Protein AF-0000000072960509 (afdb_homodimer)

pLDDT: mean 85.19, std 21.51, range [22.67, 98.56]

Nearest PDB structures (foldseek):
  3j8c-assembly1_K  TM=9.688E-01  e=8.792E-19  Homo sapiens
  1rz4-assembly1_A  TM=8.580E-01  e=9.598E-20  Homo sapiens
  8oz0-assembly1_B  TM=8.428E-01  e=7.985E-19  Homo sapiens
  6w2t-assembly1_6  TM=8.278E-01  e=2.109E-17  Oryctolagus cuniculus
  8ppl-assembly1_I3  TM=8.246E-01  e=7.674E-18  Homo sapiens

Organism: Tribolium castaneum (NCBI:txid7070)

Solvent-accessible surface area (backbone atoms only — not comparable to full-atom values): 23745 Å² total; per-residue (Å²): 107,57,71,64,46,46,57,58,48,54,56,43,58,42,79,87,46,42,74,40,74,86,48,45,66,59,50,52,51,48,52,52,41,19,28,61,66,59,50,85,56,68,67,59,49,50,42,49,41,42,43,27,61,77,35,63,88,68,56,50,69,67,61,51,42,50,50,52,54,54,26,57,45,38,46,74,60,25,56,46,46,64,56,53,65,47,50,51,72,69,58,49,65,31,85,64,41,33,56,52,52,49,49,52,51,35,55,57,67,63,39,42,57,62,42,42,58,53,50,66,74,41,54,76,78,52,66,64,34,46,60,45,70,58,32,47,38,50,36,46,50,52,51,46,44,64,68,35,60,62,44,45,47,69,57,51,24,39,55,58,57,62,48,55,72,69,60,44,49,52,55,37,54,72,57,59,35,44,78,57,88,63,34,30,40,43,37,67,47,75,76,72,54,62,74,72,70,70,64,73,64,72,56,55,62,66,52,42,54,58,58,56,62,74,100,107,58,73,64,45,47,57,57,48,53,58,43,58,41,77,86,46,42,74,39,72,85,48,46,68,58,49,54,51,47,51,52,40,19,28,60,66,60,50,85,55,66,69,60,49,50,41,49,42,40,44,26,62,76,35,64,88,69,56,48,69,67,61,51,42,50,50,52,54,54,25,58,45,39,48,75,60,24,58,47,47,64,57,53,66,45,50,51,72,69,58,50,65,32,85,65,42,34,56,52,53,49,49,51,52,33,53,55,68,62,38,44,56,63,42,42,57,52,48,66,74,41,55,76,79,53,66,64,34,46,61,44,68,59,32,48,38,50,35,44,51,53,51,46,44,64,67,35,58,61,43,45,47,70,57,51,23,40,56,58,58,61,48,54,70,70,59,45,48,52,55,35,55,73,58,58,36,43,76,58,89,63,34,30,38,44,38,66,46,74,77,72,54,61,73,73,70,71,63,75,64,72,56,54,64,69,52,42,54,59,58,56,62,74,100

Secondary structure (DSSP, 8-state):
-HHHHHHHHHHHTSGGGGG-GGGHHHHHHHHHHHHHHT---HHHHHHHHHHHHH-GGG--HHHHHHHHHHHHTTTTS--HHHHHHTS-HHHHHSTTHHHHHHHHHHHHTT-HHHHHHHHHH-GGGTTTSTTHHHHHHHHHHHHHHHH-SEEEHHHHHHHTTS--HHHHHHHHHHTT-EEETTEEE---GGGT-----------HHHHHHHHHHT-/-HHHHHHHHHHHTSGGGGG-GGGHHHHHHHHHHHHHHT---HHHHHHHHHHHHH-GGG--HHHHHHHHHHHHTTTTS--HHHHHHTS-HHHHHSTTHHHHHHHHHHHHTT-HHHHHHHHHH-GGGTTTSTTHHHHHHHHHHHHHHHH-SEEEHHHHHHHTTS--HHHHHHHHHHTT-EEETTEEE---GGGT-----------HHHHHHHHHHT-

Radius of gyration: 22.83 Å; Cα contacts (8 Å, |Δi|>4): 452; chains: 2; bounding box: 63×66×60 Å

Structure (mmCIF, N/CA/C/O backbone):
data_AF-0000000072960509-model_v1
#
loop_
_entity.id
_entity.type
_entity.pdbx_description
1 polymer 'Eukaryotic translation initiation factor 3 subunit K'
#
loop_
_atom_site.group_PDB
_atom_site.id
_atom_site.type_symbol
_atom_site.label_atom_id
_atom_site.label_alt_id
_atom_site.label_comp_id
_atom_site.label_asym_id
_atom_site.label_entity_id
_atom_site.label_seq_id
_atom_site.pdbx_PDB_ins_code
_atom_site.Cartn_x
_atom_site.Cartn_y
_atom_site.Cartn_z
_atom_site.occupancy
_atom_site.B_iso_or_equiv
_atom_site.auth_seq_id
_atom_site.auth_comp_id
_atom_site.auth_asym_id
_atom_site.auth_atom_id
_atom_site.pdbx_PDB_model_num
ATOM 1 N N . MET A 1 1 ? 10.695 -11.391 -23.859 1 83.5 1 MET A N 1
ATOM 2 C CA . MET A 1 1 ? 9.812 -12.516 -23.578 1 83.5 1 MET A CA 1
ATOM 3 C C . MET A 1 1 ? 8.625 -12.078 -22.734 1 83.5 1 MET A C 1
ATOM 5 O O . MET A 1 1 ? 7.473 -12.32 -23.094 1 83.5 1 MET A O 1
ATOM 9 N N . ALA A 1 2 ? 8.844 -11.234 -21.75 1 83.5 2 ALA A N 1
ATOM 10 C CA . ALA A 1 2 ? 7.75 -10.805 -20.875 1 83.5 2 ALA A CA 1
ATOM 11 C C . ALA A 1 2 ? 6.727 -9.977 -21.656 1 83.5 2 ALA A C 1
ATOM 13 O O . ALA A 1 2 ? 5.52 -10.164 -21.5 1 83.5 2 ALA A O 1
ATOM 14 N N . GLU A 1 3 ? 7.219 -9.172 -22.531 1 82.62 3 GLU A N 1
ATOM 15 C CA . GLU A 1 3 ? 6.332 -8.32 -23.312 1 82.62 3 GLU A CA 1
ATOM 16 C C . GLU A 1 3 ? 5.465 -9.148 -24.25 1 82.62 3 GLU A C 1
ATOM 18 O O . GLU A 1 3 ? 4.27 -8.883 -24.406 1 82.62 3 GLU A O 1
ATOM 23 N N . ALA A 1 4 ? 6.105 -10.195 -24.828 1 83.69 4 ALA A N 1
ATOM 24 C CA . ALA A 1 4 ? 5.367 -11.07 -25.734 1 83.69 4 ALA A CA 1
ATOM 25 C C . ALA A 1 4 ? 4.293 -11.852 -24.984 1 83.69 4 ALA A C 1
ATOM 27 O O . ALA A 1 4 ? 3.18 -12.023 -25.484 1 83.69 4 ALA A O 1
ATOM 28 N N . MET A 1 5 ? 4.641 -12.242 -23.844 1 88.25 5 MET A N 1
ATOM 29 C CA . MET A 1 5 ? 3.711 -13.047 -23.047 1 88.25 5 MET A CA 1
ATOM 30 C C . MET A 1 5 ? 2.59 -12.172 -22.5 1 88.25 5 MET A C 1
ATOM 32 O O . MET A 1 5 ? 1.478 -12.656 -22.266 1 88.25 5 MET A O 1
ATOM 36 N N . LYS A 1 6 ? 2.918 -10.945 -22.297 1 88.19 6 LYS A N 1
ATOM 37 C CA . LYS A 1 6 ? 1.926 -10.023 -21.75 1 88.19 6 LYS A CA 1
ATOM 38 C C . LYS A 1 6 ? 0.679 -9.977 -22.641 1 88.19 6 LYS A C 1
ATOM 40 O O . LYS A 1 6 ? -0.445 -9.992 -22.125 1 88.19 6 LYS A O 1
ATOM 45 N N . GLN A 1 7 ? 0.872 -9.984 -23.891 1 85.38 7 GLN A N 1
ATOM 46 C CA . GLN A 1 7 ? -0.249 -9.93 -24.828 1 85.38 7 GLN A CA 1
ATOM 47 C C . GLN A 1 7 ? -1.052 -11.227 -24.797 1 85.38 7 GLN A C 1
ATOM 49 O O . GLN A 1 7 ? -2.283 -11.195 -24.781 1 85.38 7 GLN A O 1
ATOM 54 N N . THR A 1 8 ? -0.306 -12.289 -24.828 1 87.56 8 THR A N 1
ATOM 55 C CA . THR A 1 8 ? -0.947 -13.602 -24.781 1 87.56 8 THR A CA 1
ATOM 56 C C . THR A 1 8 ? -1.771 -13.742 -23.5 1 87.56 8 THR A C 1
ATOM 58 O O . THR A 1 8 ? -2.926 -14.172 -23.547 1 87.56 8 THR A O 1
ATOM 61 N N . VAL A 1 9 ? -1.19 -13.32 -22.438 1 90.12 9 VAL A N 1
ATOM 62 C CA . VAL A 1 9 ? -1.816 -13.469 -21.125 1 90.12 9 VAL A CA 1
ATOM 63 C C . VAL A 1 9 ? -3.006 -12.516 -21 1 90.12 9 VAL A C 1
ATOM 65 O O . VAL A 1 9 ? -4.039 -12.875 -20.438 1 90.12 9 VAL A O 1
ATOM 68 N N . ALA A 1 10 ? -2.824 -11.352 -21.578 1 86.56 10 ALA A N 1
ATOM 69 C CA . ALA A 1 10 ? -3.924 -10.391 -21.562 1 86.56 10 ALA A CA 1
ATOM 70 C C . ALA A 1 10 ? -5.18 -10.977 -22.203 1 86.56 10 ALA A C 1
ATOM 72 O O . ALA A 1 10 ? -6.289 -10.773 -21.703 1 86.56 10 ALA A O 1
ATOM 73 N N . ALA A 1 11 ? -4.961 -11.742 -23.188 1 83.5 11 ALA A N 1
ATOM 74 C CA . ALA A 1 11 ? -6.082 -12.383 -23.859 1 83.5 11 ALA A CA 1
ATOM 75 C C . ALA A 1 11 ? -6.707 -13.469 -23 1 83.5 11 ALA A C 1
ATOM 77 O O . ALA A 1 11 ? -7.93 -13.648 -23 1 83.5 11 ALA A O 1
ATOM 78 N N . MET A 1 12 ? -5.875 -14.156 -22.281 1 85.19 12 MET A N 1
ATOM 79 C CA . MET A 1 12 ? -6.336 -15.219 -21.391 1 85.19 12 MET A CA 1
ATOM 80 C C . MET A 1 12 ? -7.168 -14.656 -20.25 1 85.19 12 MET A C 1
ATOM 82 O O . MET A 1 12 ? -8.047 -15.336 -19.719 1 85.19 12 MET A O 1
ATOM 86 N N . LEU A 1 13 ? -6.902 -13.469 -19.922 1 84.5 13 LEU A N 1
ATOM 87 C CA . LEU A 1 13 ? -7.527 -12.883 -18.75 1 84.5 13 LEU A CA 1
ATOM 88 C C . LEU A 1 13 ? -8.812 -12.156 -19.109 1 84.5 13 LEU A C 1
ATOM 90 O O . LEU A 1 13 ? -9.453 -11.539 -18.25 1 84.5 13 LEU A O 1
ATOM 94 N N . LYS A 1 14 ? -9.18 -12.375 -20.359 1 78.25 14 LYS A N 1
ATOM 95 C CA . LYS A 1 14 ? -10.398 -11.719 -20.828 1 78.25 14 LYS A CA 1
ATOM 96 C C . LYS A 1 14 ? -11.586 -12.68 -20.781 1 78.25 14 LYS A C 1
ATOM 98 O O . LYS A 1 14 ? -11.453 -13.859 -21.125 1 78.25 14 LYS A O 1
ATOM 103 N N . GLY A 1 15 ? -12.648 -12.172 -20.375 1 70.94 15 GLY A N 1
ATOM 104 C CA . GLY A 1 15 ? -13.93 -12.867 -20.469 1 70.94 15 GLY A CA 1
ATOM 105 C C . GLY A 1 15 ? -14.008 -14.102 -19.594 1 70.94 15 GLY A C 1
ATOM 106 O O . GLY A 1 15 ? -13.594 -14.07 -18.438 1 70.94 15 GLY A O 1
ATOM 107 N N . ILE A 1 16 ? -14.539 -15.219 -20.141 1 67.44 16 ILE A N 1
ATOM 108 C CA . ILE A 1 16 ? -14.883 -16.422 -19.391 1 67.44 16 ILE A CA 1
ATOM 109 C C . ILE A 1 16 ? -13.625 -17.25 -19.141 1 67.44 16 ILE A C 1
ATOM 111 O O . ILE A 1 16 ? -13.609 -18.109 -18.266 1 67.44 16 ILE A O 1
ATOM 115 N N . GLU A 1 17 ? -12.617 -16.906 -19.797 1 77.06 17 GLU A N 1
ATOM 116 C CA . GLU A 1 17 ? -11.406 -17.719 -19.734 1 77.06 17 GLU A CA 1
ATOM 117 C C . GLU A 1 17 ? -10.508 -17.281 -18.578 1 77.06 17 GLU A C 1
ATOM 119 O O . GLU A 1 17 ? -9.5 -17.922 -18.297 1 77.06 17 GLU A O 1
ATOM 124 N N . ARG A 1 18 ? -10.867 -16.375 -17.875 1 77.44 18 ARG A N 1
ATOM 125 C CA . ARG A 1 18 ? -9.992 -15.773 -16.875 1 77.44 18 ARG A CA 1
ATOM 126 C C . ARG A 1 18 ? -9.586 -1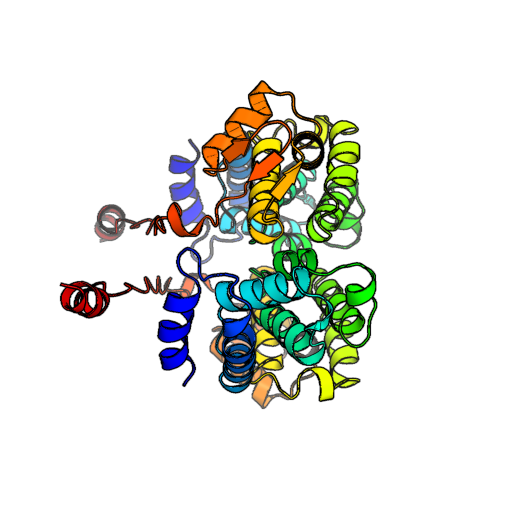6.781 -15.812 1 77.44 18 ARG A C 1
ATOM 128 O O . ARG A 1 18 ? -8.438 -16.812 -15.375 1 77.44 18 ARG A O 1
ATOM 135 N N . TYR A 1 19 ? -10.531 -17.703 -15.555 1 82.5 19 TYR A N 1
ATOM 136 C CA . TYR A 1 19 ? -10.188 -18.656 -14.516 1 82.5 19 TYR A CA 1
ATOM 137 C C . TYR A 1 19 ? -10.289 -20.094 -15.031 1 82.5 19 TYR A C 1
ATOM 139 O O . TYR A 1 19 ? -10.711 -21 -14.312 1 82.5 19 TYR A O 1
ATOM 147 N N . ASN A 1 20 ? -9.906 -20.188 -16.266 1 87.38 20 ASN A N 1
ATOM 148 C CA . ASN A 1 20 ? -9.766 -21.516 -16.859 1 87.38 20 ASN A CA 1
ATOM 149 C C . ASN A 1 20 ? -8.523 -22.234 -16.328 1 87.38 20 ASN A C 1
ATOM 151 O O . ASN A 1 20 ? -7.402 -21.766 -16.516 1 87.38 20 ASN A O 1
ATOM 155 N N . PRO A 1 21 ? -8.703 -23.297 -15.688 1 90.88 21 PRO A N 1
ATOM 156 C CA . PRO A 1 21 ? -7.574 -24.016 -15.086 1 90.88 21 PRO A CA 1
ATOM 157 C C . PRO A 1 21 ? -6.527 -24.453 -16.109 1 90.88 21 PRO A C 1
ATOM 159 O O . PRO A 1 21 ? -5.355 -24.609 -15.773 1 90.88 21 PRO A O 1
ATOM 162 N N . ASP A 1 22 ? -6.93 -24.562 -17.312 1 92.56 22 ASP A N 1
ATOM 163 C CA . ASP A 1 22 ? -6.008 -24.969 -18.359 1 92.56 22 ASP A CA 1
ATOM 164 C C . ASP A 1 22 ? -4.961 -23.891 -18.625 1 92.56 22 ASP A C 1
ATOM 166 O O . ASP A 1 22 ? -3.92 -24.172 -19.234 1 92.56 22 ASP A O 1
ATOM 170 N N . ASN A 1 23 ? -5.262 -22.719 -18.188 1 93.31 23 ASN A N 1
ATOM 171 C CA . ASN A 1 23 ? -4.352 -21.594 -18.422 1 93.31 23 ASN A CA 1
ATOM 172 C C . ASN A 1 23 ? -3.295 -21.5 -17.328 1 93.31 23 ASN A C 1
ATOM 174 O O . ASN A 1 23 ? -2.314 -20.766 -17.453 1 93.31 23 ASN A O 1
ATOM 178 N N . LEU A 1 24 ? -3.42 -22.234 -16.281 1 96.25 24 LEU A N 1
ATOM 179 C CA . LEU A 1 24 ? -2.602 -22.078 -15.086 1 96.25 24 LEU A CA 1
ATOM 180 C C . LEU A 1 24 ? -1.128 -22.312 -15.398 1 96.25 24 LEU A C 1
ATOM 182 O O . LEU A 1 24 ? -0.271 -21.516 -15.016 1 96.25 24 LEU A O 1
ATOM 186 N N . PRO A 1 25 ? -0.796 -23.359 -16.188 1 96.56 25 PRO A N 1
ATOM 187 C CA . PRO A 1 25 ? 0.623 -23.578 -16.484 1 96.56 25 PRO A CA 1
ATOM 188 C C . PRO A 1 25 ? 1.247 -22.391 -17.219 1 96.56 25 PRO A C 1
ATOM 190 O O . PRO A 1 25 ? 2.385 -22 -16.938 1 96.56 25 PRO A O 1
ATOM 193 N N . THR A 1 26 ? 0.514 -21.828 -18.094 1 95.69 26 THR A N 1
ATOM 194 C CA . THR A 1 26 ? 1.014 -20.688 -18.844 1 95.69 26 THR A CA 1
ATOM 195 C C . THR A 1 26 ? 1.182 -19.469 -17.922 1 95.69 26 THR A C 1
ATOM 197 O O . THR A 1 26 ? 2.191 -18.766 -18 1 95.69 26 THR A O 1
ATOM 200 N N . LEU A 1 27 ? 0.236 -19.219 -17.109 1 96.5 27 LEU A N 1
ATOM 201 C CA . LEU A 1 27 ? 0.282 -18.094 -16.188 1 96.5 27 LEU A CA 1
ATOM 202 C C . LEU A 1 27 ? 1.432 -18.25 -15.195 1 96.5 27 LEU A C 1
ATOM 204 O O . LEU A 1 27 ? 2.123 -17.281 -14.883 1 96.5 27 LEU A O 1
ATOM 208 N N . GLU A 1 28 ? 1.642 -19.484 -14.742 1 97.88 28 GLU A N 1
ATOM 209 C CA . GLU A 1 28 ? 2.758 -19.75 -13.844 1 97.88 28 GLU A CA 1
ATOM 210 C C . GLU A 1 28 ? 4.094 -19.469 -14.516 1 97.88 28 GLU A C 1
ATOM 212 O O . GLU A 1 28 ? 4.98 -18.844 -13.922 1 97.88 28 GLU A O 1
ATOM 217 N N . HIS A 1 29 ? 4.18 -19.906 -15.711 1 97.31 29 HIS A N 1
ATOM 218 C CA . HIS A 1 29 ? 5.391 -19.656 -16.469 1 97.31 29 HIS A CA 1
ATOM 219 C C . HIS A 1 29 ? 5.621 -18.156 -16.656 1 97.31 29 HIS A C 1
ATOM 221 O O . HIS A 1 29 ? 6.762 -17.688 -16.594 1 97.31 29 HIS A O 1
ATOM 227 N N . TYR A 1 30 ? 4.562 -17.438 -16.844 1 97.5 30 TYR A N 1
ATOM 228 C CA . TYR A 1 30 ? 4.652 -15.984 -17 1 97.5 30 TYR A CA 1
ATOM 229 C C . TYR A 1 30 ? 5.152 -15.32 -15.727 1 97.5 30 TYR A C 1
ATOM 231 O O . TYR A 1 30 ? 5.922 -14.359 -15.781 1 97.5 30 TYR A O 1
ATOM 239 N N . VAL A 1 31 ? 4.77 -15.828 -14.594 1 97.81 31 VAL A N 1
ATOM 240 C CA . VAL A 1 31 ? 5.273 -15.312 -13.32 1 97.81 31 VAL A CA 1
ATO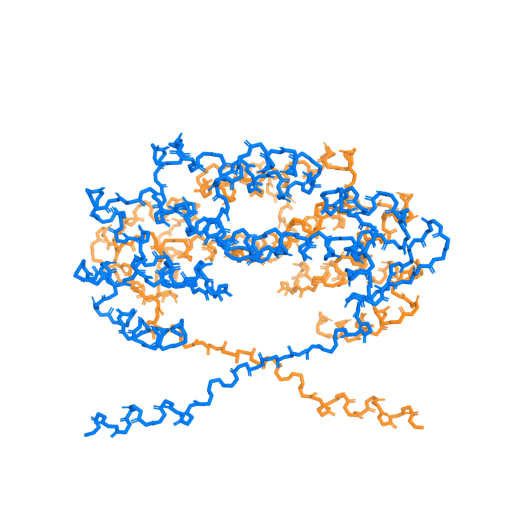M 241 C C . VAL A 1 31 ? 6.785 -15.508 -13.25 1 97.81 31 VAL A C 1
ATOM 243 O O . VAL A 1 31 ? 7.516 -14.602 -12.844 1 97.81 31 VAL A O 1
ATOM 246 N N . GLU A 1 32 ? 7.219 -16.625 -13.664 1 97.81 32 GLU A N 1
ATOM 247 C CA . GLU A 1 32 ? 8.648 -16.891 -13.664 1 97.81 32 GLU A CA 1
ATOM 248 C C . GLU A 1 32 ? 9.398 -15.938 -14.594 1 97.81 32 GLU A C 1
ATOM 250 O O . GLU A 1 32 ? 10.477 -15.453 -14.25 1 97.81 32 GLU A O 1
ATOM 255 N N . ILE A 1 33 ? 8.805 -15.719 -15.695 1 97.25 33 ILE A N 1
ATOM 256 C CA . ILE A 1 33 ? 9.422 -14.805 -16.656 1 97.25 33 ILE A CA 1
ATOM 257 C C . ILE A 1 33 ? 9.469 -13.391 -16.062 1 97.25 33 ILE A C 1
ATOM 259 O O . ILE A 1 33 ? 10.477 -12.695 -16.188 1 97.25 33 ILE A O 1
ATOM 263 N N . GLN A 1 34 ? 8.344 -12.977 -15.438 1 97.06 34 GLN A N 1
ATOM 264 C CA . GLN A 1 34 ? 8.336 -11.688 -14.758 1 97.06 34 GLN A CA 1
ATOM 265 C C . GLN A 1 34 ? 9.5 -11.578 -13.773 1 97.06 34 GLN A C 1
ATOM 267 O O . GLN A 1 34 ? 10.195 -10.562 -13.742 1 97.06 34 GLN A O 1
ATOM 272 N N . SER A 1 35 ? 9.727 -12.602 -12.984 1 97.62 35 SER A N 1
ATOM 273 C CA . SER A 1 35 ? 10.773 -12.625 -11.969 1 97.62 35 SER A CA 1
ATOM 274 C C . SER A 1 35 ? 12.156 -12.523 -12.602 1 97.62 35 SER A C 1
ATOM 276 O O . SER A 1 35 ? 13.008 -11.773 -12.125 1 97.62 35 SER A O 1
ATOM 278 N N . ARG A 1 36 ? 12.312 -13.188 -13.672 1 96.69 36 ARG A N 1
ATOM 279 C CA . ARG A 1 36 ? 13.609 -13.266 -14.328 1 96.69 36 ARG A CA 1
ATOM 280 C C . ARG A 1 36 ? 13.906 -11.984 -15.094 1 96.69 36 ARG A C 1
ATOM 282 O O . ARG A 1 36 ? 15.062 -11.547 -15.164 1 96.69 36 ARG A O 1
ATOM 289 N N . GLU A 1 37 ? 12.883 -11.336 -15.57 1 96.25 37 GLU A N 1
ATOM 290 C CA . GLU A 1 37 ? 13.117 -10.211 -16.469 1 96.25 37 GLU A CA 1
ATOM 291 C C . GLU A 1 37 ? 12.719 -8.891 -15.828 1 96.25 37 GLU A C 1
ATOM 293 O O . GLU A 1 37 ? 12.641 -7.859 -16.5 1 96.25 37 GLU A O 1
ATOM 298 N N . ASN A 1 38 ? 12.383 -8.914 -14.594 1 94.56 38 ASN A N 1
ATOM 299 C CA . ASN A 1 38 ? 12.047 -7.727 -13.828 1 94.56 38 ASN A CA 1
ATOM 300 C C . ASN A 1 38 ? 10.836 -7.004 -14.414 1 94.56 38 ASN A C 1
ATOM 302 O O . ASN A 1 38 ? 10.859 -5.785 -14.586 1 94.56 38 ASN A O 1
ATOM 306 N N . ALA A 1 39 ? 9.898 -7.789 -14.82 1 94.19 39 ALA A N 1
ATOM 307 C CA . ALA A 1 39 ? 8.594 -7.293 -15.25 1 94.19 39 ALA A CA 1
ATOM 308 C C . ALA A 1 39 ? 7.535 -7.512 -14.172 1 94.19 39 ALA A C 1
ATOM 310 O O . ALA A 1 39 ? 7.789 -8.188 -13.172 1 94.19 39 ALA A O 1
ATOM 311 N N . TYR A 1 40 ? 6.387 -6.871 -14.328 1 93.56 40 TYR A N 1
ATOM 312 C CA . TYR A 1 40 ? 5.336 -7.004 -13.328 1 93.56 40 TYR A CA 1
ATOM 313 C C . TYR A 1 40 ? 3.957 -6.926 -13.969 1 93.56 40 TYR A C 1
ATOM 315 O O . TYR A 1 40 ? 3.676 -6.012 -14.742 1 93.56 40 TYR A O 1
ATOM 323 N N . ASP A 1 41 ? 3.207 -7.906 -13.68 1 93.94 41 ASP A N 1
ATOM 324 C CA . ASP A 1 41 ? 1.822 -7.926 -14.141 1 93.94 41 ASP A CA 1
ATOM 325 C C . ASP A 1 41 ? 0.877 -8.359 -13.023 1 93.94 41 ASP A C 1
ATOM 327 O O . ASP A 1 41 ? 0.696 -9.555 -12.789 1 93.94 41 ASP A O 1
ATOM 331 N N . LEU A 1 42 ? 0.272 -7.375 -12.422 1 91.81 42 LEU A N 1
ATOM 332 C CA . LEU A 1 42 ? -0.56 -7.633 -11.25 1 91.81 42 LEU A CA 1
ATOM 333 C C . LEU A 1 42 ? -1.75 -8.516 -11.617 1 91.81 42 LEU A C 1
ATOM 335 O O . LEU A 1 42 ? -2.062 -9.469 -10.898 1 91.81 42 LEU A O 1
ATOM 339 N N . GLU A 1 43 ? -2.361 -8.195 -12.688 1 89.62 43 GLU A N 1
ATOM 340 C CA . GLU A 1 43 ? -3.566 -8.922 -13.078 1 89.62 43 GLU A CA 1
ATOM 341 C C . GLU A 1 43 ? -3.273 -10.406 -13.297 1 89.62 43 GLU A C 1
ATOM 343 O O . GLU A 1 43 ? -4.031 -11.266 -12.844 1 89.62 43 GLU A O 1
ATOM 348 N N . ALA A 1 44 ? -2.24 -10.633 -13.953 1 93.75 44 ALA A N 1
ATOM 349 C CA . ALA A 1 44 ? -1.84 -12.016 -14.195 1 93.75 44 ALA A CA 1
ATOM 350 C C . ALA A 1 44 ? -1.523 -12.727 -12.883 1 93.75 44 ALA A C 1
ATOM 352 O O . ALA A 1 44 ? -1.908 -13.883 -12.68 1 93.75 44 ALA A O 1
ATOM 353 N N . ASN A 1 45 ? -0.847 -12.055 -12.023 1 96.25 45 ASN A N 1
ATOM 354 C CA . ASN A 1 45 ? -0.452 -12.633 -10.742 1 96.25 45 ASN A CA 1
ATOM 355 C C . ASN A 1 45 ? -1.665 -12.945 -9.875 1 96.25 45 ASN A C 1
ATOM 357 O O . ASN A 1 45 ? -1.739 -14.023 -9.266 1 96.25 45 ASN A O 1
ATOM 361 N N . LEU A 1 46 ? -2.594 -12.055 -9.875 1 93.56 46 LEU A N 1
ATOM 362 C CA . LEU A 1 46 ? -3.816 -12.281 -9.109 1 93.56 46 LEU A CA 1
ATOM 363 C C . LEU A 1 46 ? -4.617 -13.438 -9.703 1 93.56 46 LEU A C 1
ATOM 365 O O . LEU A 1 46 ? -5.242 -14.203 -8.961 1 93.56 46 LEU A O 1
ATOM 369 N N . ALA A 1 47 ? -4.574 -13.539 -11.008 1 92.94 47 ALA A N 1
ATOM 370 C CA . ALA A 1 47 ? -5.281 -14.641 -11.656 1 92.94 47 ALA A CA 1
ATOM 371 C C . ALA A 1 47 ? -4.719 -15.992 -11.219 1 92.94 47 ALA A C 1
ATOM 373 O O . ALA A 1 47 ? -5.473 -16.938 -10.969 1 92.94 47 ALA A O 1
ATOM 374 N N . VAL A 1 48 ? -3.463 -16.094 -11.109 1 97.06 48 VAL A N 1
ATOM 375 C CA . VAL A 1 48 ? -2.828 -17.312 -10.648 1 97.06 48 VAL A CA 1
ATOM 376 C C . VAL A 1 48 ? -3.309 -17.641 -9.234 1 97.06 48 VAL A C 1
ATOM 378 O O . VAL A 1 48 ? -3.732 -18.781 -8.969 1 97.06 48 VAL A O 1
ATOM 381 N N . LEU A 1 49 ? -3.254 -16.688 -8.352 1 96.88 49 LEU A N 1
ATOM 382 C CA . LEU A 1 49 ? -3.643 -16.891 -6.957 1 96.88 49 LEU A CA 1
ATOM 383 C C . LEU A 1 49 ? -5.117 -17.266 -6.859 1 96.88 49 LEU A C 1
ATOM 385 O O . LEU A 1 49 ? -5.492 -18.125 -6.051 1 96.88 49 LEU A O 1
ATOM 389 N N . LYS A 1 50 ? -5.863 -16.625 -7.688 1 93.5 50 LYS A N 1
ATOM 390 C CA . LYS A 1 50 ? -7.285 -16.953 -7.703 1 93.5 50 LYS A CA 1
ATOM 391 C C . LYS A 1 50 ? -7.516 -18.391 -8.164 1 93.5 50 LYS A C 1
ATOM 393 O O . LYS A 1 50 ? -8.344 -19.109 -7.598 1 93.5 50 LYS A O 1
ATOM 398 N N . LEU A 1 51 ? -6.785 -18.797 -9.164 1 94.12 51 LEU A N 1
ATOM 399 C CA . LEU A 1 51 ? -6.887 -20.156 -9.648 1 94.12 51 LEU A CA 1
ATOM 400 C C . LEU A 1 51 ? -6.473 -21.156 -8.57 1 94.12 51 LEU A C 1
ATOM 402 O O . LEU A 1 51 ? -7.082 -22.219 -8.43 1 94.12 51 LEU A O 1
ATOM 406 N N . TYR A 1 52 ? -5.465 -20.812 -7.77 1 96.62 52 TYR A N 1
ATOM 407 C CA . TYR A 1 52 ? -5.066 -21.656 -6.645 1 96.62 52 TYR A CA 1
ATOM 408 C C . TYR A 1 52 ? -6.18 -21.734 -5.609 1 96.62 52 TYR A C 1
ATOM 410 O O . TYR A 1 52 ? -6.383 -22.797 -4.988 1 96.62 52 TYR A O 1
ATOM 418 N N . GLN A 1 53 ? -6.832 -20.609 -5.422 1 92.62 53 GLN A N 1
ATOM 419 C CA . GLN A 1 53 ? -7.945 -20.578 -4.477 1 92.62 53 GLN A CA 1
ATOM 420 C C . GLN A 1 53 ? -9.07 -21.5 -4.918 1 92.62 53 GLN A C 1
ATOM 422 O O . GLN A 1 53 ? -9.68 -22.188 -4.094 1 92.62 53 GLN A O 1
ATOM 427 N N . PHE A 1 54 ? -9.281 -21.609 -6.23 1 89 54 PHE A N 1
ATOM 428 C CA . PHE A 1 54 ? -10.344 -22.438 -6.801 1 89 54 PHE A CA 1
ATOM 429 C C . PHE A 1 54 ? -9.938 -23.906 -6.801 1 89 54 PHE A C 1
ATOM 431 O O . PHE A 1 54 ? -10.789 -24.781 -6.664 1 89 54 PHE A O 1
ATOM 438 N N . ASN A 1 55 ? -8.734 -24.109 -6.949 1 92.5 55 ASN A N 1
ATOM 439 C CA . ASN A 1 55 ? -8.195 -25.469 -7.004 1 92.5 55 ASN A CA 1
ATOM 440 C C . ASN A 1 55 ? -6.98 -25.625 -6.094 1 92.5 55 ASN A C 1
ATOM 442 O O . ASN A 1 55 ? -5.844 -25.641 -6.566 1 92.5 55 ASN A O 1
ATOM 446 N N . PRO A 1 56 ? -7.234 -25.906 -4.809 1 93 56 PRO A N 1
ATOM 447 C CA . PRO A 1 56 ? -6.156 -25.906 -3.818 1 93 56 PRO A CA 1
ATOM 448 C C . PRO A 1 56 ? -5.098 -26.969 -4.109 1 93 56 PRO A C 1
ATOM 450 O O . PRO A 1 56 ? -3.947 -26.828 -3.686 1 93 56 PRO A O 1
ATOM 453 N N . SER A 1 57 ? -5.48 -27.984 -4.812 1 95.56 57 SER A N 1
ATOM 454 C CA . SER A 1 57 ? -4.535 -29.047 -5.129 1 95.56 57 SER A CA 1
ATOM 455 C C . SER A 1 57 ? -3.459 -28.562 -6.094 1 95.56 57 SER A C 1
ATOM 457 O O . SER A 1 57 ? -2.393 -29.172 -6.199 1 95.56 57 SER A O 1
ATOM 459 N N . SER A 1 58 ? -3.744 -27.484 -6.797 1 96.56 58 SER A N 1
ATOM 460 C CA . SER A 1 58 ? -2.801 -26.953 -7.777 1 96.56 58 SER A CA 1
ATOM 461 C C . SER A 1 58 ? -1.868 -25.938 -7.145 1 96.56 58 SER A C 1
ATOM 463 O O . SER A 1 58 ? -1.002 -25.375 -7.824 1 96.56 58 SER A O 1
ATOM 465 N N . PHE A 1 59 ? -2.008 -25.734 -5.891 1 97.75 59 PHE A N 1
ATOM 466 C CA . PHE A 1 59 ? -1.254 -24.688 -5.203 1 97.75 59 PHE A CA 1
ATOM 467 C C . PHE A 1 59 ? 0.245 -24.938 -5.328 1 97.75 59 PHE A C 1
ATOM 469 O O . PHE A 1 59 ? 0.723 -26.047 -5.059 1 97.75 59 PHE A O 1
ATOM 476 N N . ASN A 1 60 ? 0.951 -23.938 -5.785 1 98.25 60 ASN A N 1
ATOM 477 C CA . ASN A 1 60 ? 2.404 -23.969 -5.91 1 98.25 60 ASN A CA 1
ATOM 478 C C . ASN A 1 60 ? 3.062 -22.891 -5.039 1 98.25 60 ASN A C 1
ATOM 480 O O . ASN A 1 60 ? 2.975 -21.703 -5.344 1 98.25 60 ASN A O 1
ATOM 484 N N . ILE A 1 61 ? 3.723 -23.312 -4.008 1 98.19 61 ILE A N 1
ATOM 485 C CA . ILE A 1 61 ? 4.262 -22.406 -2.994 1 98.19 61 ILE A CA 1
ATOM 486 C C . ILE A 1 61 ? 5.383 -21.562 -3.594 1 98.19 61 ILE A C 1
ATOM 488 O O . ILE A 1 61 ? 5.555 -20.406 -3.234 1 98.19 61 ILE A O 1
ATOM 492 N N . ASP A 1 62 ? 6.078 -22.109 -4.523 1 98.12 62 ASP A N 1
ATOM 493 C CA . ASP A 1 62 ? 7.184 -21.391 -5.145 1 98.12 62 ASP A CA 1
ATOM 494 C C . ASP A 1 62 ? 6.668 -20.234 -6.004 1 98.12 62 ASP A C 1
ATOM 496 O O . ASP A 1 62 ? 7.195 -19.125 -5.934 1 98.12 62 ASP A O 1
ATOM 500 N N . ILE A 1 63 ? 5.664 -20.484 -6.785 1 98.56 63 ILE A N 1
ATOM 501 C CA . ILE A 1 63 ? 5.066 -19.469 -7.641 1 98.56 63 ILE A CA 1
ATOM 502 C C . ILE A 1 63 ? 4.41 -18.391 -6.777 1 98.56 63 ILE A C 1
ATOM 504 O O . ILE A 1 63 ? 4.57 -17.188 -7.035 1 98.56 63 ILE A O 1
ATOM 508 N N . THR A 1 64 ? 3.729 -18.828 -5.727 1 98.56 64 THR A N 1
ATOM 509 C CA . THR A 1 64 ? 3.092 -17.891 -4.801 1 98.56 64 THR A CA 1
ATOM 510 C C . THR A 1 64 ? 4.129 -16.984 -4.148 1 98.56 64 THR A C 1
ATOM 512 O O . THR A 1 64 ? 3.928 -15.781 -4.051 1 98.56 64 THR A O 1
ATOM 515 N N . SER A 1 65 ? 5.242 -17.562 -3.752 1 98.38 65 SER A N 1
ATOM 516 C CA . SER A 1 65 ? 6.32 -16.797 -3.146 1 98.38 65 SER A CA 1
ATOM 517 C C . SER A 1 65 ? 6.855 -15.742 -4.109 1 98.38 65 SER A C 1
ATOM 519 O O . SER A 1 65 ? 7.086 -14.594 -3.719 1 98.38 65 SER A O 1
ATOM 521 N N . GLN A 1 66 ? 6.992 -16.172 -5.344 1 98.38 66 GLN A N 1
ATOM 522 C CA . GLN A 1 66 ? 7.473 -15.234 -6.352 1 98.38 66 GLN A CA 1
ATOM 523 C C . GLN A 1 66 ? 6.488 -14.086 -6.547 1 98.38 66 GLN A C 1
ATOM 525 O O . GLN A 1 66 ? 6.891 -12.93 -6.648 1 98.38 66 GLN A O 1
ATOM 530 N N . ILE A 1 67 ? 5.219 -14.352 -6.547 1 98.25 67 ILE A N 1
ATOM 531 C CA . ILE A 1 67 ? 4.18 -13.344 -6.707 1 98.25 67 ILE A CA 1
ATOM 532 C C . ILE A 1 67 ? 4.25 -12.344 -5.559 1 98.25 67 ILE A C 1
ATOM 534 O O . ILE A 1 67 ? 4.23 -11.125 -5.781 1 98.25 67 ILE A O 1
ATOM 538 N N . LEU A 1 68 ? 4.387 -12.852 -4.359 1 97.69 68 LEU A N 1
ATOM 539 C CA . LEU A 1 68 ? 4.438 -12 -3.18 1 97.69 68 LEU A CA 1
ATOM 540 C C . LEU A 1 68 ? 5.699 -11.141 -3.18 1 97.69 68 LEU A C 1
ATOM 542 O O . LEU A 1 68 ? 5.645 -9.945 -2.898 1 97.69 68 LEU A O 1
ATOM 546 N N . LEU A 1 69 ? 6.801 -11.734 -3.488 1 97.69 69 LEU A N 1
ATOM 547 C CA . LEU A 1 69 ? 8.062 -11 -3.531 1 97.69 69 LEU A CA 1
ATOM 548 C C . LEU A 1 69 ? 8.023 -9.922 -4.605 1 97.69 69 LEU A C 1
ATOM 550 O O . LEU A 1 69 ? 8.516 -8.805 -4.387 1 97.69 69 LEU A O 1
ATOM 554 N N . LYS A 1 70 ? 7.43 -10.227 -5.727 1 97.5 70 LYS A N 1
ATOM 555 C CA . LYS A 1 70 ? 7.305 -9.234 -6.785 1 97.5 70 LYS A CA 1
ATOM 556 C C . LYS A 1 70 ? 6.41 -8.078 -6.352 1 97.5 70 LYS A C 1
ATOM 558 O O . LYS A 1 70 ? 6.652 -6.922 -6.719 1 97.5 70 LYS A O 1
ATOM 563 N N . ALA A 1 71 ? 5.391 -8.422 -5.625 1 95.75 71 ALA A N 1
ATOM 564 C CA . ALA A 1 71 ? 4.543 -7.359 -5.09 1 95.75 71 ALA A CA 1
ATOM 565 C C . ALA A 1 71 ? 5.352 -6.395 -4.23 1 95.75 71 ALA A C 1
ATOM 567 O O . ALA A 1 71 ? 5.141 -5.18 -4.285 1 95.75 71 ALA A O 1
ATOM 568 N N . LEU A 1 72 ? 6.324 -6.887 -3.48 1 95.31 72 LEU A N 1
ATOM 569 C CA . LEU A 1 72 ? 7.156 -6.07 -2.604 1 95.31 72 LEU A CA 1
ATOM 570 C C . LEU A 1 72 ? 8.07 -5.156 -3.414 1 95.31 72 LEU A C 1
ATOM 572 O O . LEU A 1 72 ? 8.531 -4.125 -2.914 1 95.31 72 LEU A O 1
ATOM 576 N N . THR A 1 73 ? 8.297 -5.531 -4.637 1 95.5 73 THR A N 1
ATOM 577 C CA . THR A 1 73 ? 9.188 -4.711 -5.461 1 95.5 73 THR A CA 1
ATOM 578 C C . THR A 1 73 ? 8.461 -3.467 -5.961 1 95.5 73 THR A C 1
ATOM 580 O O . THR A 1 73 ? 9.062 -2.605 -6.602 1 95.5 73 THR A O 1
ATOM 583 N N . ASN A 1 74 ? 7.168 -3.316 -5.605 1 90.56 74 ASN A N 1
ATOM 584 C CA . ASN A 1 74 ? 6.383 -2.188 -6.094 1 90.56 74 ASN A CA 1
ATOM 585 C C . ASN A 1 74 ? 5.973 -1.259 -4.953 1 90.56 74 ASN A C 1
ATOM 587 O O . ASN A 1 74 ? 5.02 -0.488 -5.09 1 90.56 74 ASN A O 1
ATOM 591 N N . LEU A 1 75 ? 6.688 -1.346 -3.902 1 87.81 75 LEU A N 1
ATOM 592 C CA . LEU A 1 75 ? 6.48 -0.391 -2.818 1 87.81 75 LEU A CA 1
ATOM 593 C C . LEU A 1 75 ? 6.805 1.027 -3.273 1 87.81 75 LEU A C 1
ATOM 595 O O . LEU A 1 75 ? 7.68 1.229 -4.117 1 87.81 75 LEU A O 1
ATOM 599 N N . PRO A 1 76 ? 6.074 2.074 -2.76 1 82.5 76 PRO A N 1
ATOM 600 C CA . PRO A 1 76 ? 5.078 2.066 -1.685 1 82.5 76 PRO A CA 1
ATOM 601 C C . PRO A 1 76 ? 3.668 1.765 -2.189 1 82.5 76 PRO A C 1
ATOM 603 O O . PRO A 1 76 ? 2.758 1.533 -1.389 1 82.5 76 PRO A O 1
ATOM 606 N N . ASN A 1 77 ? 3.408 1.719 -3.547 1 76.25 77 ASN A N 1
ATOM 607 C CA . ASN A 1 77 ? 2.117 1.381 -4.137 1 76.25 77 ASN A CA 1
ATOM 608 C C . ASN A 1 77 ? 1.984 -0.121 -4.375 1 76.25 77 ASN A C 1
ATOM 610 O O . ASN A 1 77 ? 1.721 -0.555 -5.496 1 76.25 77 ASN A O 1
ATOM 614 N N . THR A 1 78 ? 2.189 -0.775 -3.281 1 78.19 78 THR A N 1
ATOM 615 C CA . THR A 1 78 ? 2.232 -2.229 -3.404 1 78.19 78 THR A CA 1
ATOM 616 C C . THR A 1 78 ? 0.823 -2.812 -3.406 1 78.19 78 THR A C 1
ATOM 618 O O . THR A 1 78 ? -0.105 -2.213 -2.861 1 78.19 78 THR A O 1
ATOM 621 N N . ASN A 1 79 ? 0.652 -3.867 -4.16 1 84.56 79 ASN A N 1
ATOM 622 C CA . ASN A 1 79 ? -0.574 -4.656 -4.191 1 84.56 79 ASN A CA 1
ATOM 623 C C . ASN A 1 79 ? -0.455 -5.914 -3.336 1 84.56 79 ASN A C 1
ATOM 625 O O . ASN A 1 79 ? -1.062 -6.941 -3.645 1 84.56 79 ASN A O 1
ATOM 629 N N . PHE A 1 80 ? 0.439 -5.785 -2.352 1 92.88 80 PHE A N 1
ATOM 630 C CA . PHE A 1 80 ? 0.734 -6.941 -1.513 1 92.88 80 PHE A CA 1
ATOM 631 C C . PHE A 1 80 ? -0.513 -7.398 -0.768 1 92.88 80 PHE A C 1
ATOM 633 O O . PHE A 1 80 ? -0.75 -8.602 -0.625 1 92.88 80 PHE A O 1
ATOM 640 N N . ILE A 1 81 ? -1.308 -6.438 -0.368 1 89.06 81 ILE A N 1
ATOM 641 C CA . ILE A 1 81 ? -2.51 -6.723 0.407 1 89.06 81 ILE A CA 1
ATOM 642 C C . ILE A 1 81 ? -3.469 -7.574 -0.425 1 89.06 81 ILE A C 1
ATOM 644 O O . ILE A 1 81 ? -4.055 -8.531 0.081 1 89.06 81 ILE A O 1
ATOM 648 N N . LEU A 1 82 ? -3.637 -7.223 -1.676 1 91 82 LEU A N 1
ATOM 649 C CA . LEU A 1 82 ? -4.547 -7.949 -2.553 1 91 82 LEU A CA 1
ATOM 650 C C . LEU A 1 82 ? -4.105 -9.406 -2.705 1 91 82 LEU A C 1
ATOM 652 O O . LEU A 1 82 ? -4.938 -10.312 -2.672 1 91 82 LEU A O 1
ATOM 656 N N . CYS A 1 83 ? -2.787 -9.602 -2.877 1 95.06 83 CYS A N 1
ATOM 657 C CA . CYS A 1 83 ? -2.26 -10.961 -2.982 1 95.06 83 CYS A CA 1
ATOM 658 C C . CYS A 1 83 ? -2.51 -11.742 -1.699 1 95.06 83 CYS A C 1
ATOM 660 O O . CYS A 1 83 ? -2.936 -12.898 -1.745 1 95.06 83 CYS A O 1
ATOM 662 N N . LYS A 1 84 ? -2.264 -11.102 -0.617 1 93.44 84 LYS A N 1
ATOM 663 C CA . LYS A 1 84 ? -2.424 -11.727 0.693 1 93.44 84 LYS A CA 1
ATOM 664 C C . LYS A 1 84 ? -3.865 -12.18 0.914 1 93.44 84 LYS A C 1
ATOM 666 O O . LYS A 1 84 ? -4.105 -13.242 1.488 1 93.44 84 LYS A O 1
ATOM 671 N N . CYS A 1 85 ? -4.781 -11.406 0.434 1 90.38 85 CYS A N 1
ATOM 672 C CA . CYS A 1 85 ? -6.203 -11.68 0.634 1 90.38 85 CYS A CA 1
ATOM 673 C C . CYS A 1 85 ? -6.633 -12.93 -0.117 1 90.38 85 CYS A C 1
ATOM 675 O O . CYS A 1 85 ? -7.66 -13.531 0.205 1 90.38 85 CYS A O 1
ATOM 677 N N . LEU A 1 86 ? -5.867 -13.367 -1.052 1 94.06 86 LEU A N 1
ATOM 678 C CA . LEU A 1 86 ? -6.234 -14.531 -1.858 1 94.06 86 LEU A CA 1
ATOM 679 C C . LEU A 1 86 ? -5.66 -15.812 -1.265 1 94.06 86 LEU A C 1
ATOM 681 O O . LEU A 1 86 ? -5.922 -16.906 -1.77 1 94.06 86 LEU A O 1
ATOM 685 N N . LEU A 1 87 ? -4.953 -15.695 -0.185 1 95.19 87 LEU A N 1
ATOM 686 C CA . LEU A 1 87 ? -4.359 -16.844 0.492 1 95.19 87 LEU A CA 1
ATOM 687 C C . LEU A 1 87 ? -5.098 -17.156 1.791 1 95.19 87 LEU A C 1
ATOM 689 O O . LEU A 1 87 ? -5.594 -16.234 2.457 1 95.19 87 LEU A O 1
ATOM 693 N N . ASN A 1 88 ? -5.121 -18.391 2.139 1 92.75 88 ASN A N 1
ATOM 694 C CA . ASN A 1 88 ? -5.754 -18.75 3.404 1 92.75 88 ASN A CA 1
ATOM 695 C C . ASN A 1 88 ? -4.742 -18.766 4.551 1 92.75 88 ASN A C 1
ATOM 697 O O . ASN A 1 88 ? -3.543 -18.609 4.328 1 92.75 88 ASN A O 1
ATOM 701 N N . GLU A 1 89 ? -5.246 -19.047 5.695 1 91.31 89 GLU A N 1
ATOM 702 C CA . GLU A 1 89 ? -4.434 -18.938 6.906 1 91.31 89 GLU A CA 1
ATOM 703 C C . GLU A 1 89 ? -3.303 -19.969 6.895 1 91.31 89 GLU A C 1
ATOM 705 O O . GLU A 1 89 ? -2.18 -19.672 7.305 1 91.31 89 GLU A O 1
ATOM 710 N N . ARG A 1 90 ? -3.605 -21.141 6.465 1 95.56 90 ARG A N 1
ATOM 711 C CA . ARG A 1 90 ? -2.598 -22.188 6.41 1 95.56 90 ARG A CA 1
ATOM 712 C C . ARG A 1 90 ? -1.471 -21.812 5.449 1 95.56 90 ARG A C 1
ATOM 714 O O . ARG A 1 90 ? -0.293 -21.984 5.773 1 95.56 90 ARG A O 1
ATOM 721 N N . GLN A 1 91 ? -1.877 -21.312 4.301 1 95.88 91 GLN A N 1
ATOM 722 C CA . GLN A 1 91 ? -0.904 -20.891 3.299 1 95.88 91 GLN A CA 1
ATOM 723 C C . GLN A 1 91 ? -0.05 -19.734 3.814 1 95.88 91 GLN A C 1
ATOM 725 O O . GLN A 1 91 ? 1.169 -19.719 3.631 1 95.88 91 GLN A O 1
ATOM 730 N N . LEU A 1 92 ? -0.661 -18.766 4.512 1 95.69 92 LEU A N 1
ATOM 731 C CA . LEU A 1 92 ? 0.027 -17.594 5.047 1 95.69 92 LEU A CA 1
ATOM 732 C C . LEU A 1 92 ? 1.051 -18 6.102 1 95.69 92 LEU A C 1
ATOM 734 O O . LEU A 1 92 ? 2.066 -17.328 6.281 1 95.69 92 LEU A O 1
ATOM 738 N N . ALA A 1 93 ? 0.831 -19.109 6.723 1 96.5 93 ALA A N 1
ATOM 739 C CA . ALA A 1 93 ? 1.685 -19.547 7.824 1 96.5 93 ALA A CA 1
ATOM 740 C C . ALA A 1 93 ? 2.816 -20.438 7.32 1 96.5 93 ALA A C 1
ATOM 742 O O . ALA A 1 93 ? 3.768 -20.719 8.055 1 96.5 93 ALA A O 1
ATOM 743 N N . GLU A 1 94 ? 2.744 -20.828 6.09 1 97.25 94 GLU A N 1
ATOM 744 C CA . GLU A 1 94 ? 3.703 -21.781 5.535 1 97.25 94 GLU A CA 1
ATOM 745 C C . GLU A 1 94 ? 5.012 -21.094 5.164 1 97.25 94 GLU A C 1
ATOM 747 O O . GLU A 1 94 ? 5.008 -19.984 4.629 1 97.25 94 GLU A O 1
ATOM 752 N N . GLU A 1 95 ? 6.113 -21.75 5.383 1 96.31 95 GLU A N 1
ATOM 753 C CA . GLU A 1 95 ? 7.41 -21.281 4.906 1 96.31 95 GLU A CA 1
ATOM 754 C C . GLU A 1 95 ? 7.582 -21.562 3.414 1 96.31 95 GLU A C 1
ATOM 756 O O . GLU A 1 95 ? 7.254 -22.656 2.939 1 96.31 95 GLU A O 1
ATOM 761 N N . PRO A 1 96 ? 8.086 -20.609 2.709 1 97.44 96 PRO A N 1
ATOM 762 C CA . PRO A 1 96 ? 8.688 -19.344 3.127 1 97.44 96 PRO A CA 1
ATOM 763 C C . PRO A 1 96 ? 7.707 -18.172 3.076 1 97.44 96 PRO A C 1
ATOM 765 O O . PRO A 1 96 ? 8.109 -17.016 3.211 1 97.44 96 PRO A O 1
ATOM 768 N N . ILE A 1 97 ? 6.422 -18.406 2.824 1 97.75 97 ILE A N 1
ATOM 769 C CA . ILE A 1 97 ? 5.41 -17.359 2.674 1 97.75 97 ILE A CA 1
ATOM 770 C C . ILE A 1 97 ? 5.336 -16.531 3.949 1 97.75 97 ILE A C 1
ATOM 772 O O . ILE A 1 97 ? 5.277 -15.297 3.891 1 97.75 97 ILE A O 1
ATOM 776 N N . ASN A 1 98 ? 5.375 -17.156 5.066 1 97.62 98 ASN A N 1
ATOM 777 C CA . ASN A 1 98 ? 5.305 -16.438 6.332 1 97.62 98 ASN A CA 1
ATOM 778 C C . ASN A 1 98 ? 6.492 -15.492 6.508 1 97.62 98 ASN A C 1
ATOM 780 O O . ASN A 1 98 ? 6.352 -14.406 7.07 1 97.62 98 ASN A O 1
ATOM 784 N N . GLN A 1 99 ? 7.672 -15.867 6.008 1 97.44 99 GLN A N 1
ATOM 785 C CA . GLN A 1 99 ? 8.836 -14.992 6.047 1 97.44 99 GLN A CA 1
ATOM 786 C C . GLN A 1 99 ? 8.648 -13.781 5.141 1 97.44 99 GLN A C 1
ATOM 788 O O . GLN A 1 99 ? 9.031 -12.664 5.5 1 97.44 99 GLN A O 1
ATOM 793 N N . ILE A 1 100 ? 8.078 -13.992 4.012 1 97.56 100 ILE A N 1
ATOM 794 C CA . ILE A 1 100 ? 7.832 -12.914 3.062 1 97.56 100 ILE A CA 1
ATOM 795 C C . ILE A 1 100 ? 6.844 -11.914 3.66 1 97.56 100 ILE A C 1
ATOM 797 O O . ILE A 1 100 ? 7.031 -10.703 3.551 1 97.56 100 ILE A O 1
ATOM 801 N N . ILE A 1 101 ? 5.82 -12.43 4.285 1 95.75 101 ILE A N 1
ATOM 802 C CA . ILE A 1 101 ? 4.832 -11.594 4.953 1 95.75 101 ILE A CA 1
ATOM 803 C C . ILE A 1 101 ? 5.512 -10.758 6.035 1 95.75 101 ILE A C 1
ATOM 805 O O . ILE A 1 101 ? 5.234 -9.562 6.172 1 95.75 101 ILE A O 1
ATOM 809 N N . TYR A 1 102 ? 6.371 -11.391 6.789 1 95.88 102 TYR A N 1
ATOM 810 C CA . TYR A 1 102 ? 7.113 -10.68 7.824 1 95.88 102 TYR A CA 1
ATOM 811 C C . TYR A 1 102 ? 7.965 -9.57 7.223 1 95.88 102 TYR A C 1
ATOM 813 O O . TYR A 1 102 ? 8 -8.453 7.742 1 95.88 102 TYR A O 1
ATOM 821 N N . LEU A 1 103 ? 8.625 -9.844 6.141 1 96.38 103 LEU A N 1
ATOM 822 C CA . LEU A 1 103 ? 9.43 -8.836 5.449 1 96.38 103 LEU A CA 1
ATOM 823 C C . LEU A 1 103 ? 8.555 -7.668 5 1 96.38 103 LEU A C 1
ATOM 825 O O . LEU A 1 103 ? 8.961 -6.508 5.117 1 96.38 103 LEU A O 1
ATOM 829 N N . ALA A 1 104 ? 7.395 -7.992 4.445 1 94.38 104 ALA A N 1
ATOM 830 C CA . ALA A 1 104 ? 6.453 -6.953 4.035 1 94.38 104 ALA A CA 1
ATOM 831 C C . ALA A 1 104 ? 6.094 -6.047 5.211 1 94.38 104 ALA A C 1
ATOM 833 O O . ALA A 1 104 ? 6.082 -4.82 5.078 1 94.38 104 ALA A O 1
ATOM 834 N N . ASP A 1 105 ? 5.871 -6.664 6.348 1 90.94 105 ASP A N 1
ATOM 835 C CA . ASP A 1 105 ? 5.504 -5.934 7.559 1 90.94 105 ASP A CA 1
ATOM 836 C C . ASP A 1 105 ? 6.625 -4.988 7.988 1 90.94 105 ASP A C 1
ATOM 838 O O . ASP A 1 105 ? 6.367 -3.836 8.344 1 90.94 105 ASP A O 1
ATOM 842 N N . ILE A 1 106 ? 7.777 -5.488 7.98 1 93.38 106 ILE A N 1
ATOM 843 C CA . ILE A 1 106 ? 8.945 -4.719 8.383 1 93.38 106 ILE A CA 1
ATOM 844 C C . ILE A 1 106 ? 9.117 -3.514 7.465 1 93.38 106 ILE A C 1
ATOM 846 O O . ILE A 1 106 ? 9.398 -2.406 7.926 1 93.38 106 ILE A O 1
ATOM 850 N N . LEU A 1 107 ? 8.977 -3.689 6.168 1 93.38 107 LEU A N 1
ATOM 851 C CA . LEU A 1 107 ? 9.117 -2.609 5.191 1 93.38 107 LEU A CA 1
ATOM 852 C C . LEU A 1 107 ? 8.008 -1.572 5.375 1 93.38 107 LEU A C 1
ATOM 854 O O . LEU A 1 107 ? 8.266 -0.369 5.281 1 93.38 107 LEU A O 1
ATOM 858 N N . GLU A 1 108 ? 6.82 -2.031 5.672 1 87.19 108 GLU A N 1
ATOM 859 C CA . GLU A 1 108 ? 5.695 -1.133 5.914 1 87.19 108 GLU A CA 1
ATOM 860 C C . GLU A 1 108 ? 5.941 -0.26 7.141 1 87.19 108 GLU A C 1
ATOM 862 O O . GLU A 1 108 ? 5.402 0.847 7.238 1 87.19 108 GLU A O 1
ATOM 867 N N . GLN A 1 109 ? 6.73 -0.754 8.023 1 83.75 109 GLN A N 1
ATOM 868 C CA . GLN A 1 109 ? 7.078 -0.008 9.227 1 83.75 109 GLN A CA 1
ATOM 869 C C . GLN A 1 109 ? 8.359 0.798 9.031 1 83.75 109 GLN A C 1
ATOM 871 O O . GLN A 1 109 ? 8.852 1.429 9.969 1 83.75 109 GLN A O 1
ATOM 876 N N . CYS A 1 110 ? 8.961 0.75 7.906 1 89.12 110 CYS A N 1
ATOM 877 C CA . CYS A 1 110 ? 10.172 1.454 7.484 1 89.12 110 CYS A CA 1
ATOM 878 C C . CYS A 1 110 ? 11.359 1.081 8.359 1 89.12 110 CYS A C 1
ATOM 880 O O . CYS A 1 110 ? 12.203 1.927 8.664 1 89.12 110 CYS A O 1
ATOM 882 N N . ASP A 1 111 ? 11.312 -0.122 8.891 1 93.25 111 ASP A N 1
ATOM 883 C CA . ASP A 1 111 ? 12.477 -0.644 9.594 1 93.25 111 ASP A CA 1
ATOM 884 C C . ASP A 1 111 ? 13.461 -1.303 8.625 1 93.25 111 ASP A C 1
ATOM 886 O O . ASP A 1 111 ? 13.578 -2.529 8.586 1 93.25 111 ASP A O 1
ATOM 890 N N . PHE A 1 112 ? 14.203 -0.521 7.969 1 96.19 112 PHE A N 1
ATOM 891 C CA . PHE A 1 112 ? 15.023 -0.965 6.848 1 96.19 112 PHE A CA 1
ATOM 892 C C . PHE A 1 112 ? 16.234 -1.761 7.34 1 96.19 112 PHE A C 1
ATOM 894 O O . PHE A 1 112 ? 16.641 -2.729 6.699 1 96.19 112 PHE A O 1
ATOM 901 N N . GLN A 1 113 ? 16.734 -1.41 8.484 1 95.25 113 GLN A N 1
ATOM 902 C CA . GLN A 1 113 ? 17.875 -2.141 9.016 1 95.25 113 GLN A CA 1
ATOM 903 C C . GLN A 1 113 ? 17.516 -3.59 9.328 1 95.25 113 GLN A C 1
ATOM 905 O O . GLN A 1 113 ? 18.234 -4.512 8.961 1 95.25 113 GLN A O 1
ATOM 910 N N . LEU A 1 114 ? 16.422 -3.729 10.008 1 96.56 114 LEU A N 1
ATOM 911 C CA . LEU A 1 114 ? 15.961 -5.078 10.312 1 96.56 114 LEU A CA 1
ATOM 912 C C . LEU A 1 114 ? 15.664 -5.852 9.031 1 96.56 114 LEU A C 1
ATOM 914 O O . LEU A 1 114 ? 15.969 -7.039 8.93 1 96.56 114 LEU A O 1
ATOM 918 N N . PHE A 1 115 ? 15.148 -5.223 8.023 1 97.94 115 PHE A N 1
ATOM 919 C CA . PHE A 1 115 ? 14.852 -5.855 6.742 1 97.94 115 PHE A CA 1
ATOM 920 C C . PHE A 1 115 ? 16.109 -6.426 6.109 1 97.94 115 PHE A C 1
ATOM 922 O O . PHE A 1 115 ? 16.141 -7.594 5.711 1 97.94 115 PHE A O 1
ATOM 929 N N . TRP A 1 116 ? 17.109 -5.586 6.086 1 97.62 116 TRP A N 1
ATOM 930 C CA . TRP A 1 116 ? 18.344 -6.012 5.434 1 97.62 116 TRP A CA 1
ATOM 931 C C . TRP A 1 116 ? 18.984 -7.16 6.195 1 97.62 116 TRP A C 1
ATOM 933 O O . TRP A 1 116 ? 19.516 -8.094 5.59 1 97.62 116 TRP A O 1
ATOM 943 N N . THR A 1 117 ? 18.922 -7.082 7.516 1 96.75 117 THR A N 1
ATOM 944 C CA . THR A 1 117 ? 19.469 -8.164 8.328 1 96.75 117 THR A CA 1
ATOM 945 C C . THR A 1 117 ? 18.75 -9.477 8.023 1 96.75 117 THR A C 1
ATOM 947 O O . THR A 1 117 ? 19.391 -10.508 7.82 1 96.75 117 THR A O 1
ATOM 950 N N . ARG A 1 118 ? 17.484 -9.43 7.91 1 95.88 118 ARG A N 1
ATOM 951 C CA . ARG A 1 118 ? 16.672 -10.625 7.691 1 95.88 118 ARG A CA 1
ATOM 952 C C . ARG A 1 118 ? 16.875 -11.164 6.277 1 95.88 118 ARG A C 1
ATOM 954 O O . ARG A 1 118 ? 17.094 -12.359 6.09 1 95.88 118 ARG A O 1
ATOM 961 N N . ILE A 1 119 ? 16.844 -10.305 5.293 1 95.56 119 ILE A N 1
ATOM 962 C CA . ILE A 1 119 ? 16.891 -10.75 3.902 1 95.56 119 ILE A CA 1
ATOM 963 C C . ILE A 1 119 ? 18.266 -11.336 3.586 1 95.56 119 ILE A C 1
ATOM 965 O O . ILE A 1 119 ? 18.375 -12.273 2.791 1 95.56 119 ILE A O 1
ATOM 969 N N . HIS A 1 120 ? 19.297 -10.836 4.234 1 93.94 120 HIS A N 1
ATOM 970 C CA . HIS A 1 120 ? 20.641 -11.344 4.012 1 93.94 120 HIS A CA 1
ATOM 971 C C . HIS A 1 120 ? 20.828 -12.727 4.629 1 93.94 120 HIS A C 1
ATOM 973 O O . HIS A 1 120 ? 21.672 -13.5 4.188 1 93.94 120 HIS A O 1
ATOM 979 N N . SER A 1 121 ? 20.016 -12.977 5.625 1 94.5 121 SER A N 1
ATOM 980 C CA . SER A 1 121 ? 20.078 -14.297 6.246 1 94.5 121 SER A CA 1
ATOM 981 C C . SER A 1 121 ? 19.328 -15.336 5.422 1 94.5 121 SER A C 1
ATOM 983 O O . SER A 1 121 ? 19.453 -16.547 5.664 1 94.5 121 SER A O 1
ATOM 985 N N . MET A 1 122 ? 18.562 -14.906 4.438 1 93.62 122 MET A N 1
ATOM 986 C CA . MET A 1 122 ? 17.781 -15.805 3.586 1 93.62 122 MET A CA 1
ATOM 987 C C . MET A 1 122 ? 17.984 -15.469 2.113 1 93.62 122 MET A C 1
ATOM 989 O O . MET A 1 122 ? 17.016 -15.211 1.392 1 93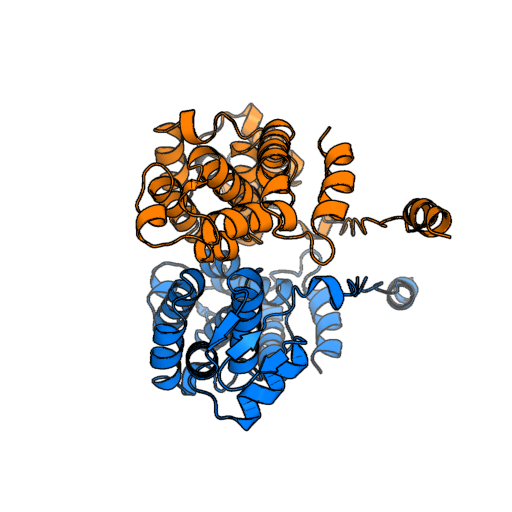.62 122 MET A O 1
ATOM 993 N N . PRO A 1 123 ? 19.219 -15.57 1.595 1 91.25 123 PRO A N 1
ATOM 994 C CA . PRO A 1 123 ? 19.5 -15.133 0.226 1 91.25 123 PRO A CA 1
ATOM 995 C C . PRO A 1 123 ? 18.734 -15.945 -0.822 1 91.25 123 PRO A C 1
ATOM 997 O O . PRO A 1 123 ? 18.438 -15.43 -1.904 1 91.25 123 PRO A O 1
ATOM 1000 N N . GLU A 1 124 ? 18.391 -17.141 -0.558 1 94.12 124 GLU A N 1
ATOM 1001 C CA . GLU A 1 124 ? 17.688 -18 -1.513 1 94.12 124 GLU A CA 1
ATOM 1002 C C . GLU A 1 124 ? 16.281 -17.484 -1.793 1 94.12 124 GLU A C 1
ATOM 1004 O O . GLU A 1 124 ? 15.711 -17.766 -2.85 1 94.12 124 GLU A O 1
ATOM 1009 N N . LEU A 1 125 ? 15.758 -16.75 -0.863 1 93.56 125 LEU A N 1
ATOM 1010 C CA . LEU A 1 125 ? 14.383 -16.266 -0.953 1 93.56 125 LEU A CA 1
ATOM 1011 C C . LEU A 1 125 ? 14.211 -15.344 -2.156 1 93.56 125 LEU A C 1
ATOM 1013 O O . LEU A 1 125 ? 13.172 -15.383 -2.826 1 93.56 125 LEU A O 1
ATOM 1017 N N . THR A 1 126 ? 15.242 -14.523 -2.49 1 94.5 126 THR A N 1
ATOM 1018 C CA . THR A 1 126 ? 15.078 -13.492 -3.506 1 94.5 126 THR A CA 1
ATOM 1019 C C . THR A 1 126 ? 15.945 -13.789 -4.727 1 94.5 126 THR A C 1
ATOM 1021 O O . THR A 1 126 ? 16 -12.992 -5.664 1 94.5 126 THR A O 1
ATOM 1024 N N . GLN A 1 127 ? 16.562 -14.938 -4.734 1 93.88 127 GLN A N 1
ATOM 1025 C CA . GLN A 1 127 ? 17.531 -15.289 -5.766 1 93.88 127 GLN A CA 1
ATOM 1026 C C . GLN A 1 127 ? 16.875 -15.312 -7.145 1 93.88 127 GLN A C 1
ATOM 1028 O O . GLN A 1 127 ? 17.516 -14.984 -8.148 1 93.88 127 GLN A O 1
ATOM 1033 N N . ARG A 1 128 ? 15.664 -15.625 -7.215 1 93.19 128 ARG A N 1
ATOM 1034 C CA . ARG A 1 128 ? 14.992 -15.797 -8.5 1 93.19 128 ARG A CA 1
ATOM 1035 C C . ARG A 1 128 ? 14.383 -14.484 -8.977 1 93.19 128 ARG A C 1
ATOM 1037 O O . ARG A 1 128 ? 13.836 -14.414 -10.086 1 93.19 128 ARG A O 1
ATOM 1044 N N . ILE A 1 129 ? 14.422 -13.477 -8.156 1 97.44 129 ILE A N 1
ATOM 1045 C CA . ILE A 1 129 ? 13.797 -12.211 -8.508 1 97.44 129 ILE A CA 1
ATOM 1046 C C . ILE A 1 129 ? 14.867 -11.211 -8.938 1 97.44 129 ILE A C 1
ATOM 1048 O O . ILE A 1 129 ? 15.508 -10.57 -8.094 1 97.44 129 ILE A O 1
ATOM 1052 N N . THR A 1 130 ? 14.969 -11.07 -10.18 1 97.25 130 THR A N 1
ATOM 1053 C CA . THR A 1 130 ? 15.953 -10.133 -10.711 1 97.25 130 THR A CA 1
ATOM 1054 C C . THR A 1 130 ? 15.656 -8.719 -10.234 1 97.25 130 THR A C 1
ATOM 1056 O O . THR A 1 130 ? 14.523 -8.25 -10.32 1 97.25 130 THR A O 1
ATOM 1059 N N . GLY A 1 131 ? 16.641 -8.07 -9.586 1 96.31 131 GLY A N 1
ATOM 1060 C CA . GLY A 1 131 ? 16.531 -6.668 -9.211 1 96.31 131 GLY A CA 1
ATOM 1061 C C . GLY A 1 131 ? 15.789 -6.453 -7.91 1 96.31 131 GLY A C 1
ATOM 1062 O O . GLY A 1 131 ? 15.422 -5.32 -7.582 1 96.31 131 GLY A O 1
ATOM 1063 N N . PHE A 1 132 ? 15.57 -7.441 -7.156 1 97.44 132 PHE A N 1
ATOM 1064 C CA . PHE A 1 132 ? 14.766 -7.332 -5.945 1 97.44 132 PHE A CA 1
ATOM 1065 C C . PHE A 1 132 ? 15.359 -6.297 -4.992 1 97.44 132 PHE A C 1
ATOM 1067 O O . PHE A 1 132 ? 14.68 -5.355 -4.586 1 97.44 132 PHE A O 1
ATOM 1074 N N . LEU A 1 133 ? 16.594 -6.477 -4.68 1 96.75 133 LEU A N 1
ATOM 1075 C CA . LEU A 1 133 ? 17.234 -5.605 -3.689 1 96.75 133 LEU A CA 1
ATOM 1076 C C . LEU A 1 133 ? 17.266 -4.16 -4.18 1 96.75 133 LEU A C 1
ATOM 1078 O O . LEU A 1 133 ? 17.047 -3.23 -3.4 1 96.75 133 LEU A O 1
ATOM 1082 N N . ASP A 1 134 ? 17.453 -3.969 -5.488 1 96.88 134 ASP A N 1
ATOM 1083 C CA . ASP A 1 134 ? 17.438 -2.627 -6.066 1 96.88 134 ASP A CA 1
ATOM 1084 C C . ASP A 1 134 ? 16.062 -1.987 -5.941 1 96.88 134 ASP A C 1
ATOM 1086 O O . ASP A 1 134 ? 15.945 -0.779 -5.719 1 96.88 134 ASP A O 1
ATOM 1090 N N . SER A 1 135 ? 15.055 -2.775 -6.105 1 96.38 135 SER A N 1
ATOM 1091 C CA . SER A 1 135 ? 13.695 -2.26 -5.961 1 96.38 135 SER A CA 1
ATOM 1092 C C . SER A 1 135 ? 13.438 -1.786 -4.535 1 96.38 135 SER A C 1
ATOM 1094 O O . SER A 1 135 ? 12.789 -0.759 -4.328 1 96.38 135 SER A O 1
ATOM 1096 N N . ILE A 1 136 ? 13.945 -2.52 -3.592 1 97.12 136 ILE A N 1
ATOM 1097 C CA . ILE A 1 136 ? 13.789 -2.125 -2.197 1 97.12 136 ILE A CA 1
ATOM 1098 C C . ILE A 1 136 ? 14.57 -0.84 -1.932 1 97.12 136 ILE A C 1
ATOM 1100 O O . ILE A 1 136 ? 14.086 0.059 -1.242 1 97.12 136 ILE A O 1
ATOM 1104 N N . ARG A 1 137 ? 15.758 -0.751 -2.49 1 97.56 137 ARG A N 1
ATOM 1105 C CA . ARG A 1 137 ? 16.562 0.461 -2.32 1 97.56 137 ARG A CA 1
ATOM 1106 C C . ARG A 1 137 ? 15.859 1.666 -2.939 1 97.56 137 ARG A C 1
ATOM 1108 O O . ARG A 1 137 ? 15.93 2.775 -2.404 1 97.56 137 ARG A O 1
ATOM 1115 N N . LYS A 1 138 ? 15.156 1.453 -4.035 1 96 138 LYS A N 1
ATOM 1116 C CA . LYS A 1 138 ? 14.375 2.529 -4.633 1 96 138 LYS A CA 1
ATOM 1117 C C . LYS A 1 138 ? 13.305 3.037 -3.662 1 96 138 LYS A C 1
ATOM 1119 O O . LYS A 1 138 ? 13.109 4.246 -3.525 1 96 138 LYS A O 1
ATOM 1124 N N . PHE A 1 139 ? 12.703 2.096 -3.143 1 95.5 139 PHE A N 1
ATOM 1125 C CA . PHE A 1 139 ? 11.703 2.447 -2.143 1 95.5 139 PHE A CA 1
ATOM 1126 C C . PHE A 1 139 ? 12.336 3.238 -1.001 1 95.5 139 PHE A C 1
ATOM 1128 O O . PHE A 1 139 ? 11.805 4.27 -0.588 1 95.5 139 PHE A O 1
ATOM 1135 N N . VAL A 1 140 ? 13.453 2.797 -0.454 1 96.44 140 VAL A N 1
ATOM 1136 C CA . VAL A 1 140 ? 14.164 3.469 0.628 1 96.44 140 VAL A CA 1
ATOM 1137 C C . VAL A 1 140 ? 14.531 4.887 0.203 1 96.44 140 VAL A C 1
ATOM 1139 O O . VAL A 1 140 ? 14.359 5.836 0.973 1 96.44 140 VAL A O 1
ATOM 1142 N N . CYS A 1 141 ? 15.008 5.02 -1.024 1 94.94 141 CYS A N 1
ATOM 1143 C CA . CYS A 1 141 ? 15.375 6.34 -1.526 1 94.94 141 CYS A CA 1
ATOM 1144 C C . CYS A 1 141 ? 14.164 7.262 -1.576 1 94.94 141 CYS A C 1
ATOM 1146 O O . CYS A 1 141 ? 14.273 8.461 -1.298 1 94.94 141 CYS A O 1
ATOM 1148 N N . HIS A 1 142 ? 13.047 6.68 -1.916 1 90.81 142 HIS A N 1
ATOM 1149 C CA . HIS A 1 142 ? 11.812 7.461 -1.911 1 90.81 142 HIS A CA 1
ATOM 1150 C C . HIS A 1 142 ? 11.477 7.953 -0.507 1 90.81 142 HIS A C 1
ATOM 1152 O O . HIS A 1 142 ? 11.188 9.133 -0.311 1 90.81 142 HIS A O 1
ATOM 1158 N N . VAL A 1 143 ? 11.609 7.074 0.4 1 91.69 143 VAL A N 1
ATOM 1159 C CA . VAL A 1 143 ? 11.312 7.414 1.789 1 91.69 143 VAL A CA 1
ATOM 1160 C C . VAL A 1 143 ? 12.297 8.469 2.283 1 91.69 143 VAL A C 1
ATOM 1162 O O . VAL A 1 143 ? 11.898 9.453 2.906 1 91.69 143 VAL A O 1
ATOM 1165 N N . VAL A 1 144 ? 13.586 8.305 2.002 1 93.56 144 VAL A N 1
ATOM 1166 C CA . VAL A 1 144 ? 14.625 9.25 2.404 1 93.56 144 VAL A CA 1
ATOM 1167 C C . VAL A 1 144 ? 14.359 10.617 1.777 1 93.56 144 VAL A C 1
ATOM 1169 O O . VAL A 1 144 ? 14.492 11.648 2.441 1 93.56 144 VAL A O 1
ATOM 1172 N N . GLY A 1 145 ? 13.977 10.609 0.555 1 90.81 145 GLY A N 1
ATOM 1173 C CA . GLY A 1 145 ? 13.672 11.836 -0.158 1 90.81 145 GLY A CA 1
ATOM 1174 C C . GLY A 1 145 ? 12.562 12.648 0.493 1 90.81 145 GLY A C 1
ATOM 1175 O O . GLY A 1 145 ? 12.562 13.875 0.42 1 90.81 145 GLY A O 1
ATOM 1176 N N . ILE A 1 146 ? 11.695 11.945 1.099 1 84.5 146 ILE A N 1
ATOM 1177 C CA . ILE A 1 146 ? 10.547 12.594 1.719 1 84.5 146 ILE A CA 1
ATOM 1178 C C . ILE A 1 146 ? 10.875 12.969 3.162 1 84.5 146 ILE A C 1
ATOM 1180 O O . ILE A 1 146 ? 10.492 14.039 3.637 1 84.5 146 ILE A O 1
ATOM 1184 N N . THR A 1 147 ? 11.695 12.219 3.898 1 86.31 147 THR A N 1
ATOM 1185 C CA . THR A 1 147 ? 11.805 12.305 5.352 1 86.31 147 THR A CA 1
ATOM 1186 C C . THR A 1 147 ? 13.031 13.117 5.754 1 86.31 147 THR A C 1
ATOM 1188 O O . THR A 1 147 ? 13.094 13.641 6.871 1 86.31 147 THR A O 1
ATOM 1191 N N . TYR A 1 148 ? 13.984 13.258 4.832 1 86.88 148 TYR A N 1
ATOM 1192 C CA . TYR A 1 148 ? 15.234 13.898 5.215 1 86.88 148 TYR A CA 1
ATOM 1193 C C . TYR A 1 148 ? 15.492 15.133 4.363 1 86.88 148 TYR A C 1
ATOM 1195 O O . TYR A 1 148 ? 15.125 15.18 3.188 1 86.88 148 TYR A O 1
ATOM 1203 N N . GLN A 1 149 ? 16.078 16.078 4.98 1 83.69 149 GLN A N 1
ATOM 1204 C CA . GLN A 1 149 ? 16.672 17.188 4.242 1 83.69 149 GLN A CA 1
ATOM 1205 C C . GLN A 1 149 ? 18.172 16.953 4.027 1 83.69 149 GLN A C 1
ATOM 1207 O O . GLN A 1 149 ? 18.703 17.25 2.953 1 83.69 149 GLN A O 1
ATOM 1212 N N . THR A 1 150 ? 18.734 16.469 5.121 1 91.44 150 THR A N 1
ATOM 1213 C CA . THR A 1 150 ? 20.141 16.062 5.137 1 91.44 150 THR A CA 1
ATOM 1214 C C . THR A 1 150 ? 20.312 14.742 5.867 1 91.44 150 THR A C 1
ATOM 1216 O O . THR A 1 150 ? 19.562 14.422 6.785 1 91.44 150 THR A O 1
ATOM 1219 N N . ILE A 1 151 ? 21.266 13.984 5.414 1 95.12 151 ILE A N 1
ATOM 1220 C CA . ILE A 1 151 ? 21.531 12.695 6.051 1 95.12 151 ILE A CA 1
ATOM 1221 C C . ILE A 1 151 ? 23.016 12.375 6 1 95.12 151 ILE A C 1
ATOM 1223 O O . ILE A 1 151 ? 23.703 12.727 5.035 1 95.12 151 ILE A O 1
ATOM 1227 N N . GLU A 1 152 ? 23.469 11.789 7.066 1 97.44 152 GLU A N 1
ATOM 1228 C CA . GLU A 1 152 ? 24.859 11.352 7.047 1 97.44 152 GLU A CA 1
ATOM 1229 C C . GLU A 1 152 ? 25.078 10.242 6.02 1 97.44 152 GLU A C 1
ATOM 1231 O O . GLU A 1 152 ? 24.25 9.336 5.895 1 97.44 152 GLU A O 1
ATOM 1236 N N . ARG A 1 153 ? 26.203 10.359 5.402 1 97.06 153 ARG A N 1
ATOM 1237 C CA . ARG A 1 153 ? 26.562 9.359 4.398 1 97.06 153 ARG A CA 1
ATOM 1238 C C . ARG A 1 153 ? 26.484 7.949 4.973 1 97.06 153 ARG A C 1
ATOM 1240 O O . ARG A 1 153 ? 25.938 7.047 4.344 1 97.06 153 ARG A O 1
ATOM 1247 N N . SER A 1 154 ? 27.016 7.797 6.156 1 97.5 154 SER A N 1
ATOM 1248 C CA . SER A 1 154 ? 27.062 6.484 6.793 1 97.5 154 SER A CA 1
ATOM 1249 C C . SER A 1 154 ? 25.656 5.969 7.094 1 97.5 154 SER A C 1
ATOM 1251 O O . SER A 1 154 ? 25.375 4.785 6.91 1 97.5 154 SER A O 1
ATOM 1253 N N . HIS A 1 155 ? 24.797 6.844 7.523 1 97.19 155 HIS A N 1
ATOM 1254 C CA . HIS A 1 155 ? 23.438 6.453 7.852 1 97.19 155 HIS A CA 1
ATOM 1255 C C . HIS A 1 155 ? 22.656 6.062 6.598 1 97.19 155 HIS A C 1
ATOM 1257 O O . HIS A 1 155 ? 21.922 5.078 6.602 1 97.19 155 HIS A O 1
ATOM 1263 N N . LEU A 1 156 ? 22.844 6.77 5.52 1 97.62 156 LEU A N 1
ATOM 1264 C CA . LEU A 1 156 ? 22.203 6.426 4.258 1 97.62 156 LEU A CA 1
ATOM 1265 C C . LEU A 1 156 ? 22.672 5.062 3.766 1 97.62 156 LEU A C 1
ATOM 1267 O O . LEU A 1 156 ? 21.859 4.25 3.312 1 97.62 156 LEU A O 1
ATOM 1271 N N . ALA A 1 157 ? 23.922 4.852 3.861 1 98 157 ALA A N 1
ATOM 1272 C CA . ALA A 1 157 ? 24.469 3.553 3.461 1 98 157 ALA A CA 1
ATOM 1273 C C . ALA A 1 157 ? 23.812 2.42 4.246 1 98 157 ALA A C 1
ATOM 1275 O O . ALA A 1 157 ? 23.484 1.373 3.68 1 98 157 ALA A O 1
ATOM 1276 N N . GLU A 1 158 ? 23.594 2.639 5.504 1 97.38 158 GLU A N 1
ATOM 1277 C CA . GLU A 1 158 ? 22.938 1.654 6.359 1 97.38 158 GLU A CA 1
ATOM 1278 C C . GLU A 1 158 ? 21.5 1.411 5.922 1 97.38 158 GLU A C 1
ATOM 1280 O O . GLU A 1 158 ? 21.062 0.265 5.848 1 97.38 158 GLU A O 1
ATOM 1285 N N . LEU A 1 159 ? 20.781 2.506 5.625 1 97.31 159 LEU A N 1
ATOM 1286 C CA . LEU A 1 159 ? 19.391 2.402 5.207 1 97.31 159 LEU A CA 1
ATOM 1287 C C . LEU A 1 159 ? 19.266 1.652 3.885 1 97.31 159 LEU A C 1
ATOM 1289 O O . LEU A 1 159 ? 18.234 1.031 3.607 1 97.31 159 LEU A O 1
ATOM 1293 N N . LEU A 1 160 ? 20.344 1.693 3.123 1 98 160 LEU A N 1
ATOM 1294 C CA . LEU A 1 160 ? 20.344 1.059 1.811 1 98 160 LEU A CA 1
ATOM 1295 C C . LEU A 1 160 ? 20.938 -0.346 1.884 1 98 160 LEU A C 1
ATOM 1297 O O . LEU A 1 160 ? 21.141 -0.989 0.854 1 98 160 LEU A O 1
ATOM 1301 N N . GLY A 1 161 ? 21.234 -0.879 3.078 1 97.5 161 GLY A N 1
ATOM 1302 C CA . GLY A 1 161 ? 21.703 -2.242 3.273 1 97.5 161 GLY A CA 1
ATOM 1303 C C . GLY A 1 161 ? 23.219 -2.338 3.422 1 97.5 161 GLY A C 1
ATOM 1304 O O . GLY A 1 161 ? 23.844 -3.279 2.92 1 97.5 161 GLY A O 1
ATOM 1305 N N . ASP A 1 162 ? 23.812 -1.314 4.027 1 96.88 162 ASP A N 1
ATOM 1306 C CA . ASP A 1 162 ? 25.25 -1.238 4.254 1 96.88 162 ASP A CA 1
ATOM 1307 C C . ASP A 1 162 ? 26.016 -1.344 2.939 1 96.88 162 ASP A C 1
ATOM 1309 O O . ASP A 1 162 ? 26.938 -2.16 2.814 1 96.88 162 ASP A O 1
ATOM 1313 N N . VAL A 1 163 ? 25.594 -0.584 1.996 1 97 163 VAL A N 1
ATOM 1314 C CA . VAL A 1 163 ? 26.203 -0.618 0.676 1 97 163 VAL A CA 1
ATOM 1315 C C . VAL A 1 163 ? 27.578 0.043 0.733 1 97 163 VAL A C 1
ATOM 1317 O O . VAL A 1 163 ? 27.859 0.858 1.62 1 97 163 VAL A O 1
ATOM 1320 N N . ASP A 1 164 ? 28.438 -0.324 -0.218 1 97.31 164 ASP A N 1
ATOM 1321 C CA . ASP A 1 164 ? 29.766 0.29 -0.288 1 97.31 164 ASP A CA 1
ATOM 1322 C C . ASP A 1 164 ? 29.688 1.69 -0.891 1 97.31 164 ASP A C 1
ATOM 1324 O O . ASP A 1 164 ? 28.625 2.119 -1.348 1 97.31 164 ASP A O 1
ATOM 1328 N N . ASP A 1 165 ? 30.766 2.371 -0.922 1 96.31 165 ASP A N 1
ATOM 1329 C CA . ASP A 1 165 ? 30.844 3.77 -1.333 1 96.31 165 ASP A CA 1
ATOM 1330 C C . ASP A 1 165 ? 30.438 3.936 -2.793 1 96.31 165 ASP A C 1
ATOM 1332 O O . ASP A 1 165 ? 29.75 4.898 -3.143 1 96.31 165 ASP A O 1
ATOM 1336 N N . LEU A 1 166 ? 30.875 3.09 -3.592 1 96.81 166 LEU A N 1
ATOM 1337 C CA . LEU A 1 166 ? 30.562 3.186 -5.016 1 96.81 166 LEU A CA 1
ATOM 1338 C C . LEU A 1 166 ? 29.062 3.061 -5.254 1 96.81 166 LEU A C 1
ATOM 1340 O O . LEU A 1 166 ? 28.484 3.852 -6 1 96.81 166 LEU A O 1
ATOM 1344 N N . THR A 1 167 ? 28.469 2.066 -4.633 1 97.38 167 THR A N 1
ATOM 1345 C CA . THR A 1 167 ? 27.031 1.852 -4.766 1 97.38 167 THR A CA 1
ATOM 1346 C C . THR A 1 167 ? 26.25 3.037 -4.207 1 97.38 167 THR A C 1
ATOM 1348 O O . THR A 1 167 ? 25.266 3.471 -4.797 1 97.38 167 THR A O 1
ATOM 1351 N N . LEU A 1 168 ? 26.719 3.506 -3.109 1 97.88 168 LEU A N 1
ATOM 1352 C CA . LEU A 1 168 ? 26.062 4.66 -2.496 1 97.88 168 LEU A CA 1
ATOM 1353 C C . LEU A 1 168 ? 26.062 5.852 -3.449 1 97.88 168 LEU A C 1
ATOM 1355 O O . LEU A 1 168 ? 25.047 6.52 -3.611 1 97.88 168 LEU A O 1
ATOM 1359 N N . LYS A 1 169 ? 27.156 6.059 -4.121 1 96.56 169 LYS A N 1
ATOM 1360 C CA . LYS A 1 169 ? 27.281 7.176 -5.055 1 96.56 169 LYS A CA 1
ATOM 1361 C C . LYS A 1 169 ? 26.312 7.039 -6.215 1 96.56 169 LYS A C 1
ATOM 1363 O O . LYS A 1 169 ? 25.766 8.039 -6.695 1 96.56 169 LYS A O 1
ATOM 1368 N N . VAL A 1 170 ? 26.094 5.895 -6.633 1 97.25 170 VAL A N 1
ATOM 1369 C CA . VAL A 1 170 ? 25.172 5.629 -7.734 1 97.25 170 VAL A CA 1
ATOM 1370 C C . VAL A 1 170 ? 23.766 6.078 -7.352 1 97.25 170 VAL A C 1
ATOM 1372 O O . VAL A 1 170 ? 23.094 6.758 -8.133 1 97.25 170 VAL A O 1
ATOM 1375 N N . TRP A 1 171 ? 23.328 5.738 -6.16 1 96.94 171 TRP A N 1
ATOM 1376 C CA . TRP A 1 171 ? 21.984 6.082 -5.711 1 96.94 171 TRP A CA 1
ATOM 1377 C C . TRP A 1 171 ? 21.875 7.578 -5.441 1 96.94 171 TRP A C 1
ATOM 1379 O O . TRP A 1 171 ? 20.859 8.203 -5.777 1 96.94 171 TRP A O 1
ATOM 1389 N N . VAL A 1 172 ? 22.891 8.164 -4.891 1 96.69 172 VAL A N 1
ATOM 1390 C CA . VAL A 1 172 ? 22.906 9.594 -4.629 1 96.69 172 VAL A CA 1
ATOM 1391 C C . VAL A 1 172 ? 22.781 10.367 -5.941 1 96.69 172 VAL A C 1
ATOM 1393 O O . VAL A 1 172 ? 21.969 11.297 -6.047 1 96.69 172 VAL A O 1
ATOM 1396 N N . ASN A 1 173 ? 23.453 9.898 -6.938 1 95.56 173 ASN A N 1
ATOM 1397 C CA . ASN A 1 173 ? 23.422 10.547 -8.25 1 95.56 173 ASN A CA 1
ATOM 1398 C C . ASN A 1 173 ? 22.078 10.32 -8.945 1 95.56 173 ASN A C 1
ATOM 1400 O O . ASN A 1 173 ? 21.531 11.234 -9.562 1 95.56 173 ASN A O 1
ATOM 1404 N N . LYS A 1 174 ? 21.594 9.156 -8.789 1 95.56 174 LYS A N 1
ATOM 1405 C CA . LYS A 1 174 ? 20.344 8.789 -9.445 1 95.56 174 LYS A CA 1
ATOM 1406 C C . LYS A 1 174 ? 19.203 9.695 -9 1 95.56 174 LYS A C 1
ATOM 1408 O O . LYS A 1 174 ? 18.344 10.055 -9.805 1 95.56 174 LYS A O 1
ATOM 1413 N N . TYR A 1 175 ? 19.25 10.117 -7.762 1 93.75 175 TYR A N 1
ATOM 1414 C CA . TYR A 1 175 ? 18.141 10.883 -7.219 1 93.75 175 TYR A CA 1
ATOM 1415 C C . TYR A 1 175 ? 18.5 12.359 -7.078 1 93.75 175 TYR A C 1
ATOM 1417 O O . TYR A 1 175 ? 17.781 13.125 -6.441 1 93.75 175 TYR A O 1
ATOM 1425 N N . GLY A 1 176 ? 19.641 12.734 -7.602 1 93.56 176 GLY A N 1
ATOM 1426 C CA . GLY A 1 176 ? 20.047 14.133 -7.676 1 93.56 176 GLY A CA 1
ATOM 1427 C C . GLY A 1 176 ? 20.438 14.711 -6.328 1 93.56 176 GLY A C 1
ATOM 1428 O O . GLY A 1 176 ? 20.266 15.906 -6.086 1 93.56 176 GLY A O 1
ATOM 1429 N N . TRP A 1 177 ? 20.844 13.906 -5.402 1 95.31 177 TRP A N 1
ATOM 1430 C CA . TRP A 1 177 ? 21.297 14.367 -4.094 1 95.31 177 TRP A CA 1
ATOM 1431 C C . TRP A 1 177 ? 22.734 14.867 -4.156 1 95.31 177 TRP A C 1
ATOM 1433 O O . TRP A 1 177 ? 23.469 14.57 -5.105 1 95.31 177 TRP A O 1
ATOM 1443 N N . LYS A 1 178 ? 23.047 15.711 -3.258 1 94.69 178 LYS A N 1
ATOM 1444 C CA . LYS A 1 178 ? 24.375 16.328 -3.275 1 94.69 178 LYS A CA 1
ATOM 1445 C C . LYS A 1 178 ? 25.188 15.914 -2.051 1 94.69 178 LYS A C 1
ATOM 1447 O O . LYS A 1 178 ? 24.672 15.922 -0.929 1 94.69 178 LYS A O 1
ATOM 1452 N N . GLU A 1 179 ? 26.406 15.609 -2.303 1 94.12 179 GLU A N 1
ATOM 1453 C CA . GLU A 1 179 ? 27.312 15.203 -1.229 1 94.12 179 GLU A CA 1
ATOM 1454 C C . GLU A 1 179 ? 28.25 16.344 -0.836 1 94.12 179 GLU A C 1
ATOM 1456 O O . GLU A 1 179 ? 28.828 17 -1.7 1 94.12 179 GLU A O 1
ATOM 1461 N N . GLN A 1 180 ? 28.297 16.641 0.434 1 92.94 180 GLN A N 1
ATOM 1462 C CA . GLN A 1 180 ? 29.25 17.578 1.012 1 92.94 180 GLN A CA 1
ATOM 1463 C C . GLN A 1 180 ? 29.938 16.984 2.232 1 92.94 180 GLN A C 1
ATOM 1465 O O . GLN A 1 180 ? 29.438 17.094 3.354 1 92.94 180 GLN A O 1
ATOM 1470 N N . GLY A 1 181 ? 31.109 16.453 1.974 1 92.25 181 GLY A N 1
ATOM 1471 C CA . GLY A 1 181 ? 31.781 15.758 3.055 1 92.25 181 GLY A CA 1
ATOM 1472 C C . GLY A 1 181 ? 31.062 14.492 3.488 1 92.25 181 GLY A C 1
ATOM 1473 O O . GLY A 1 181 ? 30.828 13.594 2.676 1 92.25 181 GLY A O 1
ATOM 1474 N N . GLN A 1 182 ? 30.703 14.5 4.781 1 95.38 182 GLN A N 1
ATOM 1475 C CA . GLN A 1 182 ? 30.047 13.32 5.328 1 95.38 182 GLN A CA 1
ATOM 1476 C C . GLN A 1 182 ? 28.531 13.469 5.301 1 95.38 182 GLN A C 1
ATOM 1478 O O . GLN A 1 182 ? 27.797 12.562 5.711 1 95.38 182 GLN A O 1
ATOM 1483 N N . LEU A 1 183 ? 28.109 14.625 4.68 1 96.5 183 LEU A N 1
ATOM 1484 C CA . LEU A 1 183 ? 26.672 14.883 4.656 1 96.5 183 LEU A CA 1
ATOM 1485 C C . LEU A 1 183 ? 26.141 14.828 3.23 1 96.5 183 LEU A C 1
ATOM 1487 O O . LEU A 1 183 ? 26.812 15.234 2.289 1 96.5 183 LEU A O 1
ATOM 1491 N N . ILE A 1 184 ? 24.984 14.242 3.109 1 96.75 184 ILE A N 1
ATOM 1492 C CA . ILE A 1 184 ? 24.266 14.219 1.846 1 96.75 184 ILE A CA 1
ATOM 1493 C C . ILE A 1 184 ? 23.031 15.117 1.948 1 96.75 184 ILE A C 1
ATOM 1495 O O . ILE A 1 184 ? 22.219 14.969 2.871 1 96.75 184 ILE A O 1
ATOM 1499 N N . PHE A 1 185 ? 22.922 16.062 1.016 1 93.94 185 PHE A N 1
ATOM 1500 C CA . PHE A 1 185 ? 21.766 16.953 0.948 1 93.94 185 PHE A CA 1
ATOM 1501 C C . PHE A 1 185 ? 20.703 16.391 0.009 1 93.94 185 PHE A C 1
ATOM 1503 O O . PHE A 1 185 ? 20.984 16.141 -1.166 1 93.94 185 PHE A O 1
ATOM 1510 N N . ILE A 1 186 ? 19.609 16.172 0.582 1 90.31 186 ILE A N 1
ATOM 1511 C CA . ILE A 1 186 ? 18.531 15.516 -0.142 1 90.31 186 ILE A CA 1
ATOM 1512 C C . ILE A 1 186 ? 17.734 16.547 -0.936 1 90.31 186 ILE A C 1
ATOM 1514 O O . ILE A 1 186 ? 17.328 17.578 -0.39 1 90.31 186 ILE A O 1
ATOM 1518 N N . ALA A 1 187 ? 17.828 16.406 -2.281 1 72.56 187 ALA A N 1
ATOM 1519 C CA . ALA A 1 187 ? 17.125 17.312 -3.18 1 72.56 187 ALA A CA 1
ATOM 1520 C C . ALA A 1 187 ? 15.633 17 -3.217 1 72.56 187 ALA A C 1
ATOM 1522 O O . ALA A 1 187 ? 15.234 15.836 -3.105 1 72.56 187 ALA A O 1
ATOM 1523 N N . ASN A 1 188 ? 14.734 17.906 -2.975 1 58.91 188 ASN A N 1
ATOM 1524 C CA . ASN A 1 188 ? 13.32 17.656 -3.188 1 58.91 188 ASN A CA 1
ATOM 1525 C C . ASN A 1 188 ? 13.031 17.25 -4.629 1 58.91 188 ASN A C 1
ATOM 1527 O O . ASN A 1 188 ? 13.516 17.875 -5.566 1 58.91 188 ASN A O 1
ATOM 1531 N N . GLN A 1 189 ? 12.961 16.047 -4.898 1 51.97 189 GLN A N 1
ATOM 1532 C CA . GLN A 1 189 ? 12.812 15.477 -6.23 1 51.97 189 GLN A CA 1
ATOM 1533 C C . GLN A 1 189 ? 11.812 16.266 -7.07 1 51.97 189 GLN A C 1
ATOM 1535 O O . GLN A 1 189 ? 11.641 16 -8.258 1 51.97 189 GLN A O 1
ATOM 1540 N N . ASP A 1 190 ? 10.844 16.938 -6.566 1 46.38 190 ASP A N 1
ATOM 1541 C CA . ASP A 1 190 ? 9.992 17.578 -7.559 1 46.38 190 ASP A CA 1
ATOM 1542 C C . ASP A 1 190 ? 10.828 18.312 -8.609 1 46.38 190 ASP A C 1
ATOM 1544 O O . ASP A 1 190 ? 10.297 18.75 -9.633 1 46.38 190 ASP A O 1
ATOM 1548 N N . GLU A 1 191 ? 12 18.719 -8.32 1 41.19 191 GLU A N 1
ATOM 1549 C CA . GLU A 1 191 ? 12.695 19.344 -9.438 1 41.19 191 GLU A CA 1
ATOM 1550 C C . GLU A 1 191 ? 12.875 18.359 -10.594 1 41.19 191 GLU A C 1
ATOM 1552 O O . GLU A 1 191 ? 12.859 18.766 -11.758 1 41.19 191 GLU A O 1
ATOM 1557 N N . ASN A 1 192 ? 13.453 17.109 -10.391 1 37.66 192 ASN A N 1
ATOM 1558 C CA . ASN A 1 192 ? 13.672 16.219 -11.523 1 37.66 192 ASN A CA 1
ATOM 1559 C C . ASN A 1 192 ? 12.406 15.438 -11.859 1 37.66 192 ASN A C 1
ATOM 1561 O O . ASN A 1 192 ? 12.438 14.547 -12.711 1 37.66 192 ASN A O 1
ATOM 1565 N N . ILE A 1 193 ? 11.586 15.281 -10.961 1 37.66 193 ILE A N 1
ATOM 1566 C CA . ILE A 1 193 ? 10.508 14.391 -11.383 1 37.66 193 ILE A CA 1
ATOM 1567 C C . ILE A 1 193 ? 9.688 15.055 -12.477 1 37.66 193 ILE A C 1
ATOM 1569 O O . ILE A 1 193 ? 8.906 15.977 -12.203 1 37.66 193 ILE A O 1
ATOM 1573 N N . LYS A 1 194 ? 10.312 15.375 -13.547 1 33.22 194 LYS A N 1
ATOM 1574 C CA . LYS A 1 194 ? 9.445 15.422 -14.719 1 33.22 194 LYS A CA 1
ATOM 1575 C C . LYS A 1 194 ? 8.422 14.297 -14.695 1 33.22 194 LYS A C 1
ATOM 1577 O O . LYS A 1 194 ? 8.758 13.141 -14.414 1 33.22 194 LYS A O 1
ATOM 1582 N N . THR A 1 195 ? 7.375 14.477 -14.172 1 28.94 195 THR A N 1
ATOM 1583 C CA . THR A 1 195 ? 6.285 13.531 -14.367 1 28.94 195 THR A CA 1
ATOM 1584 C C . THR A 1 195 ? 6.438 12.805 -15.695 1 28.94 195 THR A C 1
ATOM 1586 O O . THR A 1 195 ? 6.301 13.406 -16.766 1 28.94 195 THR A O 1
ATOM 1589 N N . LYS A 1 196 ? 7.43 12.047 -15.883 1 29.67 196 LYS A N 1
ATOM 1590 C CA . LYS A 1 196 ? 7.133 11.172 -17.016 1 29.67 196 LYS A CA 1
ATOM 1591 C C . LYS A 1 196 ? 5.727 10.594 -16.906 1 29.67 196 LYS A C 1
ATOM 1593 O O . LYS A 1 196 ? 5.453 9.773 -16.031 1 29.67 196 LYS A O 1
ATOM 1598 N N . ASN A 1 197 ? 4.742 11.328 -16.969 1 28.42 197 ASN A N 1
ATOM 1599 C CA . ASN A 1 197 ? 3.469 10.75 -17.391 1 28.42 197 ASN A CA 1
ATOM 1600 C C . ASN A 1 197 ? 3.666 9.672 -18.453 1 28.42 197 ASN A C 1
ATOM 1602 O O . ASN A 1 197 ? 3.926 9.969 -19.609 1 28.42 197 ASN A O 1
ATOM 1606 N N . ILE A 1 198 ? 4.426 8.773 -18.234 1 27.02 198 ILE A N 1
ATOM 1607 C CA . ILE A 1 198 ? 4.336 7.656 -19.172 1 27.02 198 ILE A CA 1
ATOM 1608 C C . ILE A 1 198 ? 2.873 7.266 -19.375 1 27.02 198 ILE A C 1
ATOM 1610 O O . ILE A 1 198 ? 2.232 6.75 -18.453 1 27.02 198 ILE A O 1
ATOM 1614 N N . ASN A 1 199 ? 2.127 8.133 -19.812 1 26.78 199 ASN A N 1
ATOM 1615 C CA . ASN A 1 199 ? 0.952 7.691 -20.562 1 26.78 199 ASN A CA 1
ATOM 1616 C C . ASN A 1 199 ? 1.267 6.488 -21.438 1 26.78 199 ASN A C 1
ATOM 1618 O O . ASN A 1 199 ? 1.996 6.613 -22.438 1 26.78 199 ASN A O 1
ATOM 1622 N N . GLU A 1 200 ? 1.625 5.484 -20.844 1 25.47 200 GLU A N 1
ATOM 1623 C CA . GLU A 1 200 ? 1.534 4.379 -21.797 1 25.47 200 GLU A CA 1
ATOM 1624 C C . GLU A 1 200 ? 0.308 4.52 -22.688 1 25.47 200 GLU A C 1
ATOM 1626 O O . GLU A 1 200 ? -0.825 4.363 -22.234 1 25.47 200 GLU A O 1
ATOM 1631 N N . LYS A 1 201 ? 0.338 5.465 -23.484 1 27.89 201 LYS A N 1
ATOM 1632 C CA . LYS A 1 201 ? -0.471 5.387 -24.688 1 27.89 201 LYS A CA 1
ATOM 1633 C C . LYS A 1 201 ? -0.469 3.971 -25.266 1 27.89 201 LYS A C 1
ATOM 1635 O O . LYS A 1 201 ? 0.572 3.469 -25.688 1 27.89 201 LYS A O 1
ATOM 1640 N N . ILE A 1 202 ? -1.081 3.121 -24.562 1 25.58 202 ILE A N 1
ATOM 1641 C CA . ILE A 1 202 ? -1.437 1.951 -25.359 1 25.58 202 ILE A CA 1
ATOM 1642 C C . ILE A 1 202 ? -1.927 2.393 -26.734 1 25.58 202 ILE A C 1
ATOM 1644 O O . ILE A 1 202 ? -2.918 3.119 -26.844 1 25.58 202 ILE A O 1
ATOM 1648 N N . ASP A 1 203 ? -0.982 2.766 -27.516 1 28.06 203 ASP A N 1
ATOM 1649 C CA . ASP A 1 203 ? -1.274 2.908 -28.938 1 28.06 203 ASP A CA 1
ATOM 1650 C C . ASP A 1 203 ? -2.311 1.883 -29.391 1 28.06 203 ASP A C 1
ATOM 1652 O O . ASP A 1 203 ? -2.064 0.676 -29.328 1 28.06 203 ASP A O 1
ATOM 1656 N N . PHE A 1 204 ? -3.469 2.215 -29.125 1 27.69 204 PHE A N 1
ATOM 1657 C CA . PHE A 1 204 ? -4.582 1.498 -29.75 1 27.69 204 PHE A CA 1
ATOM 1658 C C . PHE A 1 204 ? -4.27 1.148 -31.188 1 27.69 204 PHE A C 1
ATOM 1660 O O . PHE A 1 204 ? -5.086 0.523 -31.875 1 27.69 204 PHE A O 1
ATOM 1667 N N . GLU A 1 205 ? -3.252 1.855 -31.688 1 30.59 205 GLU A N 1
ATOM 1668 C CA . GLU A 1 205 ? -3.037 1.414 -33.062 1 30.59 205 GLU A CA 1
ATOM 1669 C C . GLU A 1 205 ? -2.729 -0.079 -33.125 1 30.59 205 GLU A C 1
ATOM 1671 O O . GLU A 1 205 ? -3.17 -0.774 -34.031 1 30.59 205 GLU A O 1
ATOM 1676 N N . ASN A 1 206 ? -1.894 -0.387 -32.156 1 29.69 206 ASN A N 1
ATOM 1677 C CA . ASN A 1 206 ? -1.562 -1.792 -32.375 1 29.69 206 ASN A CA 1
ATOM 1678 C C . ASN A 1 206 ? -2.684 -2.713 -31.906 1 29.69 206 ASN A C 1
ATOM 1680 O O . ASN A 1 206 ? -2.672 -3.91 -32.188 1 29.69 206 ASN A O 1
ATOM 1684 N N . VAL A 1 207 ? -3.537 -2.139 -31.047 1 29.17 207 VAL A N 1
ATOM 1685 C CA . VAL A 1 207 ? -4.719 -2.959 -30.812 1 29.17 207 VAL A CA 1
ATOM 1686 C C . VAL A 1 207 ? -5.645 -2.895 -32.031 1 29.17 207 VAL A C 1
ATOM 1688 O O . VAL A 1 207 ? -6.613 -3.656 -32.125 1 29.17 207 VAL A O 1
ATOM 1691 N N . GLY A 1 208 ? -5.422 -1.912 -32.781 1 29.09 208 GLY A N 1
ATOM 1692 C CA . GLY A 1 208 ? -6.195 -1.925 -34 1 29.09 208 GLY A CA 1
ATOM 1693 C C . GLY A 1 208 ? -5.973 -3.172 -34.844 1 29.09 208 GLY A C 1
ATOM 1694 O O . GLY A 1 208 ? -6.898 -3.668 -35.469 1 29.09 208 GLY A O 1
ATOM 1695 N N . ALA A 1 209 ? -4.75 -3.641 -34.875 1 31.78 209 ALA A N 1
ATOM 1696 C CA . ALA A 1 209 ? -4.543 -4.785 -35.75 1 31.78 209 ALA A CA 1
ATOM 1697 C C . ALA A 1 209 ? -5.266 -6.02 -35.25 1 31.78 209 ALA A C 1
ATOM 1699 O O . ALA A 1 209 ? -5.797 -6.812 -36.031 1 31.78 209 ALA A O 1
ATOM 1700 N N . ILE A 1 210 ? -5.285 -6.152 -33.969 1 28.94 210 ILE A N 1
ATOM 1701 C CA . ILE A 1 210 ? -5.918 -7.406 -33.562 1 28.94 210 ILE A CA 1
ATOM 1702 C C . ILE A 1 210 ? -7.438 -7.262 -33.656 1 28.94 210 ILE A C 1
ATOM 1704 O O . ILE A 1 210 ? -8.133 -8.195 -34.062 1 28.94 210 ILE A O 1
ATOM 1708 N N . MET A 1 211 ? -7.918 -6.133 -33.469 1 25.97 211 MET A N 1
ATOM 1709 C CA . MET A 1 211 ? -9.352 -6.086 -33.719 1 25.97 211 MET A CA 1
ATOM 1710 C C . MET A 1 211 ? -9.641 -6.219 -35.219 1 25.97 211 MET A C 1
ATOM 1712 O O . MET A 1 211 ? -10.742 -6.613 -35.594 1 25.97 211 MET A O 1
ATOM 1716 N N . ALA A 1 212 ? -8.766 -5.676 -36 1 30.52 212 ALA A N 1
ATOM 1717 C CA . ALA A 1 212 ? -9.078 -5.77 -37.438 1 30.52 212 ALA A CA 1
ATOM 1718 C C . ALA A 1 212 ? -9.016 -7.219 -37.906 1 30.52 212 ALA A C 1
ATOM 1720 O O . ALA A 1 212 ? -9.648 -7.574 -38.906 1 30.52 212 ALA A O 1
ATOM 1721 N N . SER A 1 213 ? -8.156 -7.973 -37.312 1 26.45 213 SER A N 1
ATOM 1722 C CA . SER A 1 213 ? -8.148 -9.328 -37.844 1 26.45 213 SER A CA 1
ATOM 1723 C C . SER A 1 213 ? -9.398 -10.094 -37.438 1 26.45 213 SER A C 1
ATOM 1725 O O . SER A 1 213 ? -9.68 -11.172 -37.969 1 26.45 213 SER A O 1
ATOM 1727 N N . CYS A 1 214 ? -10.047 -9.711 -36.375 1 24.66 214 CYS A N 1
ATOM 1728 C CA . CYS A 1 214 ? -11.234 -10.516 -36.125 1 24.66 214 CYS A CA 1
ATOM 1729 C C . CYS A 1 214 ? -12.391 -10.047 -37 1 24.66 214 CYS A C 1
ATOM 1731 O O . CYS A 1 214 ? -13.539 -10.438 -36.781 1 24.66 214 CYS A O 1
ATOM 1733 N N . ARG A 1 215 ? -12.133 -9.203 -37.906 1 23.12 215 ARG A N 1
ATOM 1734 C CA . ARG A 1 215 ? -13.18 -9.289 -38.906 1 23.12 215 ARG A CA 1
ATOM 1735 C C . ARG A 1 215 ? -12.977 -10.508 -39.812 1 23.12 215 ARG A C 1
ATOM 1737 O O . ARG A 1 215 ? -11.844 -10.875 -40.125 1 23.12 215 ARG A O 1
ATOM 1744 N N . MET B 1 1 ? -13.539 24.453 -3.865 1 83.44 1 MET B N 1
ATOM 1745 C CA . MET B 1 1 ? -12.523 25.031 -2.99 1 83.44 1 MET B CA 1
ATOM 1746 C C . MET B 1 1 ? -11.242 24.203 -3.031 1 83.44 1 MET B C 1
ATOM 1748 O O . MET B 1 1 ? -10.164 24.75 -3.289 1 83.44 1 MET B O 1
ATOM 1752 N N . ALA B 1 2 ? -11.352 22.891 -3.039 1 83.5 2 ALA B N 1
ATOM 1753 C CA . ALA B 1 2 ? -10.156 22.047 -3.053 1 83.5 2 ALA B CA 1
ATOM 1754 C C . ALA B 1 2 ? -9.375 22.219 -4.352 1 83.5 2 ALA B C 1
ATOM 1756 O O . ALA B 1 2 ? -8.148 22.328 -4.336 1 83.5 2 ALA B O 1
ATOM 1757 N N . GLU B 1 3 ? -10.094 22.344 -5.41 1 82.56 3 GLU B N 1
ATOM 1758 C CA . GLU B 1 3 ? -9.453 22.484 -6.711 1 82.56 3 GLU B CA 1
ATOM 1759 C C . GLU B 1 3 ? -8.703 23.812 -6.805 1 82.56 3 GLU B C 1
ATOM 1761 O O . GLU B 1 3 ? -7.594 23.875 -7.332 1 82.56 3 GLU B O 1
ATOM 1766 N N . ALA B 1 4 ? -9.336 24.859 -6.227 1 83.62 4 ALA B N 1
ATOM 1767 C CA . ALA B 1 4 ? -8.703 26.172 -6.238 1 83.62 4 ALA B CA 1
ATOM 1768 C C . ALA B 1 4 ? -7.441 26.188 -5.379 1 83.62 4 ALA B C 1
ATOM 1770 O O . ALA B 1 4 ? -6.434 26.797 -5.758 1 83.62 4 ALA B O 1
ATOM 1771 N N . MET B 1 5 ? -7.539 25.516 -4.32 1 88.06 5 MET B N 1
ATOM 1772 C CA . MET B 1 5 ? -6.41 25.5 -3.396 1 88.06 5 MET B CA 1
ATOM 1773 C C . MET B 1 5 ? -5.285 24.609 -3.932 1 88.06 5 MET B C 1
ATOM 1775 O O . MET B 1 5 ? -4.113 24.844 -3.623 1 88.06 5 MET B O 1
ATOM 1779 N N . LYS B 1 6 ? -5.676 23.672 -4.711 1 88.06 6 LYS B N 1
ATOM 1780 C CA . LYS B 1 6 ? -4.688 22.75 -5.273 1 88.06 6 LYS B CA 1
ATOM 1781 C C . LYS B 1 6 ? -3.629 23.516 -6.07 1 88.06 6 LYS B C 1
ATOM 1783 O O . LYS B 1 6 ? -2.434 23.234 -5.949 1 88.06 6 LYS B O 1
ATOM 1788 N N . GLN B 1 7 ? -4.031 24.469 -6.789 1 85.31 7 GLN B N 1
ATOM 1789 C CA . GLN B 1 7 ? -3.107 25.266 -7.602 1 85.31 7 GLN B CA 1
ATOM 1790 C C . GLN B 1 7 ? -2.205 26.125 -6.727 1 85.31 7 GLN B C 1
ATOM 1792 O O . GLN B 1 7 ? -0.998 26.203 -6.961 1 85.31 7 GLN B O 1
ATOM 1797 N N . THR B 1 8 ? -2.857 26.75 -5.781 1 87.31 8 THR B N 1
ATOM 1798 C CA . THR B 1 8 ? -2.107 27.594 -4.852 1 87.31 8 THR B CA 1
ATOM 1799 C C . THR B 1 8 ? -1.057 26.766 -4.113 1 87.31 8 THR B C 1
ATOM 1801 O O . THR B 1 8 ? 0.103 27.172 -4.016 1 87.31 8 THR B O 1
ATOM 1804 N N . VAL B 1 9 ? -1.47 25.625 -3.684 1 90.06 9 VAL B N 1
ATOM 1805 C CA . VAL B 1 9 ? -0.604 24.75 -2.889 1 90.06 9 VAL B CA 1
ATOM 1806 C C . VAL B 1 9 ? 0.5 24.172 -3.77 1 90.06 9 VAL B C 1
ATOM 1808 O O . VAL B 1 9 ? 1.647 24.047 -3.336 1 90.06 9 VAL B O 1
ATOM 1811 N N . ALA B 1 10 ? 0.115 23.875 -4.988 1 86.31 10 ALA B N 1
ATOM 1812 C CA . ALA B 1 10 ? 1.112 23.359 -5.926 1 86.31 10 ALA B CA 1
ATOM 1813 C C . ALA B 1 10 ? 2.275 24.328 -6.078 1 86.31 10 ALA B C 1
ATOM 1815 O O . ALA B 1 10 ? 3.436 23.922 -6.145 1 86.31 10 ALA B O 1
ATOM 1816 N N . ALA B 1 11 ? 1.955 25.547 -6.055 1 83.56 11 ALA B N 1
ATOM 1817 C CA . ALA B 1 11 ? 2.982 26.578 -6.176 1 83.56 11 ALA B CA 1
ATOM 1818 C C . ALA B 1 11 ? 3.846 26.641 -4.918 1 83.56 11 ALA B C 1
ATOM 1820 O O . ALA B 1 11 ? 5.055 26.875 -5 1 83.56 11 ALA B O 1
ATOM 1821 N N . MET B 1 12 ? 3.215 26.438 -3.799 1 85.12 12 MET B N 1
ATOM 1822 C CA . MET B 1 12 ? 3.918 26.469 -2.52 1 85.12 12 MET B CA 1
ATOM 1823 C C . MET B 1 12 ? 4.891 25.297 -2.408 1 85.12 12 MET B C 1
ATOM 1825 O O . MET B 1 12 ? 5.898 25.391 -1.705 1 85.12 12 MET B O 1
ATOM 1829 N N . LEU B 1 13 ? 4.594 24.281 -3.082 1 84.44 13 LEU B N 1
ATOM 1830 C CA . LEU B 1 13 ? 5.367 23.047 -2.93 1 84.44 13 LEU B CA 1
ATOM 1831 C C . LEU B 1 13 ? 6.5 23 -3.949 1 84.44 13 LEU B C 1
ATOM 1833 O O . LEU B 1 13 ? 7.23 22 -4.016 1 84.44 13 LEU B O 1
ATOM 1837 N N . LYS B 1 14 ? 6.652 24.141 -4.602 1 78.25 14 LYS B N 1
ATOM 1838 C CA . LYS B 1 14 ? 7.711 24.188 -5.609 1 78.25 14 LYS B CA 1
ATOM 1839 C C . LYS B 1 14 ? 8.961 24.875 -5.062 1 78.25 14 LYS B C 1
ATOM 1841 O O . LYS B 1 14 ? 8.859 25.859 -4.34 1 78.25 14 LYS B O 1
ATOM 1846 N N . GLY B 1 15 ? 10.031 24.344 -5.383 1 70.62 15 GLY B N 1
ATOM 1847 C CA . GLY B 1 15 ? 11.32 24.969 -5.145 1 70.62 15 GLY B CA 1
ATOM 1848 C C . GLY B 1 15 ? 11.672 25.062 -3.672 1 70.62 15 GLY B C 1
ATOM 1849 O O . GLY B 1 15 ? 11.477 24.109 -2.914 1 70.62 15 GLY B O 1
ATOM 1850 N N . ILE B 1 16 ? 12.203 26.234 -3.238 1 67.25 16 ILE B N 1
ATOM 1851 C CA . ILE B 1 16 ? 12.789 26.438 -1.916 1 67.25 16 ILE B CA 1
ATOM 1852 C C . ILE B 1 16 ? 11.672 26.672 -0.891 1 67.25 16 ILE B C 1
ATOM 1854 O O . ILE B 1 16 ? 11.898 26.516 0.313 1 67.25 16 ILE B O 1
ATOM 1858 N N . GLU B 1 17 ? 10.539 26.859 -1.379 1 76.5 17 GLU B N 1
ATOM 1859 C CA . GLU B 1 17 ? 9.438 27.203 -0.483 1 76.5 17 GLU B CA 1
ATOM 1860 C C . GLU B 1 17 ? 8.727 25.969 0.041 1 76.5 17 GLU B C 1
ATOM 1862 O O . GLU B 1 17 ? 7.848 26.062 0.898 1 76.5 17 GLU B O 1
ATOM 1867 N N . ARG B 1 18 ? 9.133 24.891 -0.283 1 77.38 18 ARG B N 1
ATOM 1868 C CA . ARG B 1 18 ? 8.398 23.656 0.009 1 77.38 18 ARG B CA 1
ATOM 1869 C C . ARG B 1 18 ? 8.273 23.438 1.513 1 77.38 18 ARG B C 1
ATOM 1871 O O . ARG B 1 18 ? 7.227 23.016 2.002 1 77.38 18 ARG B O 1
ATOM 1878 N N . TYR B 1 19 ? 9.32 23.891 2.195 1 82.5 19 TYR B N 1
ATOM 1879 C CA . TYR B 1 19 ? 9.258 23.656 3.635 1 82.5 19 TYR B CA 1
ATOM 1880 C C . TYR B 1 19 ? 9.383 24.969 4.406 1 82.5 19 TYR B C 1
ATOM 1882 O O . TYR B 1 19 ? 10.016 25.016 5.465 1 82.5 19 TYR B O 1
ATOM 1890 N N . ASN B 1 20 ? 8.797 25.938 3.799 1 87.38 20 ASN B N 1
ATOM 1891 C CA . ASN B 1 20 ? 8.656 27.219 4.488 1 87.38 20 ASN B CA 1
ATOM 1892 C C . ASN B 1 20 ? 7.605 27.141 5.59 1 87.38 20 ASN B C 1
ATOM 1894 O O . ASN B 1 20 ? 6.426 26.922 5.316 1 87.38 20 ASN B O 1
ATOM 1898 N N . PRO B 1 21 ? 7.988 27.328 6.773 1 90.81 21 PRO B N 1
ATOM 1899 C CA . PRO B 1 21 ? 7.059 27.219 7.895 1 90.81 21 PRO B CA 1
ATOM 1900 C C . PRO B 1 21 ? 5.883 28.188 7.789 1 90.81 21 PRO B C 1
ATOM 1902 O O . PRO B 1 21 ? 4.809 27.938 8.336 1 90.81 21 PRO B O 1
ATOM 1905 N N . ASP B 1 22 ? 6.07 29.234 7.082 1 92.56 22 ASP B N 1
ATOM 1906 C CA . ASP B 1 22 ? 5.012 30.219 6.934 1 92.56 22 ASP B CA 1
ATOM 1907 C C . ASP B 1 22 ? 3.844 29.656 6.125 1 92.56 22 ASP B C 1
ATOM 1909 O O . ASP B 1 22 ? 2.74 30.219 6.156 1 92.56 22 ASP B O 1
ATOM 1913 N N . ASN B 1 23 ? 4.109 28.609 5.422 1 93.25 23 ASN B N 1
ATOM 1914 C CA . ASN B 1 23 ? 3.078 28 4.586 1 93.25 23 ASN B CA 1
ATOM 1915 C C . ASN B 1 23 ? 2.236 27 5.367 1 93.25 23 ASN B C 1
ATOM 1917 O O . ASN B 1 23 ? 1.189 26.562 4.895 1 93.25 23 ASN B O 1
ATOM 1921 N N . LEU B 1 24 ? 2.609 26.656 6.543 1 96.19 24 LEU B N 1
ATOM 1922 C CA . LEU B 1 24 ? 2.012 25.562 7.297 1 96.19 24 LEU B CA 1
ATOM 1923 C C . LEU B 1 24 ? 0.533 25.812 7.559 1 96.19 24 LEU B C 1
ATOM 1925 O O . LEU B 1 24 ? -0.306 24.953 7.328 1 96.19 24 LEU B O 1
ATOM 1929 N N . PRO B 1 25 ? 0.152 27.062 7.941 1 96.56 25 PRO B N 1
ATOM 1930 C CA . PRO B 1 25 ? -1.274 27.297 8.18 1 96.56 25 PRO B CA 1
ATOM 1931 C C . PRO B 1 25 ? -2.125 27.078 6.93 1 96.56 25 PRO B C 1
ATOM 1933 O O . PRO B 1 25 ? -3.219 26.516 7.02 1 96.56 25 PRO B O 1
ATOM 1936 N N . THR B 1 26 ? -1.603 27.469 5.848 1 95.69 26 THR B N 1
ATOM 1937 C CA . THR B 1 26 ? -2.33 27.266 4.598 1 95.69 26 THR B CA 1
ATOM 1938 C C . THR B 1 26 ? -2.432 25.797 4.25 1 95.69 26 THR B C 1
ATOM 1940 O O . THR B 1 26 ? -3.494 25.312 3.846 1 95.69 26 THR B O 1
ATOM 1943 N N . LEU B 1 27 ? -1.386 25.078 4.379 1 96.44 27 LEU B N 1
ATOM 1944 C CA . LEU B 1 27 ? -1.359 23.656 4.074 1 96.44 27 LEU B CA 1
ATOM 1945 C C . LEU B 1 27 ? -2.289 22.891 5.008 1 96.44 27 LEU B C 1
ATOM 1947 O O . LEU B 1 27 ? -2.99 21.969 4.574 1 96.44 27 LEU B O 1
ATOM 1951 N N . GLU B 1 28 ? -2.301 23.297 6.266 1 97.94 28 GLU B N 1
ATOM 1952 C CA . GLU B 1 28 ? -3.205 22.672 7.227 1 97.94 28 GLU B CA 1
ATOM 1953 C C . GLU B 1 28 ? -4.664 22.891 6.844 1 97.94 28 GLU B C 1
ATOM 1955 O O . GLU B 1 28 ? -5.477 21.969 6.891 1 97.94 28 GLU B O 1
ATOM 1960 N N . HIS B 1 29 ? -4.934 24.094 6.48 1 97.31 29 HIS B N 1
ATOM 1961 C CA . HIS B 1 29 ? -6.281 24.406 6.035 1 97.31 29 HIS B CA 1
ATOM 1962 C C . HIS B 1 29 ? -6.672 23.594 4.809 1 97.31 29 HIS B C 1
ATOM 1964 O O . HIS B 1 29 ? -7.812 23.141 4.691 1 97.31 29 HIS B O 1
ATOM 1970 N N . TYR B 1 30 ? -5.727 23.375 3.945 1 97.5 30 TYR B N 1
ATOM 1971 C CA . TYR B 1 30 ? -5.969 22.578 2.742 1 97.5 30 TYR B CA 1
ATOM 1972 C C . TYR B 1 30 ? -6.285 21.141 3.098 1 97.5 30 TYR B C 1
ATOM 1974 O O . TYR B 1 30 ? -7.133 20.5 2.461 1 97.5 30 TYR B O 1
ATOM 1982 N N . VAL B 1 31 ? -5.656 20.609 4.102 1 97.81 31 VAL B N 1
ATOM 1983 C CA . VAL B 1 31 ? -5.961 19.25 4.57 1 97.81 31 VAL B CA 1
ATOM 1984 C C . VAL B 1 31 ? -7.414 19.188 5.035 1 97.81 31 VAL B C 1
ATOM 1986 O O . VAL B 1 31 ? -8.133 18.234 4.711 1 97.81 31 VAL B O 1
ATOM 1989 N N . GLU B 1 32 ? -7.809 20.172 5.723 1 97.81 32 GLU B N 1
ATOM 1990 C CA . GLU B 1 32 ? -9.188 20.219 6.199 1 97.81 32 GLU B CA 1
ATOM 1991 C C . GLU B 1 32 ? -10.172 20.266 5.031 1 97.81 32 GLU B C 1
ATOM 1993 O O . GLU B 1 32 ? -11.211 19.609 5.062 1 97.81 32 GLU B O 1
ATOM 1998 N N . ILE B 1 33 ? -9.82 21.031 4.082 1 97.25 33 ILE B N 1
ATOM 1999 C CA . ILE B 1 33 ? -10.68 21.141 2.906 1 97.25 33 ILE B CA 1
ATOM 2000 C C . ILE B 1 33 ? -10.742 19.797 2.182 1 97.25 33 ILE B C 1
ATOM 2002 O O . ILE B 1 33 ? -11.812 19.375 1.746 1 97.25 33 ILE B O 1
ATOM 2006 N N . GLN B 1 34 ? -9.555 19.156 2.029 1 97.06 34 GLN B N 1
ATOM 2007 C CA . GLN B 1 34 ? -9.539 17.828 1.439 1 97.06 34 GLN B CA 1
ATOM 2008 C C . GLN B 1 34 ? -10.508 16.891 2.162 1 97.06 34 GLN B C 1
ATOM 2010 O O . GLN B 1 34 ? -11.273 16.156 1.524 1 97.06 34 GLN B O 1
ATOM 2015 N N . SER B 1 35 ? -10.492 16.906 3.484 1 97.56 35 SER B N 1
ATOM 2016 C CA . SER B 1 35 ? -11.336 16.047 4.309 1 97.56 35 SER B CA 1
ATOM 2017 C C . SER B 1 35 ? -12.812 16.344 4.098 1 97.56 35 SER B C 1
ATOM 2019 O O . SER B 1 35 ? -13.625 15.422 3.957 1 97.56 35 SER B O 1
ATOM 2021 N N . ARG B 1 36 ? -13.102 17.578 3.992 1 96.62 36 ARG B N 1
ATOM 2022 C CA . ARG B 1 36 ? -14.492 18 3.889 1 96.62 36 ARG B CA 1
ATOM 2023 C C . ARG B 1 36 ? -15.031 17.781 2.484 1 96.62 36 ARG B C 1
ATOM 2025 O O . ARG B 1 36 ? -16.203 17.453 2.314 1 96.62 36 ARG B O 1
ATOM 2032 N N . GLU B 1 37 ? -14.164 17.828 1.504 1 96.19 37 GLU B N 1
ATOM 2033 C CA . GLU B 1 37 ? -14.656 17.812 0.13 1 96.19 37 GLU B CA 1
ATOM 2034 C C . GLU B 1 37 ? -14.258 16.516 -0.575 1 96.19 37 GLU B C 1
ATOM 2036 O O . GLU B 1 37 ? -14.398 16.406 -1.794 1 96.19 37 GLU B O 1
ATOM 2041 N N . ASN B 1 38 ? -13.711 15.609 0.136 1 94.44 38 ASN B N 1
ATOM 2042 C CA . ASN B 1 38 ? -13.344 14.297 -0.38 1 94.44 38 ASN B CA 1
ATOM 2043 C C . ASN B 1 38 ? -12.328 14.398 -1.516 1 94.44 38 ASN B C 1
ATOM 2045 O O . ASN B 1 38 ? -12.5 13.773 -2.564 1 94.44 38 ASN B O 1
ATOM 2049 N N . ALA B 1 39 ? -11.406 15.281 -1.325 1 94.12 39 ALA B N 1
ATOM 2050 C CA . ALA B 1 39 ? -10.25 15.414 -2.211 1 94.12 39 ALA B CA 1
ATOM 2051 C C . ALA B 1 39 ? -9 14.812 -1.576 1 94.12 39 ALA B C 1
ATOM 2053 O O . ALA B 1 39 ? -9.008 14.453 -0.398 1 94.12 39 ALA B O 1
ATOM 2054 N N . TYR B 1 40 ? -7.957 14.633 -2.381 1 93.5 40 TYR B N 1
ATOM 2055 C CA . TYR B 1 40 ? -6.734 14.031 -1.857 1 93.5 40 TYR B CA 1
ATOM 2056 C C . TYR B 1 40 ? -5.504 14.602 -2.555 1 93.5 40 TYR B C 1
ATOM 2058 O O . TYR B 1 40 ? -5.449 14.648 -3.787 1 93.5 40 TYR B O 1
ATOM 2066 N N . ASP B 1 41 ? -4.645 15.07 -1.768 1 93.88 41 ASP B N 1
ATOM 2067 C CA . ASP B 1 41 ? -3.369 15.562 -2.283 1 93.88 41 ASP B CA 1
ATOM 2068 C C . ASP B 1 41 ? -2.203 15.055 -1.439 1 93.88 41 ASP B C 1
ATOM 2070 O O . ASP B 1 41 ? -1.877 15.641 -0.404 1 93.88 41 ASP B O 1
ATOM 2074 N N . LEU B 1 42 ? -1.584 14.023 -1.944 1 91.75 42 LEU B N 1
ATOM 2075 C CA . LEU B 1 42 ? -0.535 13.352 -1.185 1 91.75 42 LEU B CA 1
ATOM 2076 C C . LEU B 1 42 ? 0.643 14.289 -0.94 1 91.75 42 LEU B C 1
ATOM 2078 O O . LEU B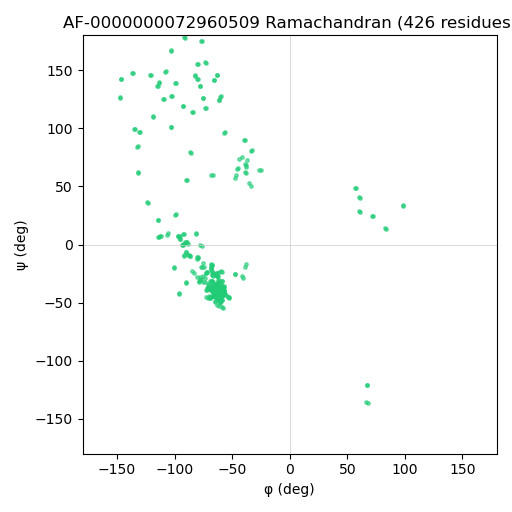 1 42 ? 1.163 14.359 0.175 1 91.75 42 LEU B O 1
ATOM 2082 N N . GLU B 1 43 ? 1.014 14.961 -1.943 1 89.44 43 GLU B N 1
ATOM 2083 C CA . GLU B 1 43 ? 2.188 15.828 -1.842 1 89.44 43 GLU B CA 1
ATOM 2084 C C . GLU B 1 43 ? 1.991 16.891 -0.774 1 89.44 43 GLU B C 1
ATOM 2086 O O . GLU B 1 43 ? 2.891 17.156 0.029 1 89.44 43 GLU B O 1
ATOM 2091 N N . ALA B 1 44 ? 0.881 17.469 -0.807 1 93.69 44 ALA B N 1
ATOM 2092 C CA . ALA B 1 44 ? 0.567 18.484 0.192 1 93.69 44 ALA B CA 1
ATOM 2093 C C . ALA B 1 44 ? 0.556 17.891 1.597 1 93.69 44 ALA B C 1
ATOM 2095 O O . ALA B 1 44 ? 1.07 18.5 2.539 1 93.69 44 ALA B O 1
ATOM 2096 N N . ASN B 1 45 ? -0.014 16.734 1.721 1 96.19 45 ASN B N 1
ATOM 2097 C CA . ASN B 1 45 ? -0.119 16.078 3.02 1 96.19 45 ASN B CA 1
ATOM 2098 C C . ASN B 1 45 ? 1.253 15.711 3.572 1 96.19 45 ASN B C 1
ATOM 2100 O O . ASN B 1 45 ? 1.528 15.922 4.754 1 96.19 45 ASN B O 1
ATOM 2104 N N . LEU B 1 46 ? 2.088 15.234 2.701 1 93.44 46 LEU B N 1
ATOM 2105 C CA . LEU B 1 46 ? 3.443 14.898 3.117 1 93.44 46 LEU B CA 1
ATOM 2106 C C . LEU B 1 46 ? 4.223 16.156 3.508 1 93.44 46 LEU B C 1
ATOM 2108 O O . LEU B 1 46 ? 5.035 16.109 4.438 1 93.44 46 LEU B O 1
ATOM 2112 N N . ALA B 1 47 ? 3.957 17.219 2.814 1 92.81 47 ALA B N 1
ATOM 2113 C CA . ALA B 1 47 ? 4.621 18.484 3.137 1 92.81 47 ALA B CA 1
ATOM 2114 C C . ALA B 1 47 ? 4.266 18.938 4.547 1 92.81 47 ALA B C 1
ATOM 2116 O O . ALA B 1 47 ? 5.133 19.406 5.293 1 92.81 47 ALA B O 1
ATOM 2117 N N . VAL B 1 48 ? 3.064 18.812 4.926 1 97 48 VAL B N 1
ATOM 2118 C CA . VAL B 1 48 ? 2.631 19.172 6.27 1 97 48 VAL B CA 1
ATOM 2119 C C . VAL B 1 48 ? 3.385 18.328 7.297 1 97 48 VAL B C 1
ATOM 2121 O O . VAL B 1 48 ? 3.947 18.859 8.258 1 97 48 VAL B O 1
ATOM 2124 N N . LEU B 1 49 ? 3.412 17.031 7.098 1 96.81 49 LEU B N 1
ATOM 2125 C CA . LEU B 1 49 ? 4.066 16.125 8.039 1 96.81 49 LEU B CA 1
ATOM 2126 C C . LEU B 1 49 ? 5.559 16.406 8.117 1 96.81 49 LEU B C 1
ATOM 2128 O O . LEU B 1 49 ? 6.148 16.359 9.203 1 96.81 49 LEU B O 1
ATOM 2132 N N . LYS B 1 50 ? 6.086 16.703 6.98 1 93.44 50 LYS B N 1
ATOM 2133 C CA . LYS B 1 50 ? 7.508 17.047 6.965 1 93.44 50 LYS B CA 1
ATOM 2134 C C . LYS B 1 50 ? 7.77 18.3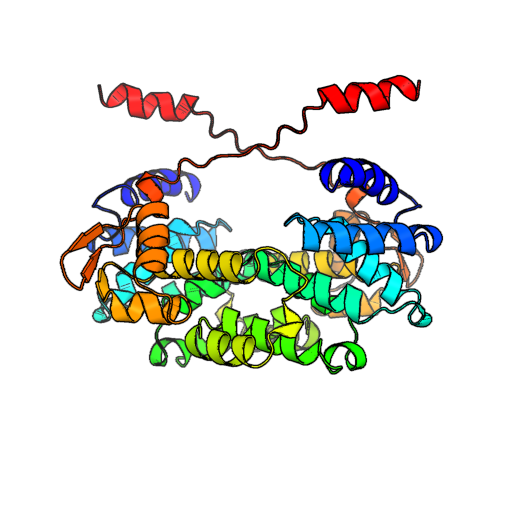28 7.75 1 93.44 50 LYS B C 1
ATOM 2136 O O . LYS B 1 50 ? 8.75 18.422 8.5 1 93.44 50 LYS B O 1
ATOM 2141 N N . LEU B 1 51 ? 6.914 19.297 7.598 1 94.06 51 LEU B N 1
ATOM 2142 C CA . LEU B 1 51 ? 7.043 20.531 8.344 1 94.06 51 LEU B CA 1
ATOM 2143 C C . LEU B 1 51 ? 6.922 20.281 9.844 1 94.06 51 LEU B C 1
ATOM 2145 O O . LEU B 1 51 ? 7.637 20.906 10.641 1 94.06 51 LEU B O 1
ATOM 2149 N N . TYR B 1 52 ? 6.051 19.375 10.242 1 96.56 52 TYR B N 1
ATOM 2150 C CA . TYR B 1 52 ? 5.938 19 11.648 1 96.56 52 TYR B CA 1
ATOM 2151 C C . TYR B 1 52 ? 7.223 18.344 12.141 1 96.56 52 TYR B C 1
ATOM 2153 O O . TYR B 1 52 ? 7.621 18.547 13.297 1 96.56 52 TYR B O 1
ATOM 2161 N N . GLN B 1 53 ? 7.797 17.547 11.258 1 92.5 53 GLN B N 1
ATOM 2162 C CA . GLN B 1 53 ? 9.055 16.906 11.602 1 92.5 53 GLN B CA 1
ATOM 2163 C C . GLN B 1 53 ? 10.164 17.922 11.844 1 92.5 53 GLN B C 1
ATOM 2165 O O . GLN B 1 53 ? 10.961 17.781 12.766 1 92.5 53 GLN B O 1
ATOM 2170 N N . PHE B 1 54 ? 10.133 19.016 11.086 1 88.88 54 PHE B N 1
ATOM 2171 C CA . PHE B 1 54 ? 11.141 20.062 11.188 1 88.88 54 PHE B CA 1
ATOM 2172 C C . PHE B 1 54 ? 10.867 20.953 12.391 1 88.88 54 PHE B C 1
ATOM 2174 O O . PHE B 1 54 ? 11.805 21.484 13 1 88.88 54 PHE B O 1
ATOM 2181 N N . ASN B 1 55 ? 9.68 21.094 12.695 1 92.44 55 ASN B N 1
ATOM 2182 C CA . ASN B 1 55 ? 9.258 21.938 13.805 1 92.44 55 ASN B CA 1
ATOM 2183 C C . ASN B 1 55 ? 8.25 21.234 14.703 1 92.44 55 ASN B C 1
ATOM 2185 O O . ASN B 1 55 ? 7.051 21.516 14.633 1 92.44 55 ASN B O 1
ATOM 2189 N N . PRO B 1 56 ? 8.758 20.422 15.648 1 93.06 56 PRO B N 1
ATOM 2190 C CA . PRO B 1 56 ? 7.883 19.578 16.453 1 93.06 56 PRO B CA 1
ATOM 2191 C C . PRO B 1 56 ? 6.887 20.375 17.297 1 93.06 56 PRO B C 1
ATOM 2193 O O . PRO B 1 56 ? 5.824 19.859 17.656 1 93.06 56 PRO B O 1
ATOM 2196 N N . SER B 1 57 ? 7.223 21.594 17.578 1 95.56 57 SER B N 1
ATOM 2197 C CA . SER B 1 57 ? 6.332 22.422 18.375 1 95.56 57 SER B CA 1
ATOM 2198 C C . SER B 1 57 ? 5.059 22.766 17.609 1 95.56 57 SER B C 1
ATOM 2200 O O . SER B 1 57 ? 4.047 23.141 18.203 1 95.56 57 SER B O 1
ATOM 2202 N N . SER B 1 58 ? 5.105 22.656 16.297 1 96.56 58 SER B N 1
ATOM 2203 C CA . SER B 1 58 ? 3.957 23 15.469 1 96.56 58 SER B CA 1
ATOM 2204 C C . SER B 1 58 ? 3.066 21.797 15.234 1 96.56 58 SER B C 1
ATOM 2206 O O . SER B 1 58 ? 2.039 21.891 14.562 1 96.56 58 SER B O 1
ATOM 2208 N N . PHE B 1 59 ? 3.422 20.703 15.812 1 97.81 59 PHE B N 1
ATOM 2209 C CA . PHE B 1 59 ? 2.719 19.453 15.562 1 97.81 59 PHE B CA 1
ATOM 2210 C C . PHE B 1 59 ? 1.249 19.578 15.953 1 97.81 59 PHE B C 1
ATOM 2212 O O . PHE B 1 59 ? 0.927 20.016 17.062 1 97.81 59 PHE B O 1
ATOM 2219 N N . ASN B 1 60 ? 0.387 19.234 15.031 1 98.25 60 ASN B N 1
ATOM 2220 C CA . ASN B 1 60 ? -1.057 19.219 15.25 1 98.25 60 ASN B CA 1
ATOM 2221 C C . ASN B 1 60 ? -1.633 17.812 15.07 1 98.25 60 ASN B C 1
ATOM 2223 O O . ASN B 1 60 ? -1.703 17.312 13.945 1 98.25 60 ASN B O 1
ATOM 2227 N N . ILE B 1 61 ? -2.057 17.219 16.125 1 98.19 61 ILE B N 1
ATOM 2228 C CA . ILE B 1 61 ? -2.477 15.828 16.141 1 98.19 61 ILE B CA 1
ATOM 2229 C C . ILE B 1 61 ? -3.762 15.664 15.328 1 98.19 61 ILE B C 1
ATOM 2231 O O . ILE B 1 61 ? -3.965 14.641 14.672 1 98.19 61 ILE B O 1
ATOM 2235 N N . ASP B 1 62 ? -4.566 16.672 15.312 1 98.12 62 ASP B N 1
ATOM 2236 C CA . ASP B 1 62 ? -5.824 16.594 14.578 1 98.12 62 ASP B CA 1
ATOM 2237 C C . ASP B 1 62 ? -5.574 16.578 13.07 1 98.12 62 ASP B C 1
ATOM 2239 O O . ASP B 1 62 ? -6.176 15.781 12.344 1 98.12 62 ASP B O 1
ATOM 2243 N N . ILE B 1 63 ? -4.711 17.422 12.602 1 98.56 63 ILE B N 1
ATOM 2244 C CA . ILE B 1 63 ? -4.367 17.5 11.188 1 98.56 63 ILE B CA 1
ATOM 2245 C C . ILE B 1 63 ? -3.662 16.203 10.758 1 98.56 63 ILE B C 1
ATOM 2247 O O . ILE B 1 63 ? -3.973 15.641 9.711 1 98.56 63 ILE B O 1
ATOM 2251 N N . THR B 1 64 ? -2.762 15.734 11.617 1 98.56 64 THR B N 1
ATOM 2252 C CA . THR B 1 64 ? -2.053 14.492 11.344 1 98.56 64 THR B CA 1
ATOM 2253 C C . THR B 1 64 ? -3.029 13.328 11.227 1 98.56 64 THR B C 1
ATOM 2255 O O . THR B 1 64 ? -2.922 12.5 10.312 1 98.56 64 THR B O 1
ATOM 2258 N N . SER B 1 65 ? -3.994 13.289 12.117 1 98.38 65 SER B N 1
ATOM 2259 C CA . SER B 1 65 ? -5.008 12.242 12.086 1 98.38 65 SER B CA 1
ATOM 2260 C C . SER B 1 65 ? -5.801 12.273 10.781 1 98.38 65 SER B C 1
ATOM 2262 O O . SER B 1 65 ? -6.059 11.234 10.18 1 98.38 65 SER B O 1
ATOM 2264 N N . GLN B 1 66 ? -6.129 13.484 10.383 1 98.38 66 GLN B N 1
ATOM 2265 C CA . GLN B 1 66 ? -6.863 13.633 9.133 1 98.38 66 GLN B CA 1
ATOM 2266 C C . GLN B 1 66 ? -6.035 13.148 7.949 1 98.38 66 GLN B C 1
ATOM 2268 O O . GLN B 1 66 ? -6.547 12.461 7.062 1 98.38 66 GLN B O 1
ATOM 2273 N N . ILE B 1 67 ? -4.762 13.43 7.93 1 98.25 67 ILE B N 1
ATOM 2274 C CA . ILE B 1 67 ? -3.861 13.008 6.859 1 98.25 67 ILE B CA 1
ATOM 2275 C C . ILE B 1 67 ? -3.811 11.484 6.797 1 98.25 67 ILE B C 1
ATOM 2277 O O . ILE B 1 67 ? -3.939 10.898 5.723 1 98.25 67 ILE B O 1
ATOM 2281 N N . LEU B 1 68 ? -3.678 10.867 7.953 1 97.69 68 LEU B N 1
ATOM 2282 C CA . LEU B 1 68 ? -3.586 9.414 8.016 1 97.69 68 LEU B CA 1
ATOM 2283 C C . LEU B 1 68 ? -4.898 8.766 7.586 1 97.69 68 LEU B C 1
ATOM 2285 O O . LEU B 1 68 ? -4.898 7.801 6.82 1 97.69 68 LEU B O 1
ATOM 2289 N N . LEU B 1 69 ? -5.98 9.281 8.055 1 97.69 69 LEU B N 1
ATOM 2290 C CA . LEU B 1 69 ? -7.289 8.742 7.691 1 97.69 69 LEU B CA 1
ATOM 2291 C C . LEU B 1 69 ? -7.543 8.898 6.195 1 97.69 69 LEU B C 1
ATOM 2293 O O . LEU B 1 69 ? -8.078 7.984 5.559 1 97.69 69 LEU B O 1
ATOM 2297 N N . LYS B 1 70 ? -7.145 10.008 5.637 1 97.5 70 LYS B N 1
ATOM 2298 C CA . LYS B 1 70 ? -7.301 10.211 4.199 1 97.5 70 LYS B CA 1
ATOM 2299 C C . LYS B 1 70 ? -6.445 9.227 3.41 1 97.5 70 LYS B C 1
ATOM 2301 O O . LYS B 1 70 ? -6.848 8.766 2.342 1 97.5 70 LYS B O 1
ATOM 2306 N N . ALA B 1 71 ? -5.285 8.977 3.928 1 95.75 71 ALA B N 1
ATOM 2307 C CA . ALA B 1 71 ? -4.453 7.969 3.275 1 95.75 71 ALA B CA 1
ATOM 2308 C C . ALA B 1 71 ? -5.172 6.625 3.201 1 95.75 71 ALA B C 1
ATOM 2310 O O . ALA B 1 71 ? -5.09 5.93 2.188 1 95.75 71 ALA B O 1
ATOM 2311 N N . LEU B 1 72 ? -5.934 6.262 4.223 1 95.31 72 LEU B N 1
ATOM 2312 C CA . LEU B 1 72 ? -6.66 5 4.273 1 95.31 72 LEU B CA 1
ATOM 2313 C C . LEU B 1 72 ? -7.777 4.973 3.236 1 95.31 72 LEU B C 1
ATOM 2315 O O . LEU B 1 72 ? -8.227 3.896 2.83 1 95.31 72 LEU B O 1
ATOM 2319 N N . THR B 1 73 ? -8.203 6.133 2.832 1 95.5 73 THR B N 1
ATOM 2320 C CA . THR B 1 73 ? -9.289 6.176 1.858 1 95.5 73 THR B CA 1
ATOM 2321 C C . THR B 1 73 ? -8.773 5.84 0.461 1 95.5 73 THR B C 1
ATOM 2323 O O . THR B 1 73 ? -9.555 5.738 -0.486 1 95.5 73 THR B O 1
ATOM 2326 N N . ASN B 1 74 ? -7.461 5.586 0.315 1 90.62 74 ASN B N 1
ATOM 2327 C CA . ASN B 1 74 ? -6.879 5.316 -0.996 1 90.62 74 ASN B CA 1
ATOM 2328 C C . ASN B 1 74 ? -6.352 3.891 -1.094 1 90.62 74 ASN B C 1
ATOM 2330 O O . ASN B 1 74 ? -5.512 3.592 -1.944 1 90.62 74 ASN B O 1
ATOM 2334 N N . LEU B 1 75 ? -6.848 3.072 -0.252 1 87.88 75 LEU B N 1
ATOM 2335 C CA . LEU B 1 75 ? -6.527 1.653 -0.363 1 87.88 75 LEU B CA 1
ATOM 2336 C C . LEU B 1 75 ? -7.043 1.082 -1.681 1 87.88 75 LEU B C 1
ATOM 2338 O O . LEU B 1 75 ? -8.07 1.53 -2.199 1 87.88 75 LEU B O 1
ATOM 2342 N N . PRO B 1 76 ? -6.309 0.089 -2.311 1 82.12 76 PRO B N 1
ATOM 2343 C CA . PRO B 1 76 ? -5.137 -0.648 -1.827 1 82.12 76 PRO B CA 1
ATOM 2344 C C . PRO B 1 76 ? -3.822 0.054 -2.154 1 82.12 76 PRO B C 1
ATOM 2346 O O . PRO B 1 76 ? -2.764 -0.35 -1.665 1 82.12 76 PRO B O 1
ATOM 2349 N N . ASN B 1 77 ? -3.809 1.148 -2.98 1 75.62 77 ASN B N 1
ATOM 2350 C CA . ASN B 1 77 ? -2.623 1.93 -3.312 1 75.62 77 ASN B CA 1
ATOM 2351 C C . ASN B 1 77 ? -2.41 3.074 -2.326 1 75.62 77 ASN B C 1
ATOM 2353 O O . ASN B 1 77 ? -2.324 4.238 -2.727 1 75.62 77 ASN B O 1
ATOM 2357 N N . THR B 1 78 ? -2.357 2.613 -1.121 1 77.5 78 THR B N 1
ATOM 2358 C CA . THR B 1 78 ? -2.299 3.621 -0.068 1 77.5 78 THR B CA 1
ATOM 2359 C C . THR B 1 78 ? -0.871 4.125 0.118 1 77.5 78 THR B C 1
ATOM 2361 O O . THR B 1 78 ? 0.089 3.418 -0.191 1 77.5 78 THR B O 1
ATOM 2364 N N . ASN B 1 79 ? -0.759 5.387 0.428 1 84.12 79 ASN B N 1
ATOM 2365 C CA . ASN B 1 79 ? 0.503 6.02 0.793 1 84.12 79 ASN B CA 1
ATOM 2366 C C . ASN B 1 79 ? 0.651 6.145 2.307 1 84.12 79 ASN B C 1
ATOM 2368 O O . ASN B 1 79 ? 1.27 7.09 2.799 1 84.12 79 ASN B O 1
ATOM 2372 N N . PHE B 1 80 ? -0.055 5.207 2.973 1 92.69 80 PHE B N 1
ATOM 2373 C CA . PHE B 1 80 ? -0.092 5.262 4.43 1 92.69 80 PHE B CA 1
ATOM 2374 C C . PHE B 1 80 ? 1.304 5.086 5.016 1 92.69 80 PHE B C 1
ATOM 2376 O O . PHE B 1 80 ? 1.665 5.75 5.988 1 92.69 80 PHE B O 1
ATOM 2383 N N . ILE B 1 81 ? 2.074 4.238 4.367 1 89.19 81 ILE B N 1
ATOM 2384 C CA . ILE B 1 81 ? 3.416 3.924 4.848 1 89.19 81 ILE B CA 1
ATOM 2385 C C . ILE B 1 81 ? 4.281 5.184 4.824 1 89.19 81 ILE B C 1
ATOM 2387 O O . ILE B 1 81 ? 5.031 5.441 5.766 1 89.19 81 ILE B O 1
ATOM 2391 N N . LEU B 1 82 ? 4.184 5.949 3.768 1 90.94 82 LEU B N 1
ATOM 2392 C CA . LEU B 1 82 ? 4.977 7.168 3.635 1 90.94 82 LEU B CA 1
ATOM 2393 C C . LEU B 1 82 ? 4.645 8.156 4.746 1 90.94 82 LEU B C 1
ATOM 2395 O O . LEU B 1 82 ? 5.543 8.773 5.324 1 90.94 82 LEU B O 1
ATOM 2399 N N . CYS B 1 83 ? 3.336 8.305 5.035 1 95.06 83 CYS B N 1
ATOM 2400 C CA . CYS B 1 83 ? 2.916 9.188 6.113 1 95.06 83 CYS B CA 1
ATOM 2401 C C . CYS B 1 83 ? 3.459 8.711 7.457 1 95.06 83 CYS B C 1
ATOM 2403 O O . CYS B 1 83 ? 3.967 9.508 8.242 1 95.06 83 CYS B O 1
ATOM 2405 N N . LYS B 1 84 ? 3.361 7.457 7.66 1 93.44 84 LYS B N 1
ATOM 2406 C CA . LYS B 1 84 ? 3.809 6.852 8.914 1 93.44 84 LYS B CA 1
ATOM 2407 C C . LYS B 1 84 ? 5.297 7.09 9.133 1 93.44 84 LYS B C 1
ATOM 2409 O O . LYS B 1 84 ? 5.73 7.336 10.266 1 93.44 84 LYS B O 1
ATOM 2414 N N . CYS B 1 85 ? 6.047 7.066 8.078 1 90.44 85 CYS B N 1
ATOM 2415 C CA . CYS B 1 85 ? 7.496 7.203 8.156 1 90.44 85 CYS B CA 1
ATOM 2416 C C . CYS B 1 85 ? 7.891 8.609 8.586 1 90.44 85 CYS B C 1
ATOM 2418 O O . CYS B 1 85 ? 9.008 8.828 9.062 1 90.44 85 CYS B O 1
ATOM 2420 N N . LEU B 1 86 ? 7.012 9.531 8.5 1 94.06 86 LEU B N 1
ATOM 2421 C CA . LEU B 1 86 ? 7.324 10.914 8.836 1 94.06 86 LEU B CA 1
ATOM 2422 C C . LEU B 1 86 ? 6.977 11.211 10.289 1 94.06 86 LEU B C 1
ATOM 2424 O O . LEU B 1 86 ? 7.227 12.32 10.781 1 94.06 86 LEU B O 1
ATOM 2428 N N . LEU B 1 87 ? 6.477 10.242 10.992 1 95.19 87 LEU B N 1
ATOM 2429 C CA . LEU B 1 87 ? 6.113 10.391 12.398 1 95.19 87 LEU B CA 1
ATOM 2430 C C . LEU B 1 87 ? 7.098 9.641 13.289 1 95.19 87 LEU B C 1
ATOM 2432 O O . LEU B 1 87 ? 7.625 8.594 12.906 1 95.19 87 LEU B O 1
ATOM 2436 N N . ASN B 1 88 ? 7.301 10.172 14.461 1 92.88 88 ASN B N 1
ATOM 2437 C CA . ASN B 1 88 ? 8.18 9.469 15.391 1 92.88 88 ASN B CA 1
ATOM 2438 C C . ASN B 1 88 ? 7.402 8.508 16.281 1 92.88 88 ASN B C 1
ATOM 2440 O O . ASN B 1 88 ? 6.172 8.469 16.234 1 92.88 88 ASN B O 1
ATOM 2444 N N . GLU B 1 89 ? 8.125 7.828 17.094 1 91.38 89 GLU B N 1
ATOM 2445 C CA . GLU B 1 89 ? 7.539 6.762 17.891 1 91.38 89 GLU B CA 1
ATOM 2446 C C . GLU B 1 89 ? 6.523 7.316 18.891 1 91.38 89 GLU B C 1
ATOM 2448 O O . GLU B 1 89 ? 5.469 6.711 19.109 1 91.38 89 GLU B O 1
ATOM 2453 N N . ARG B 1 90 ? 6.844 8.398 19.469 1 95.62 90 ARG B N 1
ATOM 2454 C CA . ARG B 1 90 ? 5.938 9.016 20.438 1 95.62 90 ARG B CA 1
ATOM 2455 C C . ARG B 1 90 ? 4.629 9.43 19.766 1 95.62 90 ARG B C 1
ATOM 2457 O O . ARG B 1 90 ? 3.547 9.18 20.312 1 95.62 90 ARG B O 1
ATOM 2464 N N . GLN B 1 91 ? 4.77 10.031 18.609 1 95.94 91 GLN B N 1
ATOM 2465 C CA . GLN B 1 91 ? 3.598 10.461 17.859 1 95.94 91 GLN B CA 1
ATOM 2466 C C . GLN B 1 91 ? 2.754 9.258 17.438 1 95.94 91 GLN B C 1
ATOM 2468 O O . GLN B 1 91 ? 1.526 9.289 17.531 1 95.94 91 GLN B O 1
ATOM 2473 N N . LEU B 1 92 ? 3.396 8.18 17 1 95.75 92 LEU B N 1
ATOM 2474 C CA . LEU B 1 92 ? 2.717 6.969 16.547 1 95.75 92 LEU B CA 1
ATOM 2475 C C . LEU B 1 92 ? 1.941 6.316 17.688 1 95.75 92 LEU B C 1
ATOM 2477 O O . LEU B 1 92 ? 0.92 5.664 17.453 1 95.75 92 LEU B O 1
ATOM 2481 N N . ALA B 1 93 ? 2.369 6.547 18.875 1 96.44 93 ALA B N 1
ATOM 2482 C CA . ALA B 1 93 ? 1.771 5.898 20.031 1 96.44 93 ALA B CA 1
ATOM 2483 C C . ALA B 1 93 ? 0.646 6.746 20.625 1 96.44 93 ALA B C 1
ATOM 2485 O O . ALA B 1 93 ? -0.131 6.273 21.453 1 96.44 93 ALA B O 1
ATOM 2486 N N . GLU B 1 94 ? 0.52 7.941 20.156 1 97.25 94 GLU B N 1
ATOM 2487 C CA . GLU B 1 94 ? -0.437 8.883 20.734 1 97.25 94 GLU B CA 1
ATOM 2488 C C . GLU B 1 94 ? -1.848 8.625 20.219 1 97.25 94 GLU B C 1
ATOM 2490 O O . GLU B 1 94 ? -2.035 8.336 19.031 1 97.25 94 GLU B O 1
ATOM 2495 N N . GLU B 1 95 ? -2.834 8.781 21.062 1 96.31 95 GLU B N 1
ATOM 2496 C CA . GLU B 1 95 ? -4.23 8.742 20.641 1 96.31 95 GLU B CA 1
ATOM 2497 C C . GLU B 1 95 ? -4.645 10.055 19.984 1 96.31 95 GLU B C 1
ATOM 2499 O O . GLU B 1 95 ? -4.309 11.133 20.469 1 96.31 95 GLU B O 1
ATOM 2504 N N . PRO B 1 96 ? -5.348 9.953 18.906 1 97.44 96 PRO B N 1
ATOM 2505 C CA . PRO B 1 96 ? -5.969 8.781 18.297 1 97.44 96 PRO B CA 1
ATOM 2506 C C . PRO B 1 96 ? -5.117 8.18 17.188 1 97.44 96 PRO B C 1
ATOM 2508 O O . PRO B 1 96 ? -5.586 7.305 16.438 1 97.44 96 PRO B O 1
ATOM 2511 N N . ILE B 1 97 ? -3.887 8.625 16.969 1 97.75 97 ILE B N 1
ATOM 2512 C CA . ILE B 1 97 ? -3.012 8.18 15.891 1 97.75 97 ILE B CA 1
ATOM 2513 C C . ILE B 1 97 ? -2.779 6.672 16 1 97.75 97 ILE B C 1
ATOM 2515 O O . ILE B 1 97 ? -2.842 5.949 15.008 1 97.75 97 ILE B O 1
ATOM 2519 N N . ASN B 1 98 ? -2.547 6.203 17.188 1 97.62 98 ASN B N 1
ATOM 2520 C CA . ASN B 1 98 ? -2.311 4.777 17.375 1 97.62 98 ASN B CA 1
ATOM 2521 C C . ASN B 1 98 ? -3.523 3.945 16.969 1 97.62 98 ASN B C 1
ATOM 2523 O O . ASN B 1 98 ? -3.375 2.84 16.453 1 97.62 98 ASN B O 1
ATOM 2527 N N . GLN B 1 99 ? -4.734 4.465 17.172 1 97.44 99 GLN B N 1
ATOM 2528 C CA . GLN B 1 99 ? -5.945 3.779 16.734 1 97.44 99 GLN B CA 1
ATOM 2529 C C . GLN B 1 99 ? -6.031 3.736 15.219 1 97.44 99 GLN B C 1
ATOM 2531 O O . GLN B 1 99 ? -6.438 2.725 14.641 1 97.44 99 GLN B O 1
ATOM 2536 N N . ILE B 1 100 ? -5.672 4.789 14.586 1 97.5 100 ILE B N 1
ATOM 2537 C CA . ILE B 1 100 ? -5.699 4.867 13.125 1 97.5 100 ILE B CA 1
ATOM 2538 C C . ILE B 1 100 ? -4.703 3.867 12.539 1 97.5 100 ILE B C 1
ATOM 2540 O O . ILE B 1 100 ? -5.016 3.172 11.57 1 97.5 100 ILE B O 1
ATOM 2544 N N . ILE B 1 101 ? -3.543 3.797 13.133 1 95.69 101 ILE B N 1
ATOM 2545 C CA . ILE B 1 101 ? -2.525 2.84 12.711 1 95.69 101 ILE B CA 1
ATOM 2546 C C . ILE B 1 101 ? -3.064 1.419 12.844 1 95.69 101 ILE B C 1
ATOM 2548 O O . ILE B 1 101 ? -2.871 0.587 11.953 1 95.69 101 ILE B O 1
ATOM 2552 N N . TYR B 1 102 ? -3.707 1.158 13.953 1 95.81 102 TYR B N 1
ATOM 2553 C CA . TYR B 1 102 ? -4.305 -0.156 14.172 1 95.81 102 TYR B CA 1
ATOM 2554 C C . TYR B 1 102 ? -5.344 -0.462 13.102 1 95.81 102 TYR B C 1
ATOM 2556 O O . TYR B 1 102 ? -5.383 -1.57 12.562 1 95.81 102 TYR B O 1
ATOM 2564 N N . LEU B 1 103 ? -6.176 0.494 12.773 1 96.31 103 LEU B N 1
ATOM 2565 C CA . LEU B 1 103 ? -7.172 0.322 11.727 1 96.31 103 LEU B CA 1
ATOM 2566 C C . LEU B 1 103 ? -6.504 0.012 10.391 1 96.31 103 LEU B C 1
ATOM 2568 O O . LEU B 1 103 ? -6.977 -0.847 9.641 1 96.31 103 LEU B O 1
ATOM 2572 N N . ALA B 1 104 ? -5.449 0.743 10.078 1 94.44 104 ALA B N 1
ATOM 2573 C CA . ALA B 1 104 ? -4.695 0.487 8.852 1 94.44 104 ALA B CA 1
ATOM 2574 C C . ALA B 1 104 ? -4.207 -0.958 8.797 1 94.44 104 ALA B C 1
ATOM 2576 O O . ALA B 1 104 ? -4.328 -1.625 7.77 1 94.44 104 ALA B O 1
ATOM 2577 N N . ASP B 1 105 ? -3.721 -1.433 9.938 1 90.94 105 ASP B N 1
ATOM 2578 C CA . ASP B 1 105 ? -3.203 -2.795 10.031 1 90.94 105 ASP B CA 1
ATOM 2579 C C . ASP B 1 105 ? -4.305 -3.82 9.773 1 90.94 105 ASP B C 1
ATOM 2581 O O . ASP B 1 105 ? -4.094 -4.797 9.047 1 90.94 105 ASP B O 1
ATOM 2585 N N . ILE B 1 106 ? -5.395 -3.605 10.375 1 93.31 106 ILE B N 1
ATOM 2586 C CA . ILE B 1 106 ? -6.535 -4.504 10.242 1 93.31 106 ILE B CA 1
ATOM 2587 C C . ILE B 1 106 ? -6.977 -4.566 8.781 1 93.31 106 ILE B C 1
ATOM 2589 O O . ILE B 1 106 ? -7.266 -5.645 8.258 1 93.31 106 ILE B O 1
ATOM 2593 N N . LEU B 1 107 ? -7.062 -3.441 8.102 1 93.38 107 LEU B N 1
ATOM 2594 C CA . LEU B 1 107 ? -7.465 -3.379 6.699 1 93.38 107 LEU B CA 1
ATOM 2595 C C . LEU B 1 107 ? -6.445 -4.078 5.809 1 93.38 107 LEU B C 1
ATOM 2597 O O . LEU B 1 107 ? -6.816 -4.785 4.867 1 93.38 107 LEU B O 1
ATOM 2601 N N . GLU B 1 108 ? -5.188 -3.902 6.113 1 87.06 108 GLU B N 1
ATOM 2602 C CA . GLU B 1 108 ? -4.121 -4.559 5.359 1 87.06 108 GLU B CA 1
ATOM 2603 C C . GLU B 1 108 ? -4.215 -6.074 5.477 1 87.06 108 GLU B C 1
ATOM 2605 O O . GLU B 1 108 ? -3.775 -6.801 4.582 1 87.06 108 GLU B O 1
ATOM 2610 N N . GLN B 1 109 ? -4.773 -6.523 6.551 1 83.75 109 GLN B N 1
ATOM 2611 C CA . GLN B 1 109 ? -4.961 -7.953 6.773 1 83.75 109 GLN B CA 1
ATOM 2612 C C . GLN B 1 109 ? -6.32 -8.414 6.258 1 83.75 109 GLN B C 1
ATOM 2614 O O . GLN B 1 109 ? -6.691 -9.578 6.43 1 83.75 109 GLN B O 1
ATOM 2619 N N . CYS B 1 110 ? -7.125 -7.578 5.711 1 89.19 110 CYS B N 1
ATOM 2620 C CA . CYS B 1 110 ? -8.445 -7.797 5.129 1 89.19 110 CYS B CA 1
ATOM 2621 C C . CYS B 1 110 ? -9.414 -8.344 6.172 1 89.19 110 CYS B C 1
ATOM 2623 O O . CYS B 1 110 ? -10.258 -9.18 5.855 1 89.19 110 CYS B O 1
ATOM 2625 N N . ASP B 1 111 ? -9.172 -7.984 7.418 1 93.19 111 ASP B N 1
ATOM 2626 C CA . ASP B 1 111 ? -10.141 -8.305 8.461 1 93.19 111 ASP B CA 1
ATOM 2627 C C . ASP B 1 111 ? -11.211 -7.223 8.562 1 93.19 111 ASP B C 1
ATOM 2629 O O . ASP B 1 111 ? -11.227 -6.434 9.508 1 93.19 111 ASP B O 1
ATOM 2633 N N . PHE B 1 112 ? -12.141 -7.277 7.699 1 96.25 112 PHE B N 1
ATOM 2634 C CA . PHE B 1 112 ? -13.102 -6.199 7.512 1 96.25 112 PHE B CA 1
ATOM 2635 C C . PHE B 1 112 ? -14.125 -6.184 8.641 1 96.25 112 PHE B C 1
ATOM 2637 O O . PHE B 1 112 ? -14.562 -5.117 9.078 1 96.25 112 PHE B O 1
ATOM 2644 N N . GLN B 1 113 ? -14.438 -7.32 9.164 1 95.19 113 GLN B N 1
ATOM 2645 C CA . GLN B 1 113 ? -15.398 -7.375 10.266 1 95.19 113 GLN B CA 1
ATOM 2646 C C . GLN B 1 113 ? -14.852 -6.672 11.5 1 95.19 113 GLN B C 1
ATOM 2648 O O . GLN B 1 113 ? -15.555 -5.871 12.125 1 95.19 113 GLN B O 1
ATOM 2653 N N . LEU B 1 114 ? -13.656 -7.027 11.82 1 96.44 114 LEU B N 1
ATOM 2654 C CA . LEU B 1 114 ? -13.023 -6.375 12.969 1 96.44 114 LEU B CA 1
ATOM 2655 C C . LEU B 1 114 ? -12.898 -4.875 12.727 1 96.44 114 LEU B C 1
ATOM 2657 O O . LEU B 1 114 ? -13.102 -4.078 13.648 1 96.44 114 LEU B O 1
ATOM 2661 N N . PHE B 1 115 ? -12.633 -4.438 11.531 1 97.88 115 PHE B N 1
ATOM 2662 C CA . PHE B 1 115 ? -12.516 -3.025 11.188 1 97.88 115 PHE B CA 1
ATOM 2663 C C . PHE B 1 115 ? -13.82 -2.291 11.477 1 97.88 115 PHE B C 1
ATOM 2665 O O . PHE B 1 115 ? -13.82 -1.253 12.148 1 97.88 115 PHE B O 1
ATOM 2672 N N . TRP B 1 116 ? -14.859 -2.885 11 1 97.56 116 TRP B N 1
ATOM 2673 C CA . TRP B 1 116 ? -16.156 -2.221 11.156 1 97.56 116 TRP B CA 1
ATOM 2674 C C . TRP B 1 116 ? -16.547 -2.146 12.633 1 97.56 116 TRP B C 1
ATOM 2676 O O . TRP B 1 116 ? -17.094 -1.138 13.078 1 97.56 116 TRP B O 1
ATOM 2686 N N . THR B 1 117 ? -16.25 -3.205 13.359 1 96.69 117 THR B N 1
ATOM 2687 C CA . THR B 1 117 ? -16.531 -3.201 14.789 1 96.69 117 THR B CA 1
ATOM 2688 C C . THR B 1 117 ? -15.773 -2.078 15.492 1 96.69 117 THR B C 1
ATOM 2690 O O . THR B 1 117 ? -16.359 -1.329 16.281 1 96.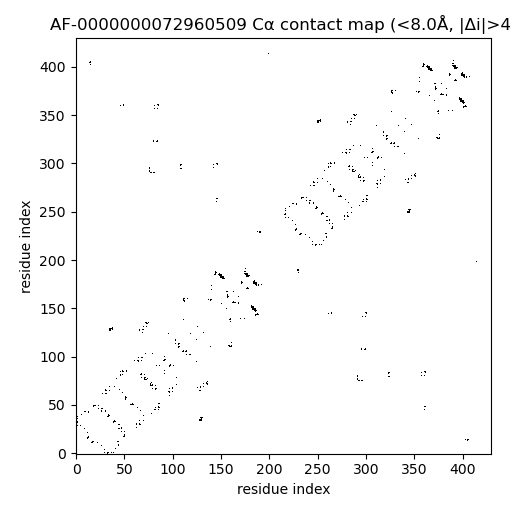69 117 THR B O 1
ATOM 2693 N N . ARG B 1 118 ? -14.562 -1.917 15.133 1 95.75 118 ARG B N 1
ATOM 2694 C CA . ARG B 1 118 ? -13.711 -0.924 15.781 1 95.75 118 ARG B CA 1
ATOM 2695 C C . ARG B 1 118 ? -14.109 0.49 15.375 1 95.75 118 ARG B C 1
ATOM 2697 O O . ARG B 1 118 ? -14.258 1.368 16.234 1 95.75 118 ARG B O 1
ATOM 2704 N N . ILE B 1 119 ? -14.344 0.712 14.117 1 95.44 119 ILE B N 1
ATOM 2705 C CA . ILE B 1 119 ? -14.602 2.062 13.625 1 95.44 119 ILE B CA 1
ATOM 2706 C C . ILE B 1 119 ? -15.953 2.551 14.141 1 95.44 119 ILE B C 1
ATOM 2708 O O . ILE B 1 119 ? -16.125 3.744 14.398 1 95.44 119 ILE B O 1
ATOM 2712 N N . HIS B 1 120 ? -16.891 1.648 14.336 1 93.81 120 HIS B N 1
ATOM 2713 C CA . HIS B 1 120 ? -18.203 2.02 14.836 1 93.81 120 HIS B CA 1
ATOM 2714 C C . HIS B 1 120 ? -18.141 2.393 16.312 1 93.81 120 HIS B C 1
ATOM 2716 O O . HIS B 1 120 ? -19 3.143 16.797 1 93.81 120 HIS B O 1
ATOM 2722 N N . SER B 1 121 ? -17.141 1.855 16.969 1 94.31 121 SER B N 1
ATOM 2723 C CA . SER B 1 121 ? -16.969 2.201 18.375 1 94.31 121 SER B CA 1
ATOM 2724 C C . SER B 1 121 ? -16.297 3.559 18.531 1 94.31 121 SER B C 1
ATOM 2726 O O . SER B 1 121 ? -16.266 4.113 19.641 1 94.31 121 SER B O 1
ATOM 2728 N N . MET B 1 122 ? -15.773 4.121 17.469 1 93.44 122 MET B N 1
ATOM 2729 C CA . MET B 1 122 ? -15.094 5.414 17.5 1 93.44 122 MET B CA 1
ATOM 2730 C C . MET B 1 122 ? -15.594 6.32 16.375 1 93.44 122 MET B C 1
ATOM 2732 O O . MET B 1 122 ? -14.797 6.805 15.57 1 93.44 122 MET B O 1
ATOM 2736 N N . PRO B 1 123 ? -16.875 6.672 16.375 1 91 123 PRO B N 1
ATOM 2737 C CA . PRO B 1 123 ? -17.453 7.43 15.25 1 91 123 PRO B CA 1
ATOM 2738 C C . PRO B 1 123 ? -16.828 8.812 15.094 1 91 123 PRO B C 1
ATOM 2740 O O . PRO B 1 123 ? -16.766 9.352 13.984 1 91 123 PRO B O 1
ATOM 2743 N N . GLU B 1 124 ? -16.328 9.391 16.125 1 93.94 124 GLU B N 1
ATOM 2744 C CA . GLU B 1 124 ? -15.742 10.727 16.078 1 93.94 124 GLU B CA 1
ATOM 2745 C C . GLU B 1 124 ? -14.461 10.742 15.25 1 93.94 124 GLU B C 1
ATOM 2747 O O . GLU B 1 124 ? -14.07 11.789 14.719 1 93.94 124 GLU B O 1
ATOM 2752 N N . LEU B 1 125 ? -13.828 9.617 15.156 1 93.5 125 LEU B N 1
ATOM 2753 C CA . LEU B 1 125 ? -12.539 9.508 14.477 1 93.5 125 LEU B CA 1
ATOM 2754 C C . LEU B 1 125 ? -12.672 9.875 13 1 93.5 125 LEU B C 1
ATOM 2756 O O . LEU B 1 125 ? -11.781 10.508 12.43 1 93.5 125 LEU B O 1
ATOM 2760 N N . THR B 1 126 ? -13.828 9.523 12.352 1 94.44 126 THR B N 1
ATOM 2761 C CA . THR B 1 126 ? -13.945 9.672 10.906 1 94.44 126 THR B CA 1
ATOM 2762 C C . THR B 1 126 ? -14.984 10.734 10.547 1 94.44 126 THR B C 1
ATOM 2764 O O . THR B 1 126 ? -15.281 10.945 9.375 1 94.44 126 THR B O 1
ATOM 2767 N N . GLN B 1 127 ? -15.477 11.406 11.547 1 93.75 127 GLN B N 1
ATOM 2768 C CA . GLN B 1 127 ? -16.578 12.336 11.367 1 93.75 127 GLN B CA 1
ATOM 2769 C C . GLN B 1 127 ? -16.203 13.477 10.43 1 93.75 127 GLN B C 1
ATOM 2771 O O . GLN B 1 127 ? -17.031 13.992 9.688 1 93.75 127 GLN B O 1
ATOM 2776 N N . ARG B 1 128 ? -14.992 13.844 10.406 1 93.06 128 ARG B N 1
ATOM 2777 C CA . ARG B 1 128 ? -14.555 15 9.633 1 93.06 128 ARG B CA 1
ATOM 2778 C C . ARG B 1 128 ? -14.156 14.594 8.219 1 93.06 128 ARG B C 1
ATOM 2780 O O . ARG B 1 128 ? -13.828 15.453 7.391 1 93.06 128 ARG B O 1
ATOM 2787 N N . ILE B 1 129 ? -14.141 13.32 7.953 1 97.44 129 ILE B N 1
ATOM 2788 C CA . ILE B 1 129 ? -13.703 12.844 6.645 1 97.44 129 ILE B CA 1
ATOM 2789 C C . ILE B 1 129 ? -14.922 12.453 5.809 1 97.44 129 ILE B C 1
ATOM 2791 O O . ILE B 1 129 ? -15.445 11.344 5.938 1 97.44 129 ILE B O 1
ATOM 2795 N N . THR B 1 130 ? -15.258 13.32 4.965 1 97.12 130 THR B N 1
ATOM 2796 C CA . THR B 1 130 ? -16.406 13.062 4.098 1 97.12 130 THR B CA 1
ATOM 2797 C C . THR B 1 130 ? -16.156 11.82 3.236 1 97.12 130 THR B C 1
ATOM 2799 O O . THR B 1 130 ? -15.102 11.703 2.605 1 97.12 130 THR B O 1
ATOM 2802 N N . GLY B 1 131 ? -17.062 10.828 3.305 1 96.31 131 GLY B N 1
ATOM 2803 C CA . GLY B 1 131 ? -17.016 9.664 2.43 1 96.31 131 GLY B CA 1
ATOM 2804 C C . GLY B 1 131 ? -16.062 8.586 2.912 1 96.31 131 GLY B C 1
ATOM 2805 O O . GLY B 1 131 ? -15.734 7.664 2.166 1 96.31 131 GLY B O 1
ATOM 2806 N N . PHE B 1 132 ? -15.633 8.648 4.102 1 97.44 132 PHE B N 1
ATOM 2807 C CA . PHE B 1 132 ? -14.625 7.715 4.602 1 97.44 132 PHE B CA 1
ATOM 2808 C C . PHE B 1 132 ? -15.125 6.277 4.492 1 97.44 132 PHE B C 1
ATOM 2810 O O . PHE B 1 132 ? -14.469 5.434 3.883 1 97.44 132 PHE B O 1
ATOM 2817 N N . LEU B 1 133 ? -16.266 6.043 5.043 1 96.69 133 LEU B N 1
ATOM 2818 C CA . LEU B 1 133 ? -16.766 4.676 5.086 1 96.69 133 LEU B CA 1
ATOM 2819 C C . LEU B 1 133 ? -17.031 4.145 3.678 1 96.69 133 LEU B C 1
ATOM 2821 O O . LEU B 1 133 ? -16.766 2.975 3.396 1 96.69 133 LEU B O 1
ATOM 2825 N N . ASP B 1 134 ? -17.469 5.02 2.77 1 96.88 134 ASP B N 1
ATOM 2826 C CA . ASP B 1 134 ? -17.672 4.625 1.381 1 96.88 134 ASP B CA 1
ATOM 2827 C C . ASP B 1 134 ? -16.359 4.246 0.711 1 96.88 134 ASP B C 1
ATOM 2829 O O . ASP B 1 134 ? -16.312 3.324 -0.107 1 96.88 134 ASP B O 1
ATOM 2833 N N . SER B 1 135 ? -15.328 4.949 1.032 1 96.31 135 SER B N 1
ATOM 2834 C CA . SER B 1 135 ? -14.023 4.633 0.476 1 96.31 135 SER B CA 1
ATOM 2835 C C . SER B 1 135 ? -13.547 3.256 0.931 1 96.31 135 SER B C 1
ATOM 2837 O O . SER B 1 135 ? -12.961 2.506 0.149 1 96.31 135 SER B O 1
ATOM 2839 N N . ILE B 1 136 ? -13.812 2.947 2.168 1 97.06 136 ILE B N 1
ATOM 2840 C CA . ILE B 1 136 ? -13.438 1.636 2.686 1 97.06 136 ILE B CA 1
ATOM 2841 C C . ILE B 1 136 ? -14.266 0.555 1.998 1 97.06 136 ILE B C 1
ATOM 2843 O O . ILE B 1 136 ? -13.742 -0.501 1.633 1 97.06 136 ILE B O 1
ATOM 2847 N N . ARG B 1 137 ? -15.539 0.83 1.811 1 97.56 137 ARG B N 1
ATOM 2848 C CA . ARG B 1 137 ? -16.391 -0.133 1.123 1 97.56 137 ARG B CA 1
ATOM 2849 C C . ARG B 1 137 ? -15.922 -0.353 -0.312 1 97.56 137 ARG B C 1
ATOM 2851 O O . ARG B 1 137 ? -15.992 -1.47 -0.829 1 97.56 137 ARG B O 1
ATOM 2858 N N . LYS B 1 138 ? -15.422 0.688 -0.952 1 96 138 LYS B N 1
ATOM 2859 C CA . LYS B 1 138 ? -14.859 0.54 -2.289 1 96 138 LYS B CA 1
ATOM 2860 C C . LYS B 1 138 ? -13.688 -0.435 -2.285 1 96 138 LYS B C 1
ATOM 2862 O O . LYS B 1 138 ? -13.57 -1.284 -3.172 1 96 138 LYS B O 1
ATOM 2867 N N . PHE B 1 139 ? -12.922 -0.198 -1.354 1 95.5 139 PHE B N 1
ATOM 2868 C CA . PHE B 1 139 ? -11.789 -1.104 -1.197 1 95.5 139 PHE B CA 1
ATOM 2869 C C . PHE B 1 139 ? -12.266 -2.537 -0.997 1 95.5 139 PHE B C 1
ATOM 2871 O O . PHE B 1 139 ? -11.758 -3.461 -1.637 1 95.5 139 PHE B O 1
ATOM 2878 N N . VAL B 1 140 ? -13.219 -2.781 -0.125 1 96.44 140 VAL B N 1
ATOM 2879 C CA . VAL B 1 140 ? -13.781 -4.102 0.147 1 96.44 140 VAL B CA 1
ATOM 2880 C C . VAL B 1 140 ? -14.344 -4.699 -1.141 1 96.44 140 VAL B C 1
ATOM 2882 O O . VAL B 1 140 ? -14.117 -5.875 -1.437 1 96.44 140 VAL B O 1
ATOM 2885 N N . CYS B 1 141 ? -15.039 -3.871 -1.904 1 95 141 CYS B N 1
ATOM 2886 C CA . CYS B 1 141 ? -15.609 -4.348 -3.16 1 95 141 CYS B CA 1
ATOM 2887 C C . CYS B 1 141 ? -14.516 -4.781 -4.125 1 95 141 CYS B C 1
ATOM 2889 O O . CYS B 1 141 ? -14.672 -5.758 -4.859 1 95 141 CYS B O 1
ATOM 2891 N N . HIS B 1 142 ? -13.43 -4.055 -4.09 1 90.88 142 HIS B N 1
ATOM 2892 C CA . HIS B 1 142 ? -12.297 -4.441 -4.918 1 90.88 142 HIS B CA 1
ATOM 2893 C C . HIS B 1 142 ? -11.75 -5.805 -4.504 1 90.88 142 HIS B C 1
ATOM 2895 O O . HIS B 1 142 ? -11.523 -6.668 -5.355 1 90.88 142 HIS B O 1
ATOM 2901 N N . VAL B 1 143 ? -11.625 -5.965 -3.254 1 91.75 143 VAL B N 1
ATOM 2902 C CA . VAL B 1 143 ? -11.117 -7.223 -2.725 1 91.75 143 VAL B CA 1
ATOM 2903 C C . VAL B 1 143 ? -12.078 -8.359 -3.061 1 91.75 143 VAL B C 1
ATOM 2905 O O . VAL B 1 143 ? -11.664 -9.422 -3.518 1 91.75 143 VAL B O 1
ATOM 2908 N N . VAL B 1 144 ? -13.383 -8.141 -2.861 1 93.62 144 VAL B N 1
ATOM 2909 C CA . VAL B 1 144 ? -14.406 -9.141 -3.152 1 93.62 144 VAL B CA 1
ATOM 2910 C C . VAL B 1 144 ? -14.375 -9.492 -4.637 1 93.62 144 VAL B C 1
ATOM 2912 O O . VAL B 1 144 ? -14.477 -10.664 -5.004 1 93.62 144 VAL B O 1
ATOM 2915 N N . GLY B 1 145 ? -14.219 -8.516 -5.449 1 90.94 145 GLY B N 1
ATOM 2916 C CA . GLY B 1 145 ? -14.156 -8.711 -6.887 1 90.94 145 GLY B CA 1
ATOM 2917 C C . GLY B 1 145 ? -13.031 -9.625 -7.316 1 90.94 145 GLY B C 1
ATOM 2918 O O . GLY B 1 145 ? -13.148 -10.344 -8.312 1 90.94 145 GLY B O 1
ATOM 2919 N N . ILE B 1 146 ? -11.992 -9.578 -6.562 1 84.75 146 ILE B N 1
ATOM 2920 C CA . ILE B 1 146 ? -10.812 -10.367 -6.895 1 84.75 146 ILE B CA 1
ATOM 2921 C C . ILE B 1 146 ? -10.906 -11.742 -6.242 1 84.75 146 ILE B C 1
ATOM 2923 O O . ILE B 1 146 ? -10.531 -12.75 -6.844 1 84.75 146 ILE B O 1
ATOM 2927 N N . THR B 1 147 ? -11.508 -11.914 -5.066 1 86.5 147 THR B N 1
ATOM 2928 C CA . THR B 1 147 ? -11.359 -13.094 -4.227 1 86.5 147 THR B CA 1
ATOM 2929 C C . THR B 1 147 ? -12.555 -14.031 -4.391 1 86.5 147 THR B C 1
ATOM 2931 O O . THR B 1 147 ? -12.469 -15.227 -4.109 1 86.5 147 THR B O 1
ATOM 2934 N N . TYR B 1 148 ? -13.672 -13.484 -4.883 1 86.94 148 TYR B N 1
ATOM 2935 C CA . TYR B 1 148 ? -14.891 -14.297 -4.922 1 86.94 148 TYR B CA 1
ATOM 2936 C C . TYR B 1 148 ? -15.406 -14.438 -6.348 1 86.94 148 TYR B C 1
ATOM 2938 O O . TYR B 1 148 ? -15.25 -13.523 -7.16 1 86.94 148 TYR B O 1
ATOM 2946 N N . GLN B 1 149 ? -15.945 -15.547 -6.605 1 83.81 149 GLN B N 1
ATOM 2947 C CA . GLN B 1 149 ? -16.766 -15.727 -7.801 1 83.81 149 GLN B CA 1
ATOM 2948 C C . GLN B 1 149 ? -18.25 -15.547 -7.48 1 83.81 149 GLN B C 1
ATOM 2950 O O . GLN B 1 149 ? -18.984 -14.938 -8.258 1 83.81 149 GLN B O 1
ATOM 2955 N N . THR B 1 150 ? -18.562 -16.141 -6.34 1 91.56 150 THR B N 1
ATOM 2956 C CA . THR B 1 150 ? -19.891 -16.016 -5.77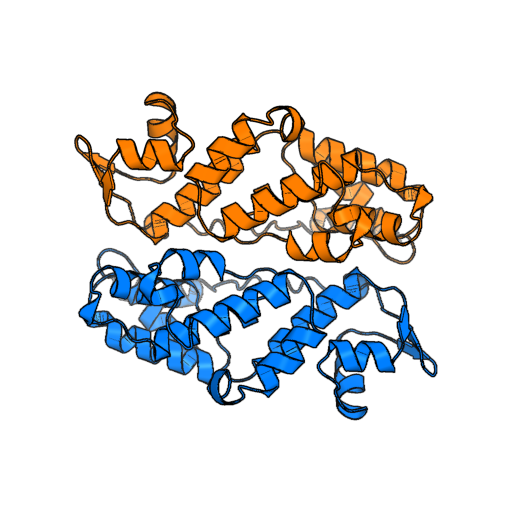 1 91.56 150 THR B CA 1
ATOM 2957 C C . THR B 1 150 ? -19.828 -15.773 -4.266 1 91.56 150 THR B C 1
ATOM 2959 O O . THR B 1 150 ? -18.875 -16.203 -3.602 1 91.56 150 THR B O 1
ATOM 2962 N N . ILE B 1 151 ? -20.781 -15.023 -3.781 1 95.19 151 ILE B N 1
ATOM 2963 C CA . ILE B 1 151 ? -20.797 -14.727 -2.352 1 95.19 151 ILE B CA 1
ATOM 2964 C C . ILE B 1 151 ? -22.25 -14.617 -1.866 1 95.19 151 ILE B C 1
ATOM 2966 O O . ILE B 1 151 ? -23.125 -14.148 -2.6 1 95.19 151 ILE B O 1
ATOM 2970 N N . GLU B 1 152 ? -22.453 -15.117 -0.673 1 97.44 152 GLU B N 1
ATOM 2971 C CA . GLU B 1 152 ? -23.781 -14.945 -0.097 1 97.44 152 GLU B CA 1
ATOM 2972 C C . GLU B 1 152 ? -24.078 -13.477 0.176 1 97.44 152 GLU B C 1
ATOM 2974 O O . GLU B 1 152 ? -23.219 -12.734 0.65 1 97.44 152 GLU B O 1
ATOM 2979 N N . ARG B 1 153 ? -25.312 -13.164 -0.085 1 97.06 153 ARG B N 1
ATOM 2980 C CA . ARG B 1 153 ? -25.75 -11.797 0.142 1 97.06 153 ARG B CA 1
ATOM 2981 C C . ARG B 1 153 ? -25.453 -11.352 1.567 1 97.06 153 ARG B C 1
ATOM 2983 O O . ARG B 1 153 ? -24.938 -10.25 1.782 1 97.06 153 ARG B O 1
ATOM 2990 N N . SER B 1 154 ? -25.734 -12.211 2.51 1 97.5 154 SER B N 1
ATOM 2991 C CA . SER B 1 154 ? -25.547 -11.883 3.92 1 97.5 154 SER B CA 1
ATOM 2992 C C . SER B 1 154 ? -24.062 -11.664 4.242 1 97.5 154 SER B C 1
ATOM 2994 O O . SER B 1 154 ? -23.719 -10.758 4.992 1 97.5 154 SER B O 1
ATOM 2996 N N . HIS B 1 155 ? -23.234 -12.477 3.672 1 97.25 155 HIS B N 1
ATOM 2997 C CA . HIS B 1 155 ? -21.812 -12.367 3.924 1 97.25 155 HIS B CA 1
ATOM 2998 C C . HIS B 1 155 ? -21.234 -11.086 3.32 1 97.25 155 HIS B C 1
ATOM 3000 O O . HIS B 1 155 ? -20.422 -10.406 3.949 1 97.25 155 HIS B O 1
ATOM 3006 N N . LEU B 1 156 ? -21.688 -10.719 2.146 1 97.69 156 LEU B N 1
ATOM 3007 C CA . LEU B 1 156 ? -21.25 -9.477 1.527 1 97.69 156 LEU B CA 1
ATOM 3008 C C . LEU B 1 156 ? -21.672 -8.273 2.367 1 97.69 156 LEU B C 1
ATOM 3010 O O . LEU B 1 156 ? -20.891 -7.344 2.57 1 97.69 156 LEU B O 1
ATOM 3014 N N . ALA B 1 157 ? -22.875 -8.32 2.826 1 97.94 157 ALA B N 1
ATOM 3015 C CA . ALA B 1 157 ? -23.359 -7.238 3.684 1 97.94 157 ALA B CA 1
ATOM 3016 C C . ALA B 1 157 ? -22.469 -7.074 4.914 1 97.94 157 ALA B C 1
ATOM 3018 O O . ALA B 1 157 ? -22.172 -5.949 5.32 1 97.94 157 ALA B O 1
ATOM 3019 N N . GLU B 1 158 ? -22.047 -8.172 5.473 1 97.38 158 GLU B N 1
ATOM 3020 C CA . GLU B 1 158 ? -21.172 -8.156 6.637 1 97.38 158 GLU B CA 1
ATOM 3021 C C . GLU B 1 158 ? -19.812 -7.535 6.293 1 97.38 158 GLU B C 1
ATOM 3023 O O . GLU B 1 158 ? -19.297 -6.719 7.051 1 97.38 158 GLU B O 1
ATOM 3028 N N . LEU B 1 159 ? -19.266 -7.938 5.125 1 97.31 159 LEU B N 1
ATOM 3029 C CA . LEU B 1 159 ? -17.953 -7.43 4.695 1 97.31 159 LEU B CA 1
ATOM 3030 C C . LEU B 1 159 ? -18.016 -5.926 4.445 1 97.31 159 LEU B C 1
ATOM 3032 O O . LEU B 1 159 ? -17.016 -5.23 4.57 1 97.31 159 LEU B O 1
ATOM 3036 N N . LEU B 1 160 ? -19.219 -5.453 4.156 1 98 160 LEU B N 1
ATOM 3037 C CA . LEU B 1 160 ? -19.406 -4.039 3.844 1 98 160 LEU B CA 1
ATOM 3038 C C . LEU B 1 160 ? -19.844 -3.26 5.082 1 98 160 LEU B C 1
ATOM 3040 O O . LEU B 1 160 ? -20.172 -2.078 4.988 1 98 160 LEU B O 1
ATOM 3044 N N . GLY B 1 161 ? -19.875 -3.879 6.285 1 97.5 161 GLY B N 1
ATOM 3045 C CA . GLY B 1 161 ? -20.172 -3.213 7.539 1 97.5 161 GLY B CA 1
ATOM 3046 C C . GLY B 1 161 ? -21.609 -3.395 7.98 1 97.5 161 GLY B C 1
ATOM 3047 O O . GLY B 1 161 ? -22.234 -2.467 8.516 1 97.5 161 GLY B O 1
ATOM 3048 N N . ASP B 1 162 ? -22.172 -4.559 7.672 1 96.88 162 ASP B N 1
ATOM 3049 C CA . ASP B 1 162 ? -23.547 -4.902 8.016 1 96.88 162 ASP B CA 1
ATOM 3050 C C . ASP B 1 162 ? -24.531 -3.883 7.441 1 96.88 162 ASP B C 1
ATOM 3052 O O . ASP B 1 162 ? -25.375 -3.352 8.164 1 96.88 162 ASP B O 1
ATOM 3056 N N . VAL B 1 163 ? -24.359 -3.605 6.191 1 97 163 VAL B N 1
ATOM 3057 C CA . VAL B 1 163 ? -25.203 -2.615 5.531 1 97 163 VAL B CA 1
ATOM 3058 C C . VAL B 1 163 ? -26.594 -3.191 5.305 1 97 163 VAL B C 1
ATOM 3060 O O . VAL B 1 163 ? -26.781 -4.414 5.266 1 97 163 VAL B O 1
ATOM 3063 N N . ASP B 1 164 ? -27.578 -2.285 5.172 1 97.19 164 ASP B N 1
ATOM 3064 C CA . ASP B 1 164 ? -28.938 -2.729 4.895 1 97.19 164 ASP B CA 1
ATOM 3065 C C . ASP B 1 164 ? -29.094 -3.139 3.434 1 97.19 164 ASP B C 1
ATOM 3067 O O . ASP B 1 164 ? -28.172 -2.963 2.631 1 97.19 164 ASP B O 1
ATOM 3071 N N . ASP B 1 165 ? -30.234 -3.639 3.074 1 96.31 165 ASP B N 1
ATOM 3072 C CA . ASP B 1 165 ? -30.5 -4.207 1.758 1 96.31 165 ASP B CA 1
ATOM 3073 C C . ASP B 1 165 ? -30.375 -3.148 0.666 1 96.31 165 ASP B C 1
ATOM 3075 O O . ASP B 1 165 ? -29.859 -3.424 -0.417 1 96.31 165 ASP B O 1
ATOM 3079 N N . LEU B 1 166 ? -30.875 -2.037 0.918 1 96.75 166 LEU B N 1
ATOM 3080 C CA . LEU B 1 166 ? -30.844 -0.971 -0.078 1 96.75 166 LEU B CA 1
ATOM 3081 C C . LEU B 1 166 ? -29.406 -0.578 -0.402 1 96.75 166 LEU B C 1
ATOM 3083 O O . LEU B 1 166 ? -29.047 -0.453 -1.573 1 96.75 166 LEU B O 1
ATOM 3087 N N . THR B 1 167 ? -28.625 -0.389 0.631 1 97.38 167 THR B N 1
ATOM 3088 C CA . THR B 1 167 ? -27.219 -0.025 0.453 1 97.38 167 THR B CA 1
ATOM 3089 C C . THR B 1 167 ? -26.453 -1.14 -0.258 1 97.38 167 THR B C 1
ATOM 3091 O O . THR B 1 167 ? -25.625 -0.874 -1.133 1 97.38 167 THR B O 1
ATOM 3094 N N . LEU B 1 168 ? -26.75 -2.316 0.135 1 97.88 168 LEU B N 1
ATOM 3095 C CA . LEU B 1 168 ? -26.109 -3.461 -0.502 1 97.88 168 LEU B CA 1
ATOM 3096 C C . LEU B 1 168 ? -26.375 -3.475 -2.002 1 97.88 168 LEU B C 1
ATOM 3098 O O . LEU B 1 168 ? -25.469 -3.68 -2.803 1 97.88 168 LEU B O 1
ATOM 3102 N N . LYS B 1 169 ? -27.578 -3.184 -2.373 1 96.56 169 LYS B N 1
ATOM 3103 C CA . LYS B 1 169 ? -27.984 -3.176 -3.777 1 96.56 169 LYS B CA 1
ATOM 3104 C C . LYS B 1 169 ? -27.219 -2.107 -4.559 1 96.56 169 LYS B C 1
ATOM 3106 O O . LYS B 1 169 ? -26.859 -2.316 -5.719 1 96.56 169 LYS B O 1
ATOM 3111 N N . VAL B 1 170 ? -27 -1.042 -3.963 1 97.25 170 VAL B N 1
ATOM 3112 C CA . VAL B 1 170 ? -26.266 0.057 -4.594 1 97.25 170 VAL B CA 1
ATOM 3113 C C . VAL B 1 170 ? -24.859 -0.397 -4.969 1 97.25 170 VAL B C 1
ATOM 3115 O O . VAL B 1 170 ? -24.406 -0.168 -6.09 1 97.25 170 VAL B O 1
ATOM 3118 N N . TRP B 1 171 ? -24.188 -1.072 -4.055 1 96.94 171 TRP B N 1
ATOM 3119 C CA . TRP B 1 171 ? -22.812 -1.518 -4.297 1 96.94 171 TRP B CA 1
ATOM 3120 C C . TRP B 1 171 ? -22.781 -2.66 -5.305 1 96.94 171 TRP B C 1
ATOM 3122 O O . TRP B 1 171 ? -21.906 -2.703 -6.176 1 96.94 171 TRP B O 1
ATOM 3132 N N . VAL B 1 172 ? -23.734 -3.531 -5.238 1 96.69 172 VAL B N 1
ATOM 3133 C CA . VAL B 1 172 ? -23.828 -4.637 -6.18 1 96.69 172 VAL B CA 1
ATOM 3134 C C . VAL B 1 172 ? -24 -4.098 -7.598 1 96.69 172 VAL B C 1
ATOM 3136 O O . VAL B 1 172 ? -23.328 -4.531 -8.523 1 96.69 172 VAL B O 1
ATOM 3139 N N . ASN B 1 173 ? -24.812 -3.098 -7.73 1 95.56 173 ASN B N 1
ATOM 3140 C CA . ASN B 1 173 ? -25.062 -2.49 -9.031 1 95.56 173 ASN B CA 1
ATOM 3141 C C . ASN B 1 173 ? -23.859 -1.693 -9.523 1 95.56 173 ASN B C 1
ATOM 3143 O O . ASN B 1 173 ? -23.516 -1.745 -10.711 1 95.56 173 ASN B O 1
ATOM 3147 N N . LYS B 1 174 ? -23.266 -1.044 -8.617 1 95.56 174 LYS B N 1
ATOM 3148 C CA . LYS B 1 174 ? -22.125 -0.196 -8.961 1 95.56 174 LYS B CA 1
ATOM 3149 C C . LYS B 1 174 ? -21.016 -1.011 -9.594 1 95.56 174 LYS B C 1
ATOM 3151 O O . LYS B 1 174 ? -20.344 -0.54 -10.523 1 95.56 174 LYS B O 1
ATOM 3156 N N . TYR B 1 175 ? -20.859 -2.244 -9.148 1 93.69 175 TYR B N 1
ATOM 3157 C CA . TYR B 1 175 ? -19.734 -3.051 -9.617 1 93.69 175 TYR B CA 1
ATOM 3158 C C . TYR B 1 175 ? -20.203 -4.121 -10.594 1 93.69 175 TYR B C 1
ATOM 3160 O O . TYR B 1 175 ? -19.438 -5.027 -10.945 1 93.69 175 TYR B O 1
ATOM 3168 N N . GLY B 1 176 ? -21.453 -4.039 -11.008 1 93.44 176 GLY B N 1
ATOM 3169 C CA . GLY B 1 176 ? -21.984 -4.891 -12.055 1 93.44 176 GLY B CA 1
ATOM 3170 C C . GLY B 1 176 ? -22.172 -6.328 -11.617 1 93.44 176 GLY B C 1
ATOM 3171 O O . GLY B 1 176 ? -22.062 -7.25 -12.43 1 93.44 176 GLY B O 1
ATOM 3172 N N . TRP B 1 177 ? -22.328 -6.574 -10.359 1 95.38 177 TRP B N 1
ATOM 3173 C CA . TRP B 1 177 ? -22.578 -7.918 -9.836 1 95.38 177 TRP B CA 1
ATOM 3174 C C . TRP B 1 177 ? -24.031 -8.312 -10.008 1 95.38 177 TRP B C 1
ATOM 3176 O O . TRP B 1 177 ? -24.891 -7.449 -10.211 1 95.38 177 TRP B O 1
ATOM 3186 N N . LYS B 1 178 ? -24.25 -9.562 -10.047 1 94.69 178 LYS B N 1
ATOM 3187 C CA . LYS B 1 178 ? -25.609 -10.055 -10.297 1 94.69 178 LYS B CA 1
ATOM 3188 C C . LYS B 1 178 ? -26.141 -10.82 -9.086 1 94.69 178 LYS B C 1
ATOM 3190 O O . LYS B 1 178 ? -25.438 -11.641 -8.5 1 94.69 178 LYS B O 1
ATOM 3195 N N . GLU B 1 179 ? -27.359 -10.539 -8.781 1 94 179 GLU B N 1
ATOM 3196 C CA . GLU B 1 179 ? -28 -11.195 -7.648 1 94 179 GLU B CA 1
ATOM 3197 C C . GLU B 1 179 ? -28.953 -12.297 -8.117 1 94 179 GLU B C 1
ATOM 3199 O O . GLU B 1 179 ? -29.734 -12.094 -9.047 1 94 179 GLU B O 1
ATOM 3204 N N . GLN B 1 180 ? -28.797 -13.469 -7.574 1 92.94 180 GLN B N 1
ATOM 3205 C CA . GLN B 1 180 ? -29.703 -14.586 -7.777 1 92.94 180 GLN B CA 1
ATOM 3206 C C . GLN B 1 180 ? -30.109 -15.219 -6.445 1 92.94 180 GLN B C 1
ATOM 3208 O O . GLN B 1 180 ? -29.406 -16.094 -5.934 1 92.94 180 GLN B O 1
ATOM 3213 N N . GLY B 1 181 ? -31.25 -14.789 -5.992 1 92.25 181 GLY B N 1
ATOM 3214 C CA . GLY B 1 181 ? -31.656 -15.242 -4.672 1 92.25 181 GLY B CA 1
ATOM 3215 C C . GLY B 1 181 ? -30.766 -14.711 -3.561 1 92.25 181 GLY B C 1
ATOM 3216 O O . GLY B 1 181 ? -30.609 -13.5 -3.404 1 92.25 181 GLY B O 1
ATOM 3217 N N . GLN B 1 182 ? -30.172 -15.68 -2.84 1 95.38 182 GLN B N 1
ATOM 3218 C CA . GLN B 1 182 ? -29.328 -15.297 -1.711 1 95.38 182 GLN B CA 1
ATOM 3219 C C . GLN B 1 182 ? -27.859 -15.234 -2.119 1 95.38 182 GLN B C 1
ATOM 3221 O O . GLN B 1 182 ? -27 -14.906 -1.3 1 95.38 182 GLN B O 1
ATOM 3226 N N . LEU B 1 183 ? -27.672 -15.453 -3.461 1 96.44 183 LEU B N 1
ATOM 3227 C CA . LEU B 1 183 ? -26.281 -15.477 -3.938 1 96.44 183 LEU B CA 1
ATOM 3228 C C . LEU B 1 183 ? -26.016 -14.297 -4.859 1 96.44 183 LEU B C 1
ATOM 3230 O O . LEU B 1 183 ? -26.891 -13.883 -5.621 1 96.44 183 LEU B O 1
ATOM 3234 N N . ILE B 1 184 ? -24.875 -13.727 -4.691 1 96.75 184 ILE B N 1
ATOM 3235 C CA . ILE B 1 184 ? -24.391 -12.672 -5.574 1 96.75 184 ILE B CA 1
ATOM 3236 C C . ILE B 1 184 ? -23.234 -13.203 -6.43 1 96.75 184 ILE B C 1
ATOM 3238 O O . ILE B 1 184 ? -22.266 -13.75 -5.902 1 96.75 184 ILE B O 1
ATOM 3242 N N . PHE B 1 185 ? -23.375 -13.078 -7.75 1 93.88 185 PHE B N 1
ATOM 3243 C CA . PHE B 1 185 ? -22.328 -13.484 -8.688 1 93.88 185 PHE B CA 1
ATOM 3244 C C . PHE B 1 185 ? -21.422 -12.312 -9.023 1 93.88 185 PHE B C 1
ATOM 3246 O O . PHE B 1 185 ? -21.875 -11.266 -9.492 1 93.88 185 PHE B O 1
ATOM 3253 N N . ILE B 1 186 ? -20.234 -12.516 -8.695 1 90.38 186 ILE B N 1
ATOM 3254 C CA . ILE B 1 186 ? -19.25 -11.453 -8.836 1 90.38 186 ILE B CA 1
ATOM 3255 C C . ILE B 1 186 ? -18.719 -11.422 -10.266 1 90.38 186 ILE B C 1
ATOM 3257 O O . ILE B 1 186 ? -18.281 -12.445 -10.797 1 90.38 186 ILE B O 1
ATOM 3261 N N . ALA B 1 187 ? -19.031 -10.32 -10.969 1 71.56 187 ALA B N 1
ATOM 3262 C CA . ALA B 1 187 ? -18.594 -10.141 -12.352 1 71.56 187 ALA B CA 1
ATOM 3263 C C . ALA B 1 187 ? -17.109 -9.781 -12.414 1 71.56 187 ALA B C 1
ATOM 3265 O O . ALA B 1 187 ? -16.594 -9.109 -11.523 1 71.56 187 ALA B O 1
ATOM 3266 N N . ASN B 1 188 ? -16.281 -10.469 -13.148 1 58.44 188 ASN B N 1
ATOM 3267 C CA . ASN B 1 188 ? -14.906 -10.023 -13.344 1 58.44 188 ASN B CA 1
ATOM 3268 C C . ASN B 1 188 ? -14.844 -8.609 -13.914 1 58.44 188 ASN B C 1
ATOM 3270 O O . ASN B 1 188 ? -15.547 -8.297 -14.875 1 58.44 188 ASN B O 1
ATOM 3274 N N . GLN B 1 189 ? -14.68 -7.68 -13.148 1 51.59 189 GLN B N 1
ATOM 3275 C CA . GLN B 1 189 ? -14.711 -6.262 -13.484 1 51.59 189 GLN B CA 1
ATOM 3276 C C . GLN B 1 189 ? -14 -6 -14.812 1 51.59 189 GLN B C 1
ATOM 3278 O O . GLN B 1 189 ? -14.031 -4.879 -15.328 1 51.59 189 GLN B O 1
ATOM 3283 N N . ASP B 1 190 ? -13.039 -6.727 -15.25 1 46.34 190 ASP B N 1
ATOM 3284 C CA . ASP B 1 190 ? -12.445 -6.289 -16.516 1 46.34 190 ASP B CA 1
ATOM 3285 C C . ASP B 1 190 ? -13.523 -5.973 -17.547 1 46.34 190 ASP B C 1
ATOM 3287 O O . ASP B 1 190 ? -13.234 -5.375 -18.578 1 46.34 190 ASP B O 1
ATOM 3291 N N . GLU B 1 191 ? -14.664 -6.535 -17.453 1 41.38 191 GLU B N 1
ATOM 3292 C CA . GLU B 1 191 ? -15.602 -6.102 -18.484 1 41.38 191 GLU B CA 1
ATOM 3293 C C . GLU B 1 191 ? -15.898 -4.609 -18.359 1 41.38 191 GLU B C 1
ATOM 3295 O O . GLU B 1 191 ? -16.125 -3.93 -19.375 1 41.38 191 GLU B O 1
ATOM 3300 N N . ASN B 1 192 ? -16.297 -4.051 -17.156 1 37.91 192 ASN B N 1
ATOM 3301 C CA . ASN B 1 192 ? -16.641 -2.637 -17.078 1 37.91 192 ASN B CA 1
ATOM 3302 C C . ASN B 1 192 ? -15.406 -1.769 -16.859 1 37.91 192 ASN B C 1
ATOM 3304 O O . ASN B 1 192 ? -15.516 -0.558 -16.656 1 37.91 192 ASN B O 1
ATOM 3308 N N . ILE B 1 193 ? -14.406 -2.307 -16.359 1 38.03 193 ILE B N 1
ATOM 3309 C CA . ILE B 1 193 ? -13.352 -1.337 -16.078 1 38.03 193 ILE B CA 1
ATOM 3310 C C . ILE B 1 193 ? -12.789 -0.798 -17.391 1 38.03 193 ILE B C 1
ATOM 3312 O O . ILE B 1 193 ? -12.016 -1.482 -18.062 1 38.03 193 ILE B O 1
ATOM 3316 N N . LYS B 1 194 ? -13.602 -0.217 -18.141 1 33.16 194 LYS B N 1
ATOM 3317 C CA . LYS B 1 194 ? -12.961 0.754 -19.031 1 33.16 194 LYS B CA 1
ATOM 3318 C C . LYS B 1 194 ? -11.867 1.528 -18.312 1 33.16 194 LYS B C 1
ATOM 3320 O O . LYS B 1 194 ? -12.07 1.983 -17.172 1 33.16 194 LYS B O 1
ATOM 3325 N N . THR B 1 195 ? -10.75 1.113 -18.312 1 28.92 195 THR B N 1
ATOM 3326 C CA . THR B 1 195 ? -9.641 1.95 -17.875 1 28.92 195 THR B CA 1
ATOM 3327 C C . THR B 1 195 ? -9.969 3.43 -18.047 1 28.92 195 THR B C 1
ATOM 3329 O O . THR B 1 195 ? -10.078 3.918 -19.188 1 28.92 195 THR B O 1
ATOM 3332 N N . LYS B 1 196 ? -10.898 3.949 -17.391 1 29.81 196 LYS B N 1
ATOM 3333 C CA . LYS B 1 196 ? -10.781 5.402 -17.438 1 29.81 196 LYS B CA 1
ATOM 3334 C C . LYS B 1 196 ? -9.336 5.84 -17.203 1 29.81 196 LYS B C 1
ATOM 3336 O O . LYS B 1 196 ? -8.805 5.684 -16.109 1 29.81 196 LYS B O 1
ATOM 3341 N N . ASN B 1 197 ? -8.453 5.566 -18.016 1 28.61 197 ASN B N 1
ATOM 3342 C CA . ASN B 1 197 ? -7.246 6.391 -18.078 1 28.61 197 ASN B CA 1
ATOM 3343 C C . ASN B 1 197 ? -7.547 7.852 -17.766 1 28.61 197 ASN B C 1
ATOM 3345 O O . ASN B 1 197 ? -8.078 8.57 -18.625 1 28.61 197 ASN B O 1
ATOM 3349 N N . ILE B 1 198 ? -8.156 8.133 -16.797 1 26.89 198 ILE B N 1
ATOM 3350 C CA . ILE B 1 198 ? -8.211 9.547 -16.453 1 26.89 198 ILE B CA 1
ATOM 3351 C C . ILE B 1 198 ? -6.805 10.148 -16.531 1 26.89 198 ILE B C 1
ATOM 3353 O O . ILE B 1 198 ? -5.945 9.836 -15.703 1 26.89 198 ILE B O 1
ATOM 3357 N N . ASN B 1 199 ? -6.238 10.039 -17.625 1 26.88 199 ASN B N 1
ATOM 3358 C CA . ASN B 1 199 ? -5.203 11.016 -17.953 1 26.88 199 ASN B CA 1
ATOM 3359 C C . ASN B 1 199 ? -5.582 12.414 -17.469 1 26.88 199 ASN B C 1
ATOM 3361 O O . ASN B 1 199 ? -6.508 13.023 -18.016 1 26.88 199 ASN B O 1
ATOM 3365 N N . GLU B 1 200 ? -5.711 12.539 -16.234 1 26.59 200 GLU B N 1
ATOM 3366 C CA . GLU B 1 200 ? -5.723 13.969 -15.953 1 26.59 200 GLU B CA 1
ATOM 3367 C C . GLU B 1 200 ? -4.758 14.719 -16.859 1 26.59 200 GLU B C 1
ATOM 3369 O O . GLU B 1 200 ? -3.543 14.523 -16.781 1 26.59 200 GLU B O 1
ATOM 3374 N N . LYS B 1 201 ? -5.148 14.812 -18.031 1 28.89 201 LYS B N 1
ATOM 3375 C CA . LYS B 1 201 ? -4.602 15.836 -18.922 1 28.89 201 LYS B CA 1
ATOM 3376 C C . LYS B 1 201 ? -4.363 17.141 -18.172 1 28.89 201 LYS B C 1
ATOM 3378 O O . LYS B 1 201 ? -5.312 17.797 -17.734 1 28.89 201 LYS B O 1
ATOM 3383 N N . ILE B 1 202 ? -3.506 17.141 -17.312 1 26.39 202 ILE B N 1
ATOM 3384 C CA . ILE B 1 202 ? -3.107 18.516 -17.016 1 26.39 202 ILE B CA 1
ATOM 3385 C C . ILE B 1 202 ? -2.93 19.297 -18.312 1 26.39 202 ILE B C 1
ATOM 3387 O O . ILE B 1 202 ? -2.1 18.938 -19.156 1 26.39 202 ILE B O 1
ATOM 3391 N N . ASP B 1 203 ? -4.047 19.594 -18.875 1 28.44 203 ASP B N 1
ATOM 3392 C CA . ASP B 1 203 ? -4.023 20.594 -19.938 1 28.44 203 ASP B CA 1
ATOM 3393 C C . ASP B 1 203 ? -2.949 21.641 -19.672 1 28.44 203 ASP B C 1
ATOM 3395 O O . ASP B 1 203 ? -3.018 22.375 -18.688 1 28.44 203 ASP B O 1
ATOM 3399 N N . PHE B 1 204 ? -1.82 21.297 -20 1 27.41 204 PHE B N 1
ATOM 3400 C CA . PHE B 1 204 ? -0.728 22.25 -20.062 1 27.41 204 PHE B CA 1
ATOM 3401 C C . PHE B 1 204 ? -1.206 23.578 -20.625 1 27.41 204 PHE B C 1
ATOM 3403 O O . PHE B 1 204 ? -0.43 24.531 -20.734 1 27.41 204 PHE B O 1
ATOM 3410 N N . GLU B 1 205 ? -2.352 23.469 -21.297 1 30.36 205 GLU B N 1
ATOM 3411 C CA . GLU B 1 205 ? -2.729 24.781 -21.797 1 30.36 205 GLU B CA 1
ATOM 3412 C C . GLU B 1 205 ? -2.877 25.797 -20.656 1 30.36 205 GLU B C 1
ATOM 3414 O O . GLU B 1 205 ? -2.508 26.953 -20.797 1 30.36 205 GLU B O 1
ATOM 3419 N N . ASN B 1 206 ? -3.521 25.25 -19.672 1 29.55 206 ASN B N 1
ATOM 3420 C CA . ASN B 1 206 ? -3.707 26.297 -18.672 1 29.55 206 ASN B CA 1
ATOM 3421 C C . ASN B 1 206 ? -2.422 26.562 -17.906 1 29.55 206 ASN B C 1
ATOM 3423 O O . ASN B 1 206 ? -2.352 27.516 -17.125 1 29.55 206 ASN B O 1
ATOM 3427 N N . VAL B 1 207 ? -1.521 25.594 -17.969 1 29.03 207 VAL B N 1
ATOM 3428 C CA . VAL B 1 207 ? -0.233 26 -17.406 1 29.03 207 VAL B CA 1
ATOM 3429 C C . VAL B 1 207 ? 0.485 26.922 -18.391 1 29.03 207 VAL B C 1
ATOM 3431 O O . VAL B 1 207 ? 1.531 27.484 -18.062 1 29.03 207 VAL B O 1
ATOM 3434 N N . GLY B 1 208 ? 0.023 26.891 -19.531 1 28.89 208 GLY B N 1
ATOM 3435 C CA . GLY B 1 208 ? 0.594 27.875 -20.453 1 28.89 208 GLY B CA 1
ATOM 3436 C C . GLY B 1 208 ? 0.451 29.297 -19.969 1 28.89 208 GLY B C 1
ATOM 3437 O O . GLY B 1 208 ? 1.345 30.125 -20.172 1 28.89 208 GLY B O 1
ATOM 3438 N N . ALA B 1 209 ? -0.664 29.609 -19.391 1 31.17 209 ALA B N 1
ATOM 3439 C CA . ALA B 1 209 ? -0.839 31 -19 1 31.17 209 ALA B CA 1
ATOM 3440 C C . ALA B 1 209 ? 0.121 31.391 -17.875 1 31.17 209 ALA B C 1
ATOM 3442 O O . ALA B 1 209 ? 0.631 32.5 -17.844 1 31.17 209 ALA B O 1
ATOM 3443 N N . ILE B 1 210 ? 0.365 30.469 -17.016 1 28.22 210 ILE B N 1
ATOM 3444 C CA . ILE B 1 210 ? 1.234 30.969 -15.953 1 28.22 210 ILE B CA 1
ATOM 3445 C C . ILE B 1 210 ? 2.684 30.969 -16.438 1 28.22 210 ILE B C 1
ATOM 3447 O O . ILE B 1 210 ? 3.463 31.859 -16.062 1 28.22 210 ILE B O 1
ATOM 3451 N N . MET B 1 211 ? 3.014 30.156 -17.297 1 25.88 211 MET B N 1
ATOM 3452 C CA . MET B 1 211 ? 4.375 30.359 -17.781 1 25.88 211 MET B CA 1
ATOM 3453 C C . MET B 1 211 ? 4.465 31.625 -18.625 1 25.88 211 MET B C 1
ATOM 3455 O O . MET B 1 211 ? 5.555 32.156 -18.828 1 25.88 211 MET B O 1
ATOM 3459 N N . ALA B 1 212 ? 3.438 31.906 -19.312 1 30.78 212 ALA B N 1
ATOM 3460 C CA . ALA B 1 212 ? 3.543 33.094 -20.156 1 30.78 212 ALA B CA 1
ATOM 3461 C C . ALA B 1 212 ? 3.645 34.344 -19.312 1 30.78 212 ALA B C 1
ATOM 3463 O O . ALA B 1 212 ? 4.133 35.375 -19.781 1 30.78 212 ALA B O 1
ATOM 3464 N N . SER B 1 213 ? 3.02 34.375 -18.203 1 25.84 213 SER B N 1
ATOM 3465 C CA . SER B 1 213 ? 3.123 35.625 -17.484 1 25.84 213 SER B CA 1
ATOM 3466 C C . SER B 1 213 ? 4.52 35.812 -16.891 1 25.84 213 SER B C 1
ATOM 3468 O O . SER B 1 213 ? 4.859 36.906 -16.438 1 25.84 213 SER B O 1
ATOM 3470 N N . CYS B 1 214 ? 5.277 34.75 -16.656 1 23.92 214 CYS B N 1
ATOM 3471 C CA . CYS B 1 214 ? 6.59 35.125 -16.141 1 23.92 214 CYS B CA 1
ATOM 3472 C C . CYS B 1 214 ? 7.52 35.531 -17.281 1 23.92 214 CYS B C 1
ATOM 3474 O O . CYS B 1 214 ? 8.734 35.625 -17.094 1 23.92 214 CYS B O 1
ATOM 3476 N N . ARG B 1 215 ? 7.016 35.688 -18.438 1 22.67 215 ARG B N 1
ATOM 3477 C CA . ARG B 1 215 ? 7.914 36.562 -19.203 1 22.67 215 ARG B CA 1
ATOM 3478 C C . ARG B 1 215 ? 7.809 38 -18.734 1 22.67 215 ARG B C 1
ATOM 3480 O O . ARG B 1 215 ? 6.719 38.469 -18.406 1 22.67 215 ARG B O 1
#

Sequence (430 aa):
MAEAMKQTVAAMLKGIERYNPDNLPTLEHYVEIQSRENAYDLEANLAVLKLYQFNPSSFNIDITSQILLKALTNLPNTNFILCKCLLNERQLAEEPINQIIYLADILEQCDFQLFWTRIHSMPELTQRITGFLDSIRKFVCHVVGITYQTIERSHLAELLGDVDDLTLKVWVNKYGWKEQGQLIFIANQDENIKTKNINEKIDFEN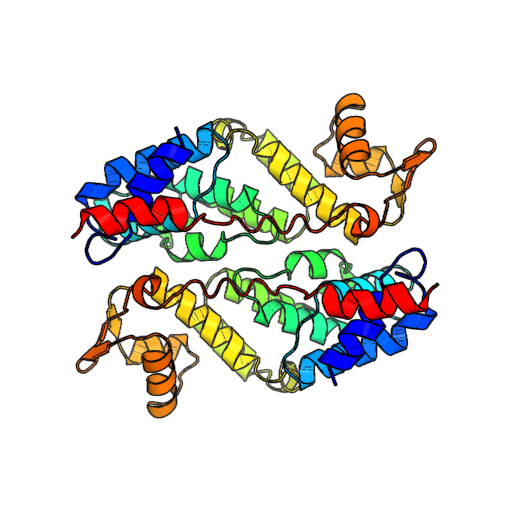VGAIMASCRMAEAMKQTVAAMLKGIERYNPDNLPTLEHYVEIQSRENAYDLEANLAVLKLYQFNPSSFNIDITSQILLKALTNLPNTNFILCKCLLNERQLAEEPINQIIYLADILEQCDFQLFWTRIHSMPELTQRITGFLDSIRKFVCHVVGITYQTIERSHLAELLGDVDDLTLKVWVNKYGWKEQGQLIFIANQDENIKTKNINEKIDFENVGAIMASCR

InterPro domains:
  IPR000717 Proteasome component (PCI) domain [PS50250] (40-201)
  IPR009374 Eukaryotic translation initiation factor 3 subunit K [MF_03010] (1-215)
  IPR009374 Eukaryotic translation initiation factor 3 subunit K [PTHR13022] (4-212)
  IPR016020 Translation initiation factor 3, subunit 12, N-terminal, eukaryotic [G3DSA:1.25.40.250] (1-118)
  IPR016024 Armadillo-type fold [SSF48371] (1-127)
  IPR033464 CSN8/PSMD8/EIF3K [PF10075] (60-197)
  IPR036388 Winged helix-like DNA-binding domain superfamily [G3DSA:1.10.10.10] (122-215)
  IPR036390 Winged helix DNA-binding domain superfamily [SSF46785] (130-212)

Foldseek 3Di:
DLVVLVVVVVVCCDDPNLQPLVCLVSLLVSLLVCQQVVHDDLSSLLSNLQNCLVPVVPDDLLSLLSSLLSQLLDPPPGPNVVSVVSDDPVSCPDPPNVVSVVLSVCVVVLVQLVNLVSCVVPVVSSVSGPCSLVSSLVNLLVVCLVPDQKDFLQVNCSSSNVDDPVVSVVSCVVQVWDDDPRMIGRDNSVVVPPVPPCPVPPVCVVVVVVVVVVD/DLVVLVVVVVVCCDDPNLQPLVCLVVLLVSLLVCQQVVHDDLSSLLSNLQNCLVPVVPDDLLSLLSSLLSQLLDPPPGPNVVSVVSDDPVSCPDPPNVVSVVLSVCVVVLVQLVNLVSCVVPVVSSVSGPCSLVSSLVNLLVVCLVPDQKDFLQVNCSSSNVDDPVVSVVSCVVQVWDDDPRMIGRDNSVVVPPVPPCPVPPVCVVVVVVVVVVD